Protein AF-A0A537X5Q5-F1 (afdb_monomer)

Foldseek 3Di:
DDPFAFWKFKWQQVDLQTATEIDGFDDDPNIDIDDRAADPVVVVLLLVLCLLLLLGDHDDPVQLQVCLVVLHFDPCVVVNSHCGVSNPSDPSVVNVVSVVVVVCVSLPVLVVSLVVLVVQLVVCVVVVVVVSNVSSVSSNVSSVVSVVQFDFLDPFQFWEKAKEWDDDQFKIKIKIFTGGGRGGNYIDIDIGTHPDPDDPQAVVLVVLCQQQVDLSHHHNLDQGQEYEYQDHHPPNVVSQVVNCVSNVHGHYYDHDDDDSSNVVNVVRNVVNVVVRVVVVVVVVVVLVVLVVVQVVVCVVVVHPDRCQKDKDKDWDDPPWPWIKIKIWMHGSNHTPPVPIDIDTDDPDHTPDPPVSVVVVVCVVVVVVVVVVVVVVVVVVVVVVVVVPPDPDDDDDDDDDDDDDDDDDDDDDDDDDDDDDDDDDDDDDDDDDDDDDDDDDDDD

Nearest PDB structures (foldseek):
  2nrx-assembly2_B  TM=9.338E-01  e=6.063E-05  Thermotoga maritima
  2nrz-assembly2_B  TM=9.473E-01  e=1.067E-04  Thermotoga maritima
  2nrx-assembly1_A  TM=9.328E-01  e=8.042E-05  Thermotoga maritima
  2nrv-assembly2_B  TM=9.357E-01  e=1.337E-04  Thermotoga maritima
  7o0h-assembly1_A  TM=3.373E-01  e=4.764E-02  White-tufted-ear marmoset simian foamy virus

pLDDT: mean 78.62, std 20.76, range [23.36, 97.56]

Mean predicted aligned error: 17.26 Å

Radius of gyration: 34.81 Å; Cα contacts (8 Å, |Δi|>4): 580; chains: 1; bounding box: 82×94×98 Å

Structure (mmCIF, N/CA/C/O backbone):
data_AF-A0A537X5Q5-F1
#
_entry.id   AF-A0A537X5Q5-F1
#
loop_
_atom_site.group_PDB
_atom_site.id
_atom_site.type_symbol
_atom_site.label_atom_id
_atom_site.label_alt_id
_atom_site.label_comp_id
_atom_site.label_asym_id
_atom_site.label_entity_id
_atom_site.label_seq_id
_atom_site.pdbx_PDB_ins_code
_atom_site.Cartn_x
_atom_site.Cartn_y
_atom_site.Cartn_z
_atom_site.occupancy
_atom_site.B_iso_or_equiv
_atom_site.auth_seq_id
_atom_site.auth_comp_id
_atom_site.auth_asym_id
_atom_site.auth_atom_id
_atom_site.pdbx_PDB_model_num
ATOM 1 N N . ARG A 1 1 ? 14.267 10.822 3.872 1.00 36.84 1 ARG A N 1
ATOM 2 C CA . ARG A 1 1 ? 14.572 9.414 4.225 1.00 36.84 1 ARG A CA 1
ATOM 3 C C . ARG A 1 1 ? 13.767 8.567 3.256 1.00 36.84 1 ARG A C 1
ATOM 5 O O . ARG A 1 1 ? 12.576 8.816 3.154 1.00 36.84 1 ARG A O 1
ATOM 12 N N . ASP A 1 2 ? 14.441 7.735 2.474 1.00 42.91 2 ASP A N 1
ATOM 13 C CA . ASP A 1 2 ? 13.898 7.072 1.285 1.00 42.91 2 ASP A CA 1
ATOM 14 C C . ASP A 1 2 ? 12.703 6.165 1.636 1.00 42.91 2 ASP A C 1
ATOM 16 O O . ASP A 1 2 ? 12.773 5.359 2.563 1.00 42.91 2 ASP A O 1
ATOM 20 N N . ASP A 1 3 ? 11.584 6.346 0.940 1.00 53.34 3 ASP A N 1
ATOM 21 C CA . ASP A 1 3 ? 10.257 5.810 1.280 1.00 53.34 3 ASP A CA 1
ATOM 22 C C . ASP A 1 3 ? 10.015 4.431 0.617 1.00 53.34 3 ASP A C 1
ATOM 24 O O . ASP A 1 3 ? 8.902 4.110 0.19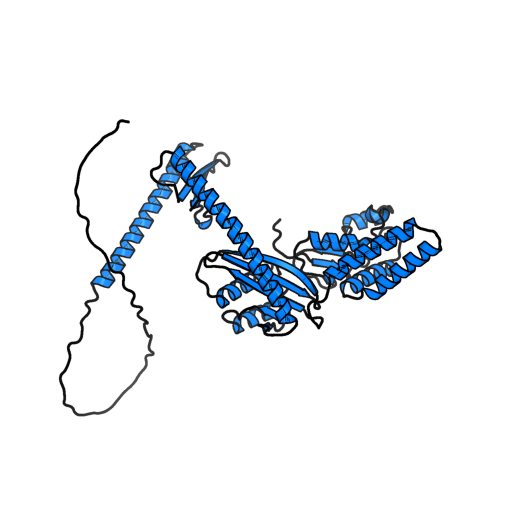0 1.00 53.34 3 ASP A O 1
ATOM 28 N N . LYS A 1 4 ? 11.082 3.625 0.506 1.00 64.12 4 LYS A N 1
ATOM 29 C CA . LYS A 1 4 ? 11.176 2.450 -0.381 1.00 64.12 4 LYS A CA 1
ATOM 30 C C . LYS A 1 4 ? 10.313 1.251 0.015 1.00 64.12 4 LYS A C 1
ATOM 32 O O . LYS A 1 4 ? 9.768 0.605 -0.875 1.00 64.12 4 LYS A O 1
ATOM 37 N N . SER A 1 5 ? 10.119 0.998 1.310 1.00 69.38 5 SER A N 1
ATOM 38 C CA . SER A 1 5 ? 9.400 -0.186 1.818 1.00 69.38 5 SER A CA 1
ATOM 39 C C . SER A 1 5 ? 7.950 0.090 2.204 1.00 69.38 5 SER A C 1
ATOM 41 O O . SER A 1 5 ? 7.628 1.175 2.684 1.00 69.38 5 SER A O 1
ATOM 43 N N . TYR A 1 6 ? 7.046 -0.874 2.029 1.00 77.31 6 TYR A N 1
ATOM 44 C CA . TYR A 1 6 ? 5.619 -0.662 2.266 1.00 77.31 6 TYR A CA 1
ATOM 45 C C . TYR A 1 6 ? 5.290 -0.370 3.735 1.00 77.31 6 TYR A C 1
ATOM 47 O O . TYR A 1 6 ? 5.856 -0.982 4.648 1.00 77.31 6 TYR A O 1
ATOM 55 N N . PRO A 1 7 ? 4.340 0.547 3.980 1.00 86.75 7 PRO A N 1
ATOM 56 C CA . PRO A 1 7 ? 3.777 0.761 5.298 1.00 86.75 7 PRO A CA 1
ATOM 57 C C . PRO A 1 7 ? 2.853 -0.387 5.710 1.00 86.75 7 PRO A C 1
ATOM 59 O O . PRO A 1 7 ? 2.013 -0.862 4.944 1.00 86.75 7 PRO A O 1
ATOM 62 N N . TYR A 1 8 ? 2.966 -0.752 6.978 1.00 88.44 8 TYR A N 1
ATOM 63 C CA . TYR A 1 8 ? 2.081 -1.661 7.687 1.00 88.44 8 TYR A CA 1
ATOM 64 C C . TYR A 1 8 ? 1.468 -0.938 8.878 1.00 88.44 8 TYR A C 1
ATOM 66 O O . TYR A 1 8 ? 2.114 -0.097 9.511 1.00 88.44 8 TYR A O 1
ATOM 74 N N . LEU A 1 9 ? 0.245 -1.314 9.230 1.00 91.56 9 LEU A N 1
ATOM 75 C CA . LEU A 1 9 ? -0.313 -1.000 10.536 1.00 91.56 9 LEU A CA 1
ATOM 76 C C . LEU A 1 9 ? 0.137 -2.073 11.524 1.00 91.56 9 LEU A C 1
ATOM 78 O O . LEU A 1 9 ? -0.259 -3.229 11.404 1.00 91.56 9 LEU A O 1
ATOM 82 N N . ALA A 1 10 ? 0.962 -1.682 12.486 1.00 93.94 10 ALA A N 1
ATOM 83 C CA . ALA A 1 10 ? 1.449 -2.540 13.551 1.00 93.94 10 ALA A CA 1
ATOM 84 C C . ALA A 1 10 ? 0.672 -2.286 14.845 1.00 93.94 10 ALA A C 1
ATOM 86 O O . ALA A 1 10 ? 0.565 -1.140 15.281 1.00 93.94 10 ALA A O 1
ATOM 87 N N . VAL A 1 11 ? 0.194 -3.357 15.476 1.00 95.81 11 VAL A N 1
ATOM 88 C CA . VAL A 1 11 ? -0.420 -3.351 16.808 1.00 95.81 11 VAL A CA 1
ATOM 89 C C . VAL A 1 11 ? 0.467 -4.154 17.757 1.00 95.81 11 VAL A C 1
ATOM 91 O O . VAL A 1 11 ? 0.672 -5.351 17.551 1.00 95.81 11 VAL A O 1
ATOM 94 N N . THR A 1 12 ? 1.037 -3.496 18.768 1.00 94.50 12 THR A N 1
ATOM 95 C CA . THR A 1 12 ? 2.014 -4.093 19.701 1.00 94.50 12 THR A CA 1
ATOM 96 C C . THR A 1 12 ? 1.333 -4.875 20.819 1.00 94.50 12 THR A C 1
ATOM 98 O O . THR A 1 12 ? 1.229 -4.402 21.948 1.00 94.50 12 THR A O 1
ATOM 101 N N . LEU A 1 13 ? 0.818 -6.061 20.493 1.00 93.25 13 LEU A N 1
ATOM 102 C CA . LEU A 1 13 ? 0.148 -6.944 21.458 1.00 93.25 13 LEU A CA 1
ATOM 103 C C . LEU A 1 13 ? 1.102 -7.500 22.531 1.00 93.25 13 LEU A C 1
ATOM 105 O O . LEU A 1 13 ? 0.643 -7.988 23.560 1.00 93.25 13 LEU A O 1
ATOM 109 N N . ASP A 1 14 ? 2.407 -7.392 22.290 1.00 92.50 14 ASP A N 1
ATOM 110 C CA . ASP A 1 14 ? 3.511 -7.708 23.194 1.00 92.50 14 ASP A CA 1
ATOM 111 C C . ASP A 1 14 ? 3.702 -6.697 24.335 1.00 92.50 14 ASP A C 1
ATOM 113 O O . ASP A 1 14 ? 4.422 -6.981 25.288 1.00 92.50 14 ASP A O 1
ATOM 117 N N . GLU A 1 15 ? 3.069 -5.525 24.263 1.00 91.38 15 GLU A N 1
ATOM 118 C CA . GLU A 1 15 ? 3.138 -4.507 25.313 1.00 91.38 15 GLU A CA 1
ATOM 119 C C . GLU A 1 15 ? 1.972 -4.645 26.311 1.00 91.38 15 GLU A C 1
ATOM 121 O O . GLU A 1 15 ? 0.871 -5.079 25.963 1.00 91.38 15 GLU A O 1
ATOM 126 N N . GLU A 1 16 ? 2.188 -4.228 27.565 1.00 88.81 16 GLU A N 1
ATOM 127 C CA . GLU A 1 16 ? 1.135 -4.170 28.596 1.00 88.81 16 GLU A CA 1
ATOM 128 C C . GLU A 1 16 ? -0.047 -3.307 28.129 1.00 88.81 16 GLU A C 1
ATOM 130 O O . GLU A 1 16 ? -1.201 -3.728 28.219 1.00 88.81 16 GLU A O 1
ATOM 135 N N . VAL A 1 17 ? 0.278 -2.147 27.541 1.00 92.81 17 VAL A N 1
ATOM 136 C CA . VAL A 1 17 ? -0.651 -1.204 26.907 1.00 92.81 17 VAL A CA 1
ATOM 137 C C . VAL A 1 17 ? -0.340 -1.139 25.405 1.00 92.81 17 VAL A C 1
ATOM 139 O O . VAL A 1 17 ? 0.443 -0.272 24.978 1.00 92.81 17 VAL A O 1
ATOM 142 N N . PRO A 1 18 ? -0.935 -2.036 24.587 1.00 94.75 18 PRO A N 1
ATOM 143 C CA . PRO A 1 18 ? -0.695 -2.083 23.151 1.00 94.75 18 PRO A CA 1
ATOM 144 C C . PRO A 1 18 ? -0.938 -0.746 22.467 1.00 94.75 18 PRO A C 1
ATOM 146 O O . PRO A 1 18 ? -1.815 0.017 22.865 1.00 94.75 18 PRO A O 1
ATOM 149 N N . ARG A 1 19 ? -0.204 -0.460 21.395 1.00 93.88 19 ARG A N 1
ATOM 150 C CA . ARG A 1 19 ? -0.439 0.720 20.563 1.00 93.88 19 ARG A CA 1
ATOM 151 C C . ARG A 1 19 ? -0.544 0.344 19.096 1.00 93.88 19 ARG A C 1
ATOM 153 O O . ARG A 1 19 ? 0.123 -0.586 18.641 1.00 93.88 19 ARG A O 1
ATOM 160 N N . ALA A 1 20 ? -1.325 1.118 18.358 1.00 95.06 20 ALA A N 1
ATOM 161 C CA . ALA A 1 20 ? -1.361 1.071 16.907 1.00 95.06 20 ALA A CA 1
ATOM 162 C C . ALA A 1 20 ? -0.396 2.112 16.328 1.00 95.06 20 ALA A C 1
ATOM 164 O O . ALA A 1 20 ? -0.382 3.270 16.746 1.00 95.06 20 ALA A O 1
ATOM 165 N N . MET A 1 21 ? 0.434 1.717 15.367 1.00 92.81 21 MET A N 1
ATOM 166 C CA . MET A 1 21 ? 1.332 2.647 14.688 1.00 92.81 21 MET A CA 1
ATOM 167 C C . MET A 1 21 ? 1.625 2.205 13.257 1.00 92.81 21 MET A C 1
ATOM 169 O O . MET A 1 21 ? 1.637 1.016 12.945 1.00 92.81 21 MET A O 1
ATOM 173 N N . VAL A 1 22 ? 1.909 3.170 12.387 1.00 91.88 22 VAL A N 1
ATOM 174 C CA . VAL A 1 22 ? 2.336 2.887 11.015 1.00 91.88 22 VAL A CA 1
ATOM 175 C C . VAL A 1 22 ? 3.848 2.701 10.999 1.00 91.88 22 VAL A C 1
ATOM 177 O O . VAL A 1 22 ? 4.588 3.613 11.370 1.00 91.88 22 VAL A O 1
ATOM 180 N N . VAL A 1 23 ? 4.303 1.526 10.572 1.00 89.62 23 VAL A N 1
ATOM 181 C CA . VAL A 1 23 ? 5.726 1.169 10.483 1.00 89.62 23 VAL A CA 1
ATOM 182 C C . VAL A 1 23 ? 6.079 0.709 9.077 1.00 89.62 23 VAL A C 1
ATOM 184 O O . VAL A 1 23 ? 5.213 0.278 8.324 1.00 89.62 23 VAL A O 1
ATOM 187 N N . ARG A 1 24 ? 7.363 0.782 8.732 1.00 86.06 24 ARG A N 1
ATOM 188 C CA . ARG A 1 24 ? 7.935 0.201 7.514 1.00 86.06 24 ARG A CA 1
ATOM 189 C C . ARG A 1 24 ? 9.044 -0.777 7.911 1.00 86.06 24 ARG A C 1
ATOM 191 O O . ARG A 1 24 ? 9.644 -0.612 8.975 1.00 86.06 24 ARG A O 1
ATOM 198 N N . GLY A 1 25 ? 9.318 -1.767 7.067 1.00 79.06 25 GLY A N 1
ATOM 199 C CA . GLY A 1 25 ? 10.406 -2.728 7.264 1.00 79.06 25 GLY A CA 1
ATOM 200 C C . GLY A 1 25 ? 1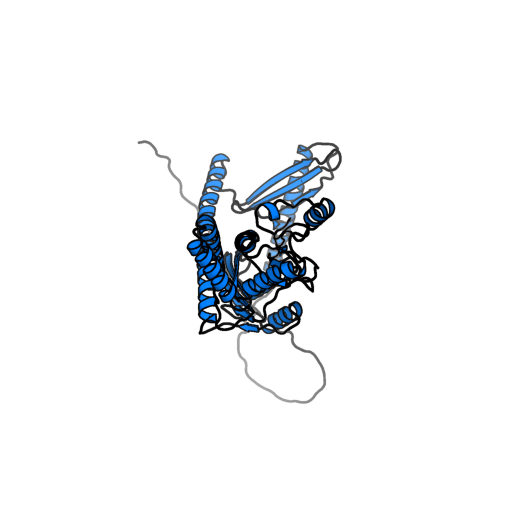0.011 -4.014 8.000 1.00 79.06 25 GLY A C 1
ATOM 201 O O . GLY A 1 25 ? 8.860 -4.450 7.965 1.00 79.06 25 GLY A O 1
ATOM 202 N N . LYS A 1 26 ? 11.003 -4.659 8.628 1.00 78.44 26 LYS A N 1
ATOM 203 C CA . LYS A 1 26 ? 10.901 -6.043 9.116 1.00 78.44 26 LYS A CA 1
ATOM 204 C C . LYS A 1 26 ? 9.864 -6.210 10.235 1.00 78.44 26 LYS A C 1
ATOM 206 O O . LYS A 1 26 ? 9.841 -5.461 11.215 1.00 78.44 26 LYS A O 1
ATOM 211 N N . LYS A 1 27 ? 9.041 -7.254 10.107 1.00 83.94 27 LYS A N 1
ATOM 212 C CA . LYS A 1 27 ? 8.050 -7.656 11.114 1.00 83.94 27 LYS A CA 1
ATOM 213 C C . LYS A 1 27 ? 8.748 -8.199 12.370 1.00 83.94 27 LYS A C 1
ATOM 215 O O . LYS A 1 27 ? 9.749 -8.910 12.280 1.00 83.94 27 LYS A O 1
ATOM 220 N N . ARG A 1 28 ? 8.215 -7.865 13.546 1.00 87.25 28 ARG A N 1
ATOM 221 C CA . ARG A 1 28 ? 8.691 -8.306 14.867 1.00 87.25 28 ARG A CA 1
ATOM 222 C C . ARG A 1 28 ? 7.734 -9.346 15.448 1.00 87.25 28 ARG A C 1
ATOM 224 O O . ARG A 1 28 ? 6.530 -9.272 15.219 1.00 87.25 28 ARG A O 1
ATOM 231 N N . LYS A 1 29 ? 8.261 -10.309 16.207 1.00 87.25 29 LYS A N 1
ATOM 232 C CA . LYS A 1 29 ? 7.429 -11.279 16.938 1.00 87.25 29 LYS A CA 1
ATOM 233 C C . LYS A 1 29 ? 6.622 -10.558 18.025 1.00 87.25 29 LYS A C 1
ATOM 235 O O . LYS A 1 29 ? 7.104 -9.576 18.573 1.00 87.25 29 LYS A O 1
ATOM 240 N N . GLY A 1 30 ? 5.405 -11.029 18.299 1.00 88.12 30 GLY A N 1
ATOM 241 C CA . GLY A 1 30 ? 4.501 -10.427 19.293 1.00 88.12 30 GLY A CA 1
ATOM 242 C C . GLY A 1 30 ? 3.726 -9.192 18.810 1.00 88.12 30 GLY A C 1
ATOM 243 O O . GLY A 1 30 ? 2.776 -8.770 19.460 1.00 88.12 30 GLY A O 1
ATOM 244 N N . VAL A 1 31 ? 4.056 -8.659 17.630 1.00 93.56 31 VAL A N 1
ATOM 245 C CA . VAL A 1 31 ? 3.348 -7.535 17.007 1.00 93.56 31 VAL A CA 1
ATOM 246 C C . VAL A 1 31 ? 2.452 -8.059 15.888 1.00 93.56 31 VAL A C 1
ATOM 248 O O . VAL A 1 31 ? 2.882 -8.856 15.052 1.00 93.56 31 VAL A O 1
ATOM 251 N N . LYS A 1 32 ? 1.205 -7.590 15.840 1.00 91.81 32 LYS A N 1
ATOM 252 C CA . LYS A 1 32 ? 0.266 -7.914 14.763 1.00 91.81 32 LYS A CA 1
ATOM 253 C C . LYS A 1 32 ? 0.374 -6.880 13.648 1.00 91.81 32 LYS A C 1
ATOM 255 O O . LYS A 1 32 ? 0.395 -5.684 13.923 1.00 91.81 32 LYS A O 1
ATOM 260 N N . TYR A 1 33 ? 0.443 -7.336 12.401 1.00 89.38 33 TYR A N 1
ATOM 261 C CA . TYR A 1 33 ? 0.632 -6.477 11.232 1.00 89.38 33 TYR A CA 1
ATOM 262 C C . TYR A 1 33 ? -0.542 -6.608 10.266 1.00 89.38 33 TYR A C 1
ATOM 264 O O . TYR A 1 33 ? -0.898 -7.720 9.882 1.00 89.38 33 TYR A O 1
ATOM 272 N N . TYR A 1 34 ? -1.079 -5.473 9.828 1.00 86.88 34 TYR A N 1
ATOM 273 C CA . TYR A 1 34 ? -2.028 -5.374 8.720 1.00 86.88 34 TYR A CA 1
ATOM 274 C C . TYR A 1 34 ? -1.366 -4.626 7.561 1.00 86.88 34 TYR A C 1
ATOM 276 O O . TYR A 1 34 ? -0.597 -3.687 7.788 1.00 86.88 34 TYR A O 1
ATOM 284 N N . GLY A 1 35 ? -1.643 -5.048 6.329 1.00 81.12 35 GLY A N 1
ATOM 285 C CA . GLY A 1 35 ? -0.973 -4.566 5.119 1.00 81.12 35 GLY A CA 1
ATOM 286 C C . GLY A 1 35 ? -0.281 -5.704 4.356 1.00 81.12 35 GLY A C 1
ATOM 287 O O . GLY A 1 35 ? -0.504 -6.868 4.696 1.00 81.12 35 GLY A O 1
ATOM 288 N N . PRO A 1 36 ? 0.577 -5.395 3.370 1.00 81.19 36 PRO A N 1
ATOM 289 C CA . PRO A 1 36 ? 1.120 -4.067 3.056 1.00 81.19 36 PRO A CA 1
ATOM 290 C C . PRO A 1 36 ? 0.079 -3.103 2.469 1.00 81.19 36 PRO A C 1
ATOM 292 O O . PRO A 1 36 ? -0.829 -3.521 1.749 1.00 81.19 36 PRO A O 1
ATOM 295 N N . PHE A 1 37 ? 0.219 -1.811 2.780 1.00 78.50 37 PHE A N 1
ATOM 296 C CA . PHE A 1 37 ? -0.607 -0.734 2.221 1.00 78.50 37 PHE A CA 1
ATOM 297 C C . PHE A 1 37 ? 0.157 0.051 1.148 1.00 78.50 37 PHE A C 1
ATOM 299 O O . PHE A 1 37 ? 1.372 0.205 1.228 1.00 78.50 37 PHE A O 1
ATOM 306 N N . ALA A 1 38 ? -0.564 0.606 0.170 1.00 68.81 38 ALA A N 1
ATOM 307 C CA . ALA A 1 38 ? 0.026 1.361 -0.943 1.00 68.81 38 ALA A CA 1
ATOM 308 C C . ALA A 1 38 ? 0.853 2.574 -0.478 1.00 68.81 38 ALA A C 1
ATOM 310 O O . ALA A 1 38 ? 1.997 2.773 -0.888 1.00 68.81 38 ALA A O 1
ATOM 311 N N . HIS A 1 39 ? 0.269 3.375 0.418 1.00 73.50 39 HIS A N 1
ATOM 312 C CA . HIS A 1 39 ? 0.862 4.600 0.944 1.00 73.50 39 HIS A CA 1
ATOM 313 C C . HIS A 1 39 ? 0.547 4.750 2.430 1.00 73.50 39 HIS A C 1
ATOM 315 O O . HIS A 1 39 ? -0.503 4.321 2.908 1.00 73.50 39 HIS A O 1
ATOM 321 N N . ALA A 1 40 ? 1.443 5.416 3.165 1.00 79.81 40 ALA A N 1
ATOM 322 C CA . ALA A 1 40 ? 1.288 5.590 4.607 1.00 79.81 40 ALA A CA 1
ATOM 323 C C . ALA A 1 40 ? 0.074 6.468 4.954 1.00 79.81 40 ALA A C 1
ATOM 325 O O . ALA A 1 40 ? -0.492 6.324 6.031 1.00 79.81 40 ALA A O 1
ATOM 326 N N . TYR A 1 41 ? -0.335 7.358 4.045 1.00 79.50 41 TYR A N 1
ATOM 327 C CA . TYR A 1 41 ? -1.513 8.209 4.211 1.00 79.50 41 TYR A CA 1
ATOM 328 C C . TYR A 1 41 ? -2.814 7.394 4.276 1.00 79.50 41 TYR A C 1
ATOM 330 O O . TYR A 1 41 ? -3.555 7.524 5.241 1.00 79.50 41 TYR A O 1
ATOM 338 N N . ALA A 1 42 ? -3.020 6.453 3.348 1.00 72.31 42 ALA A N 1
ATOM 339 C CA . ALA A 1 42 ? -4.243 5.644 3.287 1.00 72.31 42 ALA A CA 1
ATOM 340 C C . ALA A 1 42 ? -4.512 4.856 4.583 1.00 72.31 42 ALA A C 1
ATOM 342 O O . ALA A 1 42 ? -5.654 4.730 5.032 1.00 72.31 42 ALA A O 1
ATOM 343 N N . ILE A 1 43 ? -3.450 4.345 5.214 1.00 84.31 43 ILE A N 1
ATOM 344 C CA . ILE A 1 43 ? -3.574 3.635 6.487 1.00 84.31 43 ILE A CA 1
ATOM 345 C C . ILE A 1 43 ? -3.713 4.581 7.682 1.00 84.31 43 ILE A C 1
ATOM 347 O O . ILE A 1 43 ? -4.422 4.246 8.624 1.00 84.31 43 ILE A O 1
ATOM 351 N N . ARG A 1 44 ? -3.096 5.771 7.650 1.00 86.38 44 ARG A N 1
ATOM 352 C CA . ARG A 1 44 ? -3.316 6.790 8.689 1.00 86.38 44 ARG A CA 1
ATOM 353 C C . ARG A 1 44 ? -4.764 7.257 8.698 1.00 86.38 44 ARG A C 1
ATOM 355 O O . ARG A 1 44 ? -5.355 7.259 9.765 1.00 86.38 44 ARG A O 1
ATOM 362 N N . ASP A 1 45 ? -5.345 7.521 7.533 1.00 83.19 45 ASP A N 1
ATOM 363 C CA . ASP A 1 45 ? -6.756 7.899 7.417 1.00 83.19 45 ASP A CA 1
ATOM 364 C C . ASP A 1 45 ? -7.679 6.809 7.963 1.00 83.19 45 ASP A C 1
ATOM 366 O O . ASP A 1 45 ? -8.602 7.082 8.726 1.00 83.19 45 ASP A O 1
ATOM 370 N N . THR A 1 46 ? -7.409 5.551 7.599 1.00 84.44 46 THR A N 1
ATOM 371 C CA . THR A 1 46 ? -8.173 4.401 8.102 1.00 84.44 46 THR A CA 1
ATOM 372 C C . THR A 1 46 ? -8.063 4.302 9.623 1.00 84.44 46 THR A C 1
ATOM 374 O O . THR A 1 46 ? -9.067 4.154 10.314 1.00 84.44 46 THR A O 1
ATOM 377 N N . LEU A 1 47 ? -6.849 4.432 10.157 1.00 89.69 47 LEU A N 1
ATOM 378 C CA . LEU A 1 47 ? -6.593 4.402 11.590 1.00 89.69 47 LEU A CA 1
ATOM 379 C C . LEU A 1 47 ? -7.293 5.568 12.315 1.00 89.69 47 LEU A C 1
ATOM 381 O O . LEU A 1 47 ? -7.938 5.344 13.334 1.00 89.69 47 LEU A O 1
ATOM 385 N N . ASP A 1 48 ? -7.238 6.785 11.774 1.00 87.00 48 ASP A N 1
ATOM 386 C CA . ASP A 1 48 ? -7.877 7.974 12.348 1.00 87.00 48 ASP A CA 1
ATOM 387 C C . ASP A 1 48 ? -9.409 7.874 12.392 1.00 87.00 48 ASP A C 1
ATOM 389 O O . ASP A 1 48 ? -10.029 8.371 13.337 1.00 87.00 48 ASP A O 1
ATOM 393 N N . LEU A 1 49 ? -10.025 7.215 11.404 1.00 85.50 49 LEU A N 1
ATOM 394 C CA . LEU A 1 49 ? -11.461 6.922 11.408 1.00 85.50 49 LEU A CA 1
ATOM 395 C C . LEU A 1 49 ? -11.821 5.912 12.503 1.00 85.50 49 LEU A C 1
ATOM 397 O O . LEU A 1 49 ? -12.786 6.115 13.240 1.00 85.50 49 LEU A O 1
ATOM 401 N N . LEU A 1 50 ? -11.035 4.842 12.627 1.00 89.56 50 LEU A N 1
ATOM 402 C CA . LEU A 1 50 ? -11.324 3.742 13.545 1.00 89.56 50 LEU A CA 1
ATOM 403 C C . LEU A 1 50 ? -11.042 4.086 15.006 1.00 89.56 50 LEU A C 1
ATOM 405 O O . LEU A 1 50 ? -11.744 3.594 15.881 1.00 89.56 50 LEU A O 1
ATOM 409 N N . ILE A 1 51 ? -10.073 4.953 15.297 1.00 91.12 51 ILE A N 1
ATOM 410 C CA . ILE A 1 51 ? -9.705 5.293 16.680 1.00 91.12 51 ILE A CA 1
ATOM 411 C C . ILE A 1 51 ? -10.838 5.981 17.453 1.00 91.12 51 ILE A C 1
ATOM 413 O O . ILE A 1 51 ? -10.895 5.913 18.677 1.00 91.12 51 ILE A O 1
ATOM 417 N N . ARG A 1 52 ? -11.778 6.625 16.755 1.00 86.44 52 ARG A N 1
ATOM 418 C CA . ARG A 1 52 ? -12.972 7.192 17.401 1.00 86.44 52 ARG A CA 1
ATOM 419 C C . ARG A 1 52 ? -13.957 6.123 17.868 1.00 86.44 52 ARG A C 1
ATOM 421 O O . ARG A 1 52 ? -14.786 6.421 18.714 1.00 86.44 52 ARG A O 1
ATOM 428 N N . VAL A 1 53 ? -13.900 4.930 17.280 1.00 88.94 53 VAL A N 1
ATOM 429 C CA . VAL A 1 53 ? -14.755 3.776 17.605 1.00 88.94 53 VAL A CA 1
ATOM 430 C C . VAL A 1 53 ? -14.042 2.827 18.561 1.00 88.94 53 VAL A C 1
ATOM 432 O O . VAL A 1 53 ? -14.652 2.279 19.471 1.00 88.94 53 VAL A O 1
ATOM 435 N N . PHE A 1 54 ? -12.735 2.663 18.369 1.00 92.38 54 PHE A N 1
ATOM 436 C CA . PHE A 1 54 ? -11.857 1.872 19.215 1.00 92.38 54 PHE A CA 1
ATOM 437 C C . PHE A 1 54 ? -10.809 2.814 19.811 1.00 92.38 54 PHE A C 1
ATOM 439 O O . PHE A 1 54 ? -9.804 3.075 19.145 1.00 92.38 54 PHE A O 1
ATOM 446 N N . PRO A 1 55 ? -11.018 3.359 21.023 1.00 91.50 55 PRO A N 1
ATOM 447 C CA . PRO A 1 55 ? -10.167 4.402 21.596 1.00 91.50 55 PRO A CA 1
ATOM 448 C C . PRO A 1 55 ? -8.816 3.838 22.069 1.00 91.50 55 PRO A C 1
ATOM 450 O O . PRO A 1 55 ? -8.517 3.759 23.261 1.00 91.50 55 PRO A O 1
ATOM 453 N N . ILE A 1 56 ? -7.982 3.449 21.104 1.00 94.38 56 ILE A N 1
ATOM 454 C CA . ILE A 1 56 ? -6.672 2.833 21.289 1.00 94.38 56 ILE A CA 1
ATOM 455 C C . ILE A 1 56 ? -5.544 3.862 21.183 1.00 94.38 56 ILE A C 1
ATOM 457 O O . ILE A 1 56 ? -5.581 4.837 20.432 1.00 94.38 56 ILE A O 1
ATOM 461 N N . ARG A 1 57 ? -4.469 3.606 21.919 1.00 93.88 57 ARG A N 1
ATOM 462 C CA . ARG A 1 57 ? -3.245 4.398 21.943 1.00 93.88 57 ARG A CA 1
ATOM 463 C C . ARG A 1 57 ? -2.550 4.380 20.581 1.00 93.88 57 ARG A C 1
ATOM 465 O O . ARG A 1 57 ? -2.163 3.331 20.071 1.00 93.88 57 ARG A O 1
ATOM 472 N N . THR A 1 58 ? -2.248 5.571 20.074 1.00 93.56 58 THR A N 1
ATOM 473 C CA . THR A 1 58 ? -1.302 5.809 18.963 1.00 93.56 58 THR A CA 1
ATOM 474 C C . THR A 1 58 ? -0.131 6.706 19.351 1.00 93.56 58 THR A C 1
ATOM 476 O O . THR A 1 58 ? 0.749 7.000 18.538 1.00 93.56 58 THR A O 1
ATOM 479 N N . SER A 1 59 ? -0.096 7.153 20.609 1.00 91.56 59 SER A N 1
ATOM 480 C CA . SER A 1 59 ? 0.950 8.031 21.115 1.00 91.56 59 SER A CA 1
ATOM 481 C C . SER A 1 59 ? 2.317 7.347 21.103 1.00 91.56 59 SER A C 1
ATOM 483 O O . SER A 1 59 ? 2.462 6.146 21.358 1.00 91.56 59 SER A O 1
ATOM 485 N N . ARG A 1 60 ? 3.359 8.141 20.835 1.00 90.88 60 ARG A N 1
ATOM 486 C CA . ARG A 1 60 ? 4.747 7.679 20.954 1.00 90.88 60 ARG A CA 1
ATOM 487 C C . ARG A 1 60 ? 5.052 7.291 22.411 1.00 90.88 60 ARG A C 1
ATOM 489 O O . ARG A 1 60 ? 4.502 7.921 23.319 1.00 90.88 60 ARG A O 1
ATOM 496 N N . PRO A 1 61 ? 5.985 6.351 22.658 1.00 89.38 61 PRO A N 1
ATOM 497 C CA . PRO A 1 61 ? 6.381 5.951 24.011 1.00 89.38 61 PRO A CA 1
ATOM 498 C C . PRO A 1 61 ? 6.697 7.128 24.942 1.00 89.38 61 PRO A C 1
ATOM 500 O O . PRO A 1 61 ? 6.128 7.218 26.022 1.00 89.38 61 PRO A O 1
ATOM 503 N N . GLY A 1 62 ? 7.486 8.106 24.484 1.00 91.19 62 GLY A N 1
ATOM 504 C CA . GLY A 1 62 ? 7.834 9.274 25.303 1.00 91.19 62 GLY A CA 1
ATOM 505 C C . GLY A 1 62 ? 6.652 10.176 25.693 1.00 91.19 62 GLY A C 1
ATOM 506 O O . GLY A 1 62 ? 6.708 10.826 26.732 1.00 91.19 62 GLY A O 1
ATOM 507 N N . VAL A 1 63 ? 5.575 10.214 24.898 1.00 90.50 63 VAL A N 1
ATOM 508 C CA . VAL A 1 63 ? 4.353 10.967 25.247 1.00 90.50 63 VAL A CA 1
ATOM 509 C C . VAL A 1 63 ? 3.562 10.220 26.318 1.00 90.50 63 VAL A C 1
ATOM 511 O O . VAL A 1 63 ? 3.084 10.836 27.266 1.00 90.50 63 VAL A O 1
ATOM 514 N N . PHE A 1 64 ? 3.468 8.895 26.190 1.00 91.62 64 PHE A N 1
ATOM 515 C CA . PHE A 1 64 ? 2.801 8.032 27.163 1.00 91.62 64 PHE A CA 1
ATOM 516 C C . PHE A 1 64 ? 3.481 8.092 28.538 1.00 91.62 64 PHE A C 1
ATOM 518 O O . PHE A 1 64 ? 2.816 8.372 29.530 1.00 91.62 64 PHE A O 1
ATOM 525 N N . GLU A 1 65 ? 4.806 7.934 28.588 1.00 91.88 65 GLU A N 1
ATOM 526 C CA . GLU A 1 65 ? 5.561 7.983 29.849 1.00 91.88 65 GLU A CA 1
ATOM 527 C C . GLU A 1 65 ? 5.495 9.358 30.522 1.00 91.88 65 GLU A C 1
ATOM 529 O O . GLU A 1 65 ? 5.406 9.465 31.745 1.00 91.88 65 GLU A O 1
ATOM 534 N N . ARG A 1 66 ? 5.483 10.437 29.728 1.00 92.19 66 ARG A N 1
ATOM 535 C CA . ARG A 1 66 ? 5.304 11.797 30.251 1.00 92.19 66 ARG A CA 1
ATOM 536 C C . ARG A 1 66 ? 3.926 11.981 30.889 1.00 92.19 66 ARG A C 1
ATOM 538 O O . ARG A 1 66 ? 3.839 12.535 31.983 1.00 92.19 66 ARG A O 1
ATOM 545 N N . ALA A 1 67 ? 2.865 11.525 30.223 1.00 91.00 67 ALA A N 1
ATOM 546 C CA . ALA A 1 67 ? 1.507 11.587 30.761 1.00 91.00 67 ALA A CA 1
ATOM 547 C C . ALA A 1 67 ? 1.392 10.765 32.055 1.00 91.00 67 ALA A C 1
ATOM 549 O O . ALA A 1 67 ? 0.918 11.279 33.064 1.00 91.00 67 ALA A O 1
ATOM 550 N N . ARG A 1 68 ? 1.952 9.548 32.064 1.00 91.50 68 ARG A N 1
ATOM 551 C CA . ARG A 1 68 ? 1.981 8.665 33.238 1.00 91.50 68 ARG A CA 1
ATOM 552 C C . ARG A 1 68 ? 2.693 9.287 34.435 1.00 91.50 68 ARG A C 1
ATOM 554 O O . ARG A 1 68 ? 2.180 9.240 35.544 1.00 91.50 68 ARG A O 1
ATOM 561 N N . ARG A 1 69 ? 3.853 9.914 34.217 1.00 92.94 69 ARG A N 1
ATOM 562 C CA . ARG A 1 69 ? 4.621 10.559 35.294 1.00 92.94 69 ARG A CA 1
ATOM 563 C C . ARG A 1 69 ? 3.961 11.830 35.824 1.00 92.94 69 ARG A C 1
ATOM 565 O O . ARG A 1 69 ? 4.060 12.117 37.007 1.00 92.94 69 ARG A O 1
ATOM 572 N N . SER A 1 70 ? 3.353 12.616 34.939 1.00 92.31 70 SER A N 1
ATOM 573 C CA . SER A 1 70 ? 2.741 13.897 35.313 1.00 92.31 70 SER A CA 1
ATOM 574 C C . SER A 1 70 ? 1.320 13.763 35.860 1.00 92.31 70 SER A C 1
ATOM 576 O O . SER A 1 70 ? 0.804 14.733 36.406 1.00 92.31 70 SER A O 1
ATOM 578 N N . GLY A 1 71 ? 0.666 12.613 35.662 1.00 89.81 71 GLY A N 1
ATOM 579 C CA . GLY A 1 71 ? -0.754 12.420 35.966 1.00 89.81 71 GLY A CA 1
ATOM 580 C C . GLY A 1 71 ? -1.697 13.240 35.076 1.00 89.81 71 GLY A C 1
ATOM 581 O O . GLY A 1 71 ? -2.905 13.213 35.285 1.00 89.81 71 GLY A O 1
ATOM 582 N N . ARG A 1 72 ? -1.178 13.976 34.080 1.00 91.62 72 ARG A N 1
ATOM 583 C CA . ARG A 1 72 ? -1.983 14.806 33.174 1.00 91.62 72 ARG A CA 1
ATOM 584 C C . ARG A 1 72 ? -2.252 14.050 31.872 1.00 91.62 72 ARG A C 1
ATOM 586 O O . ARG A 1 72 ? -1.302 13.524 31.277 1.00 91.62 72 ARG A O 1
ATOM 593 N N . PRO A 1 73 ? -3.513 13.993 31.405 1.00 89.38 73 PRO A N 1
ATOM 594 C CA . PRO A 1 73 ? -3.834 13.325 30.156 1.00 89.38 73 PRO A CA 1
ATOM 595 C C . PRO A 1 73 ? -3.169 14.028 28.970 1.00 89.38 73 PRO A C 1
ATOM 597 O O . PRO A 1 73 ? -2.813 15.205 29.013 1.00 89.38 73 PRO A O 1
ATOM 600 N N . CYS A 1 74 ? -2.950 13.264 27.903 1.00 91.50 74 CYS A N 1
ATOM 601 C CA . CYS A 1 74 ? -2.463 13.816 26.645 1.00 91.50 74 CYS A CA 1
ATOM 602 C C . CYS A 1 74 ? -3.634 14.263 25.766 1.00 91.50 74 CYS A C 1
ATOM 604 O O . CYS A 1 74 ? -4.734 13.733 25.892 1.00 91.50 74 CYS A O 1
ATOM 606 N N . LEU A 1 75 ? -3.349 15.112 24.777 1.00 91.75 75 LEU A N 1
ATOM 607 C CA . LEU A 1 75 ? -4.346 15.621 23.831 1.00 91.75 75 LEU A CA 1
ATOM 608 C C . LEU A 1 75 ? -5.229 14.526 23.211 1.00 91.75 75 LEU A C 1
ATOM 610 O O . LEU A 1 75 ? -6.413 14.747 23.011 1.00 91.75 75 LEU A O 1
ATOM 614 N N . LEU A 1 76 ? -4.675 13.342 22.909 1.00 90.94 76 LEU A N 1
ATOM 615 C CA . LEU A 1 76 ? -5.447 12.242 22.315 1.00 90.94 76 LEU A CA 1
ATOM 616 C C . LEU A 1 76 ? -6.556 11.726 23.240 1.00 90.94 76 LEU A C 1
ATOM 618 O O . LEU A 1 76 ? -7.578 11.274 22.737 1.00 90.94 76 LEU A O 1
ATOM 622 N N . TYR A 1 77 ? -6.356 11.778 24.556 1.00 91.69 77 TYR A N 1
ATOM 623 C CA . TYR A 1 77 ? -7.406 11.466 25.524 1.00 91.69 77 TYR A CA 1
ATOM 624 C C . TYR A 1 77 ? -8.458 12.575 25.550 1.00 91.69 77 TYR A C 1
ATOM 626 O O . TYR A 1 77 ? -9.637 12.288 25.381 1.00 91.69 77 TYR A O 1
ATOM 634 N N . ASP A 1 78 ? -8.024 13.836 25.650 1.00 89.94 78 ASP A N 1
ATOM 635 C CA . ASP A 1 78 ? -8.930 14.989 25.765 1.00 89.94 78 ASP A CA 1
ATOM 636 C C . ASP A 1 78 ? -9.874 15.125 24.559 1.00 89.94 78 ASP A C 1
ATOM 638 O O . ASP A 1 78 ? -11.019 15.542 24.700 1.00 89.94 78 ASP A O 1
ATOM 642 N N . ILE A 1 79 ? -9.419 14.726 23.367 1.00 89.00 79 ILE A N 1
ATOM 643 C CA . ILE A 1 79 ? -10.234 14.722 22.140 1.00 89.00 79 ILE A CA 1
ATOM 644 C C . ILE A 1 79 ? -10.968 13.391 21.886 1.00 89.00 79 ILE A C 1
ATOM 646 O O . ILE A 1 79 ? -11.480 13.179 20.785 1.00 89.00 79 ILE A O 1
ATOM 650 N N . GLY A 1 80 ? -10.975 12.464 22.850 1.00 85.69 80 GLY A N 1
ATOM 651 C CA . GLY A 1 80 ? -11.710 11.195 22.773 1.00 85.69 80 GLY A CA 1
ATOM 652 C C . GLY A 1 80 ? -11.137 10.155 21.801 1.00 85.69 80 GLY A C 1
ATOM 653 O O . GLY A 1 80 ? -11.854 9.269 21.350 1.00 85.69 80 GLY A O 1
ATOM 654 N N . ARG A 1 81 ? -9.850 10.248 21.445 1.00 89.94 81 ARG A N 1
ATOM 655 C CA . ARG A 1 81 ? -9.142 9.285 20.573 1.00 89.94 81 ARG A CA 1
ATOM 656 C C . ARG A 1 81 ? -8.361 8.220 21.347 1.00 89.94 81 ARG A C 1
ATOM 658 O O . ARG A 1 81 ? -7.661 7.407 20.762 1.00 89.94 81 ARG A O 1
ATOM 665 N N . CYS A 1 82 ? -8.386 8.240 22.667 1.00 93.44 82 CYS A N 1
ATOM 666 C CA . CYS A 1 82 ? -7.696 7.266 23.500 1.00 93.44 82 CYS A CA 1
ATOM 667 C C . CYS A 1 82 ? -8.460 7.161 24.810 1.00 93.44 82 CYS A C 1
ATOM 669 O O . CYS A 1 82 ? -8.854 8.190 25.345 1.00 93.44 82 CYS A O 1
ATOM 671 N N . SER A 1 83 ? -8.620 5.961 25.363 1.00 93.56 83 SER A N 1
ATOM 672 C CA . SER A 1 83 ? -9.304 5.779 26.650 1.00 93.56 83 SER A CA 1
ATOM 673 C C . SER A 1 83 ? -8.428 6.098 27.870 1.00 93.56 83 SER A C 1
ATOM 675 O O . SER A 1 83 ? -8.854 5.924 29.002 1.00 93.56 83 SER A O 1
ATOM 677 N N . GLY A 1 84 ? -7.204 6.593 27.662 1.00 93.00 84 GLY A N 1
ATOM 678 C CA . GLY A 1 84 ? -6.375 7.168 28.728 1.00 93.00 84 GLY A CA 1
ATOM 679 C C . GLY A 1 84 ? -5.726 6.182 29.708 1.00 93.00 84 GLY A C 1
ATOM 680 O O . GLY A 1 84 ? -5.620 6.521 30.888 1.00 93.00 84 GLY A O 1
ATOM 681 N N . PRO A 1 85 ? -5.191 5.022 29.271 1.00 93.44 85 PRO A N 1
ATOM 682 C CA . PRO A 1 85 ? -4.517 4.091 30.183 1.00 93.44 85 PRO A CA 1
ATOM 683 C C . PRO A 1 85 ? -3.281 4.707 30.866 1.00 93.44 85 PRO A C 1
ATOM 685 O O . PRO A 1 85 ? -2.853 4.238 31.912 1.00 93.44 85 PRO A O 1
ATOM 688 N N . CYS A 1 86 ? -2.700 5.783 30.314 1.00 91.62 86 CYS A N 1
ATOM 689 C CA . CYS A 1 86 ? -1.551 6.462 30.921 1.00 91.62 86 CYS A CA 1
ATOM 690 C C . CYS A 1 86 ? -1.872 7.166 32.243 1.00 91.62 86 CYS A C 1
ATOM 692 O O . CYS A 1 86 ? -0.966 7.333 33.050 1.00 91.62 86 CYS A O 1
ATOM 694 N N . VAL A 1 87 ? -3.119 7.588 32.456 1.00 93.31 87 VAL A N 1
ATOM 695 C CA . VAL A 1 87 ? -3.558 8.295 33.674 1.00 93.31 87 VAL A CA 1
ATOM 696 C C . VAL A 1 87 ? -4.500 7.449 34.533 1.00 93.31 87 VAL A C 1
ATOM 698 O O . VAL A 1 87 ? -5.091 7.963 35.473 1.00 93.31 87 VAL A O 1
ATOM 701 N N . GLY A 1 88 ? -4.657 6.160 34.210 1.00 91.06 88 GLY A N 1
ATOM 702 C CA . GLY A 1 88 ? -5.551 5.256 34.936 1.00 91.06 88 GLY A CA 1
ATOM 703 C C . GLY A 1 88 ? -7.044 5.507 34.700 1.00 91.06 88 GLY A C 1
ATOM 704 O O . GLY A 1 88 ? -7.854 5.028 35.481 1.00 91.06 88 GLY A O 1
ATOM 705 N N . ALA A 1 89 ? -7.425 6.227 33.635 1.00 92.06 89 ALA A N 1
ATOM 706 C CA . ALA A 1 89 ? -8.837 6.441 33.280 1.00 92.06 89 ALA A CA 1
ATOM 707 C C . ALA A 1 89 ? -9.555 5.149 32.836 1.00 92.06 89 ALA A C 1
ATOM 709 O O . ALA A 1 89 ? -10.779 5.092 32.813 1.00 92.06 89 ALA A O 1
ATOM 710 N N . VAL A 1 90 ? -8.784 4.121 32.480 1.00 93.62 90 VAL A N 1
ATOM 711 C CA . VAL A 1 90 ? -9.241 2.775 32.136 1.00 93.62 90 VAL A CA 1
ATOM 712 C C . VAL A 1 90 ? -8.237 1.770 32.694 1.00 93.62 90 VAL A C 1
ATOM 714 O O . VAL A 1 90 ? -7.035 2.065 32.748 1.00 93.62 90 VAL A O 1
ATOM 717 N N . THR A 1 91 ? -8.700 0.584 33.081 1.00 93.88 91 THR A N 1
ATOM 718 C CA . THR A 1 91 ? -7.800 -0.502 33.494 1.00 93.88 91 THR A CA 1
ATOM 719 C C . THR A 1 91 ? -7.043 -1.087 32.286 1.00 93.88 91 THR A C 1
ATOM 721 O O . THR A 1 91 ? -7.540 -1.022 31.153 1.00 93.88 91 THR A O 1
ATOM 724 N N . PRO A 1 92 ? -5.838 -1.662 32.465 1.00 91.69 92 PRO A N 1
ATOM 725 C CA . PRO A 1 92 ? -5.129 -2.358 31.385 1.00 91.69 92 PRO A CA 1
ATOM 726 C C . PRO A 1 92 ? -5.963 -3.463 30.718 1.00 91.69 92 PRO A C 1
ATOM 728 O O . PRO A 1 92 ? -5.855 -3.674 29.508 1.00 91.69 92 PRO A O 1
ATOM 731 N N . GLU A 1 93 ? -6.822 -4.139 31.479 1.00 92.75 93 GLU A N 1
ATOM 732 C CA . GLU A 1 93 ? -7.693 -5.219 31.018 1.00 92.75 93 GLU A CA 1
ATOM 733 C C . GLU A 1 93 ? -8.814 -4.695 30.112 1.00 92.75 93 GLU A C 1
ATOM 735 O O . GLU A 1 93 ? -9.024 -5.210 29.013 1.00 92.75 93 GLU A O 1
ATOM 740 N N . GLU A 1 94 ? -9.512 -3.636 30.526 1.00 92.88 94 GLU A N 1
ATOM 741 C CA . GLU A 1 94 ? -10.531 -2.977 29.698 1.00 92.88 94 GLU A CA 1
ATOM 742 C C . GLU A 1 94 ? -9.914 -2.346 28.448 1.00 92.88 94 GLU A C 1
ATOM 744 O O . GLU A 1 94 ? -10.452 -2.471 27.347 1.00 92.88 94 GLU A O 1
ATOM 749 N N . TYR A 1 95 ? -8.740 -1.725 28.584 1.00 95.06 95 TYR A N 1
ATOM 750 C CA . TYR A 1 95 ? -8.008 -1.189 27.443 1.00 95.06 95 TYR A CA 1
ATOM 751 C C . TYR A 1 95 ? -7.643 -2.287 26.435 1.00 95.06 95 TYR A C 1
ATOM 753 O O . TYR A 1 95 ? -7.776 -2.093 25.223 1.00 95.06 95 TYR A O 1
ATOM 761 N N . ARG A 1 96 ? -7.211 -3.457 26.920 1.00 94.50 96 ARG A N 1
ATOM 762 C CA . ARG A 1 96 ? -6.886 -4.605 26.069 1.00 94.50 96 ARG A CA 1
ATOM 763 C C . ARG A 1 96 ? -8.110 -5.079 25.279 1.00 94.50 96 ARG A C 1
ATOM 765 O O . ARG A 1 96 ? -7.950 -5.351 24.092 1.00 94.50 96 ARG A O 1
ATOM 772 N N . LYS A 1 97 ? -9.323 -5.037 25.847 1.00 92.56 97 LYS A N 1
ATOM 773 C CA . LYS A 1 97 ? -10.566 -5.318 25.097 1.00 92.56 97 LYS A CA 1
ATOM 774 C C . LYS A 1 97 ? -10.768 -4.368 23.914 1.00 92.56 97 LYS A C 1
ATOM 776 O O . LYS A 1 97 ? -11.076 -4.830 22.822 1.00 92.56 97 LYS A O 1
ATOM 781 N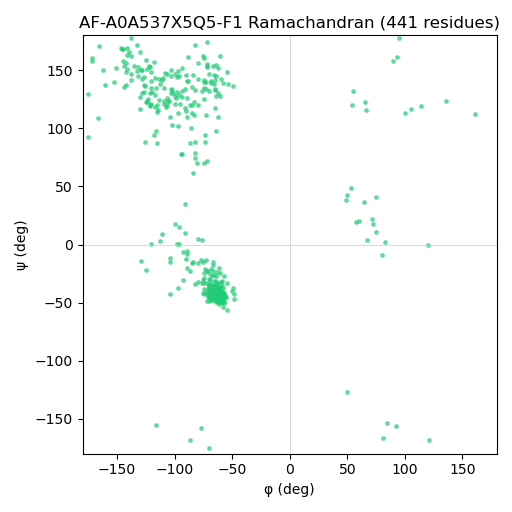 N . HIS A 1 98 ? -10.517 -3.062 24.065 1.00 92.88 98 HIS A N 1
ATOM 782 C CA . HIS A 1 98 ? -10.597 -2.123 22.929 1.00 92.88 98 HIS A CA 1
ATOM 783 C C . HIS A 1 98 ? -9.614 -2.477 21.803 1.00 92.88 98 HIS A C 1
ATOM 785 O O . HIS A 1 98 ? -9.925 -2.325 20.619 1.00 92.88 98 HIS A O 1
ATOM 791 N N . VAL A 1 99 ? -8.415 -2.943 22.162 1.00 95.00 99 VAL A N 1
ATOM 792 C CA . VAL A 1 99 ? -7.390 -3.370 21.199 1.00 95.00 99 VAL A CA 1
ATOM 793 C C . VAL A 1 99 ? -7.784 -4.678 20.514 1.00 95.00 99 VAL A C 1
ATOM 795 O O . VAL A 1 99 ? -7.560 -4.830 19.310 1.00 95.00 99 VAL A O 1
ATOM 798 N N . GLU A 1 100 ? -8.362 -5.618 21.256 1.00 93.44 100 GLU A N 1
ATOM 799 C CA . GLU A 1 100 ? -8.867 -6.887 20.731 1.00 93.44 100 GLU A CA 1
ATOM 800 C C . GLU A 1 100 ? -10.040 -6.663 19.776 1.00 93.44 100 GLU A C 1
ATOM 802 O O . GLU A 1 100 ? -9.996 -7.176 18.661 1.00 93.44 100 GLU A O 1
ATOM 807 N N . ASP A 1 101 ? -11.000 -5.812 20.142 1.00 92.06 101 ASP A N 1
ATOM 808 C CA . ASP A 1 101 ? -12.109 -5.381 19.285 1.00 92.06 101 ASP A CA 1
ATOM 809 C C . ASP A 1 101 ? -11.599 -4.747 17.984 1.00 92.06 101 ASP A C 1
ATOM 811 O O . ASP A 1 101 ? -12.038 -5.106 16.888 1.00 92.06 101 ASP A O 1
ATOM 815 N N . PHE A 1 102 ? -10.615 -3.845 18.082 1.00 93.31 102 PHE A N 1
ATOM 816 C CA . PHE A 1 102 ? -9.964 -3.255 16.913 1.00 93.31 102 PHE A CA 1
ATOM 817 C C . PHE A 1 102 ? -9.313 -4.326 16.029 1.00 93.31 102 PHE A C 1
ATOM 819 O O . PHE A 1 102 ? -9.425 -4.300 14.803 1.00 93.31 102 PHE A O 1
ATOM 826 N N . CYS A 1 103 ? -8.627 -5.292 16.641 1.00 92.44 103 CYS A N 1
ATOM 827 C CA . CYS A 1 103 ? -7.982 -6.373 15.914 1.00 92.44 103 CYS A CA 1
ATOM 828 C C . CYS A 1 103 ? -8.985 -7.327 15.257 1.00 92.44 103 CYS A C 1
ATOM 830 O O . CYS A 1 103 ? -8.749 -7.748 14.127 1.00 92.44 103 CYS A O 1
ATOM 832 N N . ALA A 1 104 ? -10.084 -7.649 15.936 1.00 90.06 104 ALA A N 1
ATOM 833 C CA . ALA A 1 104 ? -11.162 -8.479 15.416 1.00 90.06 104 ALA A CA 1
ATOM 834 C C . ALA A 1 104 ? -11.855 -7.788 14.237 1.00 90.06 104 ALA A C 1
ATOM 836 O O . ALA A 1 104 ? -12.061 -8.405 13.190 1.00 90.06 104 ALA A O 1
ATOM 837 N N . PHE A 1 105 ? -12.114 -6.482 14.355 1.00 89.62 105 PHE A N 1
ATOM 838 C CA . PHE A 1 105 ? -12.631 -5.668 13.261 1.00 89.62 105 PHE A CA 1
ATOM 839 C C . PHE A 1 105 ? -11.705 -5.723 12.041 1.00 89.62 105 PHE A C 1
ATOM 841 O O . PHE A 1 105 ? -12.154 -6.027 10.939 1.00 89.62 105 PHE A O 1
ATOM 848 N N . MET A 1 106 ? -10.400 -5.511 12.234 1.00 86.50 106 MET A N 1
ATOM 849 C CA . MET A 1 106 ? -9.409 -5.574 11.152 1.00 86.50 106 MET A CA 1
ATOM 850 C C . MET A 1 106 ? -9.227 -6.984 10.559 1.00 86.50 106 MET A C 1
ATOM 852 O O . MET A 1 106 ? -8.784 -7.118 9.417 1.00 86.50 106 MET A O 1
ATOM 856 N N . ASP A 1 107 ? -9.566 -8.039 11.304 1.00 83.94 107 ASP A N 1
ATOM 857 C CA . ASP A 1 107 ? -9.589 -9.419 10.807 1.00 83.94 107 ASP A CA 1
ATOM 858 C C . ASP A 1 107 ? -10.865 -9.739 10.001 1.00 83.94 107 ASP A C 1
ATOM 860 O O . ASP A 1 107 ? -10.886 -10.707 9.233 1.00 83.94 107 ASP A O 1
ATOM 864 N N . GLY A 1 108 ? -11.905 -8.908 10.107 1.00 81.06 108 GLY A N 1
ATOM 865 C CA . GLY A 1 108 ? -13.151 -9.045 9.356 1.00 81.06 108 GLY A CA 1
ATOM 866 C C . GLY A 1 108 ? -14.413 -9.221 10.197 1.00 81.06 108 GLY A C 1
ATOM 867 O O . GLY A 1 108 ? -15.496 -9.352 9.629 1.00 81.06 108 GLY A O 1
ATOM 868 N N . ALA A 1 109 ? -14.303 -9.252 11.526 1.00 84.88 109 ALA A N 1
ATOM 869 C CA . ALA A 1 109 ? -15.447 -9.369 12.426 1.00 84.88 109 ALA A CA 1
ATOM 870 C C . ALA A 1 109 ? -16.132 -8.002 12.607 1.00 84.88 109 ALA A C 1
ATOM 872 O O . ALA A 1 109 ? -16.043 -7.370 13.657 1.00 84.88 109 ALA A O 1
ATOM 873 N N . HIS A 1 110 ? -16.788 -7.518 11.551 1.00 87.94 110 HIS A N 1
ATOM 874 C CA . HIS A 1 110 ? -17.416 -6.193 11.532 1.00 87.94 110 HIS A CA 1
ATOM 875 C C . HIS A 1 110 ? -18.810 -6.174 12.176 1.00 87.94 110 HIS A C 1
ATOM 877 O O . HIS A 1 110 ? -19.184 -5.194 12.818 1.00 87.94 110 HIS A O 1
ATOM 883 N N . GLU A 1 111 ? -19.562 -7.268 12.028 1.00 86.94 111 GLU A N 1
ATOM 884 C CA . GLU A 1 111 ? -20.965 -7.379 12.448 1.00 86.94 111 GLU A CA 1
ATOM 885 C C . GLU A 1 111 ? -21.196 -7.049 13.937 1.00 86.94 111 GLU A C 1
ATOM 887 O O . GLU A 1 111 ? -22.098 -6.260 14.228 1.00 86.94 111 GLU A O 1
ATOM 892 N N . PRO A 1 112 ? -20.383 -7.545 14.897 1.00 89.06 112 PRO A N 1
ATOM 893 C CA . PRO A 1 112 ? -20.580 -7.214 16.310 1.00 89.06 112 PRO A CA 1
ATOM 894 C C . PRO A 1 112 ? -20.432 -5.715 16.596 1.00 89.06 112 PRO A C 1
ATOM 896 O O . PRO A 1 112 ? -21.184 -5.151 17.389 1.00 89.06 112 PRO A O 1
ATOM 899 N N . VAL A 1 113 ? -19.490 -5.057 15.915 1.00 89.19 113 VAL A N 1
ATOM 900 C CA . VAL A 1 113 ? -19.203 -3.626 16.087 1.00 89.19 113 VAL A CA 1
ATOM 901 C C . VAL A 1 113 ? -20.352 -2.785 15.544 1.00 89.19 113 VAL A C 1
ATOM 903 O O . VAL A 1 113 ? -20.787 -1.844 16.204 1.00 89.19 113 VAL A O 1
ATOM 906 N N . ILE A 1 114 ? -20.870 -3.140 14.365 1.00 90.75 114 ILE A N 1
ATOM 907 C CA . ILE A 1 114 ? -22.015 -2.452 13.759 1.00 90.75 114 ILE A CA 1
ATOM 908 C C . ILE A 1 114 ? -23.235 -2.561 14.671 1.00 90.75 114 ILE A C 1
ATOM 910 O O . ILE A 1 114 ? -23.839 -1.540 14.990 1.00 90.75 114 ILE A O 1
ATOM 914 N N . ARG A 1 115 ? -23.564 -3.775 15.132 1.00 92.56 115 ARG A N 1
ATOM 915 C CA . ARG A 1 115 ? -24.722 -4.002 16.009 1.00 92.56 115 ARG A CA 1
ATOM 916 C C . ARG A 1 115 ? -24.621 -3.214 17.307 1.00 92.56 115 ARG A C 1
ATOM 918 O O . ARG A 1 115 ? -25.604 -2.600 17.713 1.00 92.56 115 ARG A O 1
ATOM 925 N N . ARG A 1 116 ? -23.436 -3.192 17.929 1.00 91.75 116 ARG A N 1
ATOM 926 C CA . ARG A 1 116 ? -23.183 -2.399 19.139 1.00 91.75 116 ARG A CA 1
ATOM 927 C C . ARG A 1 116 ? -23.449 -0.915 18.890 1.00 91.75 116 ARG A C 1
ATOM 929 O O . ARG A 1 116 ? -24.250 -0.319 19.598 1.00 91.75 116 ARG A O 1
ATOM 936 N N . LEU A 1 117 ? -22.834 -0.336 17.858 1.00 91.44 117 LEU A N 1
ATOM 937 C CA . LEU A 1 117 ? -22.999 1.087 17.551 1.00 91.44 117 LEU A CA 1
ATOM 938 C C . LEU A 1 117 ? -24.444 1.441 17.163 1.00 91.44 117 LEU A C 1
ATOM 940 O O . LEU A 1 117 ? -24.935 2.501 17.532 1.00 91.44 117 LEU A O 1
ATOM 944 N N . GLN A 1 118 ? -25.151 0.564 16.446 1.00 94.94 118 GLN A N 1
ATOM 945 C CA . GLN A 1 118 ? -26.570 0.760 16.126 1.00 94.94 118 GLN A CA 1
ATOM 946 C C . GLN A 1 118 ? -27.440 0.774 17.386 1.00 94.94 118 GLN A C 1
ATOM 948 O O . GLN A 1 118 ? -28.286 1.657 17.522 1.00 94.94 118 GLN A O 1
ATOM 953 N N . ALA A 1 119 ? -27.207 -0.157 18.315 1.00 95.62 119 ALA A N 1
ATOM 954 C CA . ALA A 1 119 ? -27.921 -0.206 19.587 1.00 95.62 119 ALA A CA 1
ATOM 955 C C . ALA A 1 119 ? -27.627 1.028 20.457 1.00 95.62 119 ALA A C 1
ATOM 957 O O . ALA A 1 119 ? -28.550 1.637 20.988 1.00 95.62 119 ALA A O 1
ATOM 958 N N . GLU A 1 120 ? -26.361 1.448 20.552 1.00 93.06 120 GLU A N 1
ATOM 959 C CA . GLU A 1 120 ? -25.963 2.654 21.294 1.00 93.06 120 GLU A CA 1
ATOM 960 C C . GLU A 1 120 ? -26.569 3.931 20.692 1.00 93.06 120 GLU A C 1
ATOM 962 O O . GLU A 1 120 ? -27.017 4.812 21.427 1.00 93.06 120 GLU A O 1
ATOM 967 N N . MET A 1 121 ? -26.617 4.030 19.359 1.00 96.38 121 MET A N 1
ATOM 968 C CA . MET A 1 121 ? -27.253 5.148 18.660 1.00 96.38 121 MET A CA 1
ATOM 969 C C . MET A 1 121 ? -28.759 5.196 18.932 1.00 96.38 121 MET A C 1
ATOM 971 O O . MET A 1 121 ? -29.288 6.274 19.199 1.00 96.38 121 MET A O 1
ATOM 975 N N . ALA A 1 122 ? -29.438 4.044 18.869 1.00 95.56 122 ALA A N 1
ATOM 976 C CA . ALA A 1 122 ? -30.869 3.935 19.138 1.00 95.56 122 ALA A CA 1
ATOM 977 C C . ALA A 1 122 ? -31.191 4.317 20.589 1.00 95.56 122 ALA A C 1
ATOM 979 O O . ALA A 1 122 ? -32.042 5.172 20.813 1.00 95.56 122 ALA A O 1
ATOM 980 N N . ALA A 1 123 ? -30.435 3.790 21.557 1.00 97.00 123 ALA A N 1
ATOM 981 C CA . ALA A 1 123 ? -30.598 4.126 22.970 1.00 97.00 123 ALA A CA 1
ATOM 982 C C . ALA A 1 123 ? -30.361 5.622 23.251 1.00 97.00 123 ALA A C 1
ATOM 984 O O . ALA A 1 123 ? -31.104 6.239 24.011 1.00 97.00 123 ALA A O 1
ATOM 985 N N . ALA A 1 124 ? -29.356 6.239 22.615 1.00 96.31 124 ALA A N 1
ATOM 986 C CA . ALA A 1 124 ? -29.118 7.679 22.736 1.00 96.31 124 ALA A CA 1
ATOM 987 C C . ALA A 1 124 ? -30.267 8.513 22.141 1.00 96.31 124 ALA A C 1
ATOM 989 O O . ALA A 1 124 ? -30.630 9.545 22.699 1.00 96.31 124 ALA A O 1
ATOM 990 N N . ALA A 1 125 ? -30.852 8.068 21.025 1.00 96.44 125 ALA A N 1
ATOM 991 C CA . ALA A 1 125 ? -32.006 8.726 20.419 1.00 96.44 125 ALA A CA 1
ATOM 992 C C . ALA A 1 125 ? -33.271 8.590 21.287 1.00 96.44 125 ALA A C 1
ATOM 994 O O . ALA A 1 125 ? -33.985 9.575 21.464 1.00 96.44 125 ALA A O 1
ATOM 995 N N . GLU A 1 126 ? -33.516 7.412 21.869 1.00 96.44 126 GLU A N 1
ATOM 996 C CA . GLU A 1 126 ? -34.611 7.173 22.823 1.00 96.44 126 GLU A CA 1
ATOM 997 C C . GLU A 1 126 ? -34.478 8.043 24.081 1.00 96.44 126 GLU A C 1
ATOM 999 O O . GLU A 1 126 ? -35.469 8.581 24.569 1.00 96.44 126 GLU A O 1
ATOM 1004 N N . ALA A 1 127 ? -33.249 8.255 24.560 1.00 97.31 127 ALA A N 1
ATOM 1005 C CA . ALA A 1 127 ? -32.945 9.151 25.675 1.00 97.31 127 ALA A CA 1
ATOM 1006 C C . ALA A 1 127 ? -32.966 10.652 25.307 1.00 97.31 127 ALA A C 1
ATOM 1008 O O . ALA A 1 127 ? -32.639 11.488 26.147 1.00 97.31 127 ALA A O 1
ATOM 1009 N N . LEU A 1 128 ? -33.331 11.009 24.066 1.00 96.12 128 LEU A N 1
ATOM 1010 C CA . LEU A 1 128 ? -33.317 12.380 23.530 1.00 96.12 128 LEU A CA 1
ATOM 1011 C C . LEU A 1 128 ? -31.918 13.045 23.528 1.00 96.12 128 LEU A C 1
ATOM 1013 O O . LEU A 1 128 ? -31.794 14.263 23.397 1.00 96.12 128 LEU A O 1
ATOM 1017 N N . GLU A 1 129 ? -30.840 12.255 23.599 1.00 95.81 129 GLU A N 1
ATOM 1018 C CA . GLU A 1 129 ? -29.441 12.702 23.517 1.00 95.81 129 GLU A CA 1
ATOM 1019 C C . GLU A 1 129 ? -28.991 12.847 22.047 1.00 95.81 129 GLU A C 1
ATOM 1021 O O . GLU A 1 129 ? -28.073 12.168 21.571 1.00 95.81 129 GLU A O 1
ATOM 1026 N N . PHE A 1 130 ? -29.638 13.737 21.288 1.00 93.50 130 PHE A N 1
ATOM 1027 C CA . PHE A 1 130 ? -29.461 13.826 19.830 1.00 93.50 130 PHE A CA 1
ATOM 1028 C C . PHE A 1 130 ? -28.019 14.094 19.376 1.00 93.50 130 PHE A C 1
ATOM 1030 O O . PHE A 1 130 ? -27.587 13.548 18.361 1.00 93.50 130 PHE A O 1
ATOM 1037 N N . GLU A 1 131 ? -27.241 14.882 20.123 1.00 93.88 131 GLU A N 1
ATOM 1038 C CA . GLU A 1 131 ? -25.828 15.113 19.795 1.00 93.88 131 GLU A CA 1
ATOM 1039 C C . GLU A 1 131 ? -24.998 13.828 19.869 1.00 93.88 131 GLU A C 1
ATOM 1041 O O . GLU A 1 131 ? -24.138 13.581 19.021 1.00 93.88 131 GLU A O 1
ATOM 1046 N N . LYS A 1 132 ? -25.255 12.992 20.877 1.00 92.00 132 LYS A N 1
ATOM 1047 C CA . LYS A 1 132 ? -24.564 11.715 21.053 1.00 92.00 132 LYS A CA 1
ATOM 1048 C C . LYS A 1 132 ? -24.990 10.728 19.974 1.00 92.00 132 LYS A C 1
ATOM 1050 O O . LYS A 1 132 ? -24.124 10.119 19.349 1.00 92.00 132 LYS A O 1
ATOM 1055 N N . ALA A 1 133 ? -26.289 10.641 19.688 1.00 93.62 133 ALA A N 1
ATOM 1056 C CA . ALA A 1 133 ? -26.802 9.831 18.587 1.00 93.62 133 ALA A CA 1
ATOM 1057 C C . ALA A 1 133 ? -26.176 10.247 17.240 1.00 93.62 133 ALA A C 1
ATOM 1059 O O . ALA A 1 133 ? -25.734 9.391 16.475 1.00 93.62 133 ALA A O 1
ATOM 1060 N N . ALA A 1 134 ? -26.038 11.552 16.976 1.00 94.06 134 ALA A N 1
ATOM 1061 C CA . ALA A 1 134 ? -25.374 12.061 15.776 1.00 94.06 134 ALA A CA 1
ATOM 1062 C C . ALA A 1 134 ? -23.886 11.668 15.713 1.00 94.06 134 ALA A C 1
ATOM 1064 O O . ALA A 1 134 ? -23.417 11.223 14.665 1.00 94.06 134 ALA A O 1
ATOM 1065 N N . ARG A 1 135 ? -23.148 11.752 16.831 1.00 90.19 135 ARG A N 1
ATOM 1066 C CA . ARG A 1 135 ? -21.745 11.296 16.896 1.00 90.19 135 ARG A CA 1
ATOM 1067 C C . ARG A 1 135 ? -21.615 9.799 16.592 1.00 90.19 135 ARG A C 1
ATOM 1069 O O . ARG A 1 135 ? -20.720 9.419 15.837 1.00 90.19 135 ARG A O 1
ATOM 1076 N N . ILE A 1 136 ? -22.507 8.964 17.131 1.00 91.94 136 ILE A N 1
ATOM 1077 C CA . ILE A 1 136 ? -22.495 7.509 16.896 1.00 91.94 136 ILE A CA 1
ATOM 1078 C C . ILE A 1 136 ? -22.894 7.180 15.450 1.00 91.94 136 ILE A C 1
ATOM 1080 O O . ILE A 1 136 ? -22.277 6.328 14.811 1.00 91.94 136 ILE A O 1
ATOM 1084 N N . ARG A 1 137 ? -23.859 7.903 14.874 1.00 93.69 137 ARG A N 1
ATOM 1085 C CA . ARG A 1 137 ? -24.197 7.801 13.446 1.00 93.69 137 ARG A CA 1
ATOM 1086 C C . ARG A 1 137 ? -22.983 8.085 12.560 1.00 93.69 137 ARG A C 1
ATOM 1088 O O . ARG A 1 137 ? -22.717 7.352 11.607 1.00 93.69 137 ARG A O 1
ATOM 1095 N N . ASP A 1 138 ? -22.228 9.132 12.873 1.00 91.25 138 ASP A N 1
ATOM 1096 C CA . ASP A 1 138 ? -21.040 9.499 12.103 1.00 91.25 138 ASP A CA 1
ATOM 1097 C C . ASP A 1 138 ? -19.913 8.458 12.271 1.00 91.25 138 ASP A C 1
ATOM 1099 O O . ASP A 1 138 ? -19.194 8.160 11.311 1.00 91.25 138 ASP A O 1
ATOM 1103 N N . GLN A 1 139 ? -19.790 7.845 13.456 1.00 90.31 139 GLN A N 1
ATOM 1104 C CA . GLN A 1 139 ? -18.929 6.679 13.698 1.00 90.31 139 GLN A CA 1
ATOM 1105 C C . GLN A 1 139 ? -19.357 5.463 12.858 1.00 90.31 139 GLN A C 1
ATOM 1107 O O . GLN A 1 139 ? -18.505 4.843 12.221 1.00 90.31 139 GLN A O 1
ATOM 1112 N N . LEU A 1 140 ? -20.656 5.150 12.783 1.00 91.31 140 LEU A N 1
ATOM 1113 C CA . LEU A 1 140 ? -21.200 4.091 11.919 1.00 91.31 140 LEU A CA 1
ATOM 1114 C C . LEU A 1 140 ? -20.871 4.338 10.444 1.00 91.31 140 LEU A C 1
ATOM 1116 O O . LEU A 1 140 ? -20.395 3.434 9.758 1.00 91.31 140 LEU A O 1
ATOM 1120 N N . ALA A 1 141 ? -21.049 5.569 9.960 1.00 89.75 141 ALA A N 1
ATOM 1121 C CA . ALA A 1 141 ? -20.694 5.939 8.592 1.00 89.75 141 ALA A CA 1
ATOM 1122 C C . ALA A 1 141 ? -19.179 5.817 8.333 1.00 89.75 141 ALA A C 1
ATOM 1124 O O . ALA A 1 141 ? -18.749 5.388 7.260 1.00 89.75 141 ALA A O 1
ATOM 1125 N N . ALA A 1 142 ? -18.342 6.174 9.313 1.00 86.50 142 ALA A N 1
ATOM 1126 C CA . ALA A 1 142 ? -16.898 5.977 9.234 1.00 86.50 142 ALA A CA 1
ATOM 1127 C C . ALA A 1 142 ? -16.524 4.490 9.142 1.00 86.50 142 ALA A C 1
ATOM 1129 O O . ALA A 1 142 ? -15.735 4.124 8.271 1.00 86.50 142 ALA A O 1
ATOM 1130 N N . VAL A 1 143 ? -17.129 3.643 9.978 1.00 88.06 143 VAL A N 1
ATOM 1131 C CA . VAL A 1 143 ? -16.943 2.185 9.960 1.00 88.06 143 VAL A CA 1
ATOM 1132 C C . VAL A 1 143 ? -17.381 1.592 8.622 1.00 88.06 143 VAL A C 1
ATOM 1134 O O . VAL A 1 143 ? -16.609 0.853 8.014 1.00 88.06 143 VAL A O 1
ATOM 1137 N N . GLY A 1 144 ? -18.554 1.976 8.112 1.00 86.00 144 GLY A N 1
ATOM 1138 C CA . GLY A 1 144 ? -19.065 1.516 6.817 1.00 86.00 144 GLY A CA 1
ATOM 1139 C C . GLY A 1 144 ? -18.098 1.793 5.663 1.00 86.00 144 GLY A C 1
ATOM 1140 O O . GLY A 1 144 ? -17.781 0.888 4.895 1.00 86.00 144 GLY A O 1
ATOM 1141 N N . ARG A 1 145 ? -17.524 3.003 5.605 1.00 83.81 145 ARG A N 1
ATOM 1142 C CA . ARG A 1 145 ? -16.512 3.364 4.592 1.00 83.81 145 ARG A CA 1
ATOM 1143 C C . ARG A 1 145 ? -15.237 2.523 4.678 1.00 83.81 145 ARG A C 1
ATOM 1145 O O . ARG A 1 145 ? -14.591 2.290 3.659 1.00 83.81 145 ARG A O 1
ATOM 1152 N N . VAL A 1 146 ? -14.832 2.097 5.876 1.00 82.44 146 VAL A N 1
ATOM 1153 C CA . VAL A 1 146 ? -13.668 1.210 6.036 1.00 82.44 146 VAL A CA 1
ATOM 1154 C C . VAL A 1 146 ? -14.001 -0.206 5.563 1.00 82.44 146 VAL A C 1
ATOM 1156 O O . VAL A 1 146 ? -13.185 -0.810 4.872 1.00 82.44 146 VAL A O 1
ATOM 1159 N N . ILE A 1 147 ? -15.198 -0.706 5.874 1.00 82.38 147 ILE A N 1
ATOM 1160 C CA . ILE A 1 147 ? -15.657 -2.043 5.465 1.00 82.38 147 ILE A CA 1
ATOM 1161 C C . ILE A 1 147 ? -15.764 -2.151 3.946 1.00 82.38 147 ILE A C 1
ATOM 1163 O O . ILE A 1 147 ? -15.295 -3.130 3.374 1.00 82.38 147 ILE A O 1
ATOM 1167 N N . GLU A 1 148 ? -16.322 -1.136 3.286 1.00 76.88 148 GLU A N 1
ATOM 1168 C CA . GLU A 1 148 ? -16.438 -1.092 1.825 1.00 76.88 148 GLU A CA 1
ATOM 1169 C C . GLU A 1 148 ? -15.063 -1.233 1.148 1.00 76.88 148 GLU A C 1
ATOM 1171 O O . GLU A 1 148 ? -14.885 -2.019 0.221 1.00 76.88 148 GLU A O 1
ATOM 1176 N N . ARG A 1 149 ? -14.036 -0.566 1.691 1.00 72.06 149 ARG A N 1
ATOM 1177 C CA . ARG A 1 149 ? -12.644 -0.705 1.225 1.00 72.06 149 ARG A CA 1
ATOM 1178 C C . ARG A 1 149 ? -12.032 -2.077 1.526 1.00 72.06 149 ARG A C 1
ATOM 1180 O O . ARG A 1 149 ? -11.043 -2.444 0.902 1.00 72.06 149 ARG A O 1
ATOM 1187 N N . GLN A 1 150 ? -12.579 -2.808 2.495 1.00 68.44 150 GLN A N 1
ATOM 1188 C CA . GLN A 1 150 ? -12.129 -4.131 2.935 1.00 68.44 150 GLN A CA 1
ATOM 1189 C C . GLN A 1 150 ? -12.970 -5.276 2.342 1.00 68.44 150 GLN A C 1
ATOM 1191 O O . GLN A 1 150 ? -12.921 -6.400 2.850 1.00 68.44 150 GLN A O 1
ATOM 1196 N N . GLN A 1 151 ? -13.738 -5.035 1.276 1.00 68.31 151 GLN A N 1
ATOM 1197 C CA . GLN A 1 151 ? -14.526 -6.079 0.623 1.00 68.31 151 GLN A CA 1
ATOM 1198 C C . GLN A 1 151 ? -13.636 -7.243 0.140 1.00 68.31 151 GLN A C 1
ATOM 1200 O O . GLN A 1 151 ? -12.523 -7.045 -0.359 1.00 68.31 151 GLN A O 1
ATOM 1205 N N . MET A 1 152 ? -14.116 -8.480 0.319 1.00 67.19 152 MET A N 1
ATOM 1206 C CA . MET A 1 152 ? -13.403 -9.670 -0.151 1.00 67.19 152 MET A CA 1
ATOM 1207 C C . MET A 1 152 ? -13.423 -9.744 -1.680 1.00 67.19 152 MET A C 1
ATOM 1209 O O . MET A 1 152 ? -14.472 -9.609 -2.306 1.00 67.19 152 MET A O 1
ATOM 1213 N N . VAL A 1 153 ? -12.254 -9.995 -2.263 1.00 73.69 153 VAL A N 1
ATOM 1214 C CA . VAL A 1 153 ? -12.045 -10.183 -3.706 1.00 73.69 153 VAL A CA 1
ATOM 1215 C C . VAL A 1 153 ? -11.840 -11.649 -4.091 1.00 73.69 153 VAL A C 1
ATOM 1217 O O . VAL A 1 153 ? -11.884 -11.994 -5.270 1.00 73.69 153 VAL A O 1
ATOM 1220 N N . THR A 1 154 ? -11.639 -12.523 -3.106 1.00 73.06 154 THR A N 1
ATOM 1221 C CA . THR A 1 154 ? -11.566 -13.978 -3.279 1.00 73.06 154 THR A CA 1
ATOM 1222 C C . THR A 1 154 ? -12.683 -14.657 -2.494 1.00 73.06 154 THR A C 1
ATOM 1224 O O . THR A 1 154 ? -13.194 -14.121 -1.516 1.00 73.06 154 THR A O 1
ATOM 1227 N N . GLU A 1 155 ? -13.058 -15.868 -2.900 1.00 73.25 155 GLU A N 1
ATOM 1228 C CA . GLU A 1 155 ? -14.097 -16.656 -2.215 1.00 73.25 155 GLU A CA 1
ATOM 1229 C C . GLU A 1 155 ? -13.622 -17.208 -0.861 1.00 73.25 155 GLU A C 1
ATOM 1231 O O . GLU A 1 155 ? -14.426 -17.526 0.012 1.00 73.25 155 GLU A O 1
ATOM 1236 N N . ARG A 1 156 ? -12.302 -17.338 -0.678 1.00 80.31 156 ARG A N 1
ATOM 1237 C CA . ARG A 1 156 ? -11.668 -17.868 0.535 1.00 80.31 156 ARG A CA 1
ATOM 1238 C C . ARG A 1 156 ? -10.678 -16.860 1.113 1.00 80.31 156 ARG A C 1
ATOM 1240 O O . ARG A 1 156 ? -10.080 -16.107 0.345 1.00 80.31 156 ARG A O 1
ATOM 1247 N N . PRO A 1 157 ? -10.445 -16.861 2.436 1.00 79.19 157 PRO A N 1
ATOM 1248 C CA . PRO A 1 157 ? -9.436 -16.013 3.056 1.00 79.19 157 PRO A CA 1
ATOM 1249 C C . PRO A 1 157 ? -8.031 -16.547 2.741 1.00 79.19 157 PRO A C 1
ATOM 1251 O O . PRO A 1 157 ? -7.474 -17.357 3.478 1.00 79.19 157 PRO A O 1
ATOM 1254 N N . GLU A 1 158 ? -7.463 -16.101 1.624 1.00 85.25 158 GLU A N 1
ATOM 1255 C CA . GLU A 1 158 ? -6.132 -16.489 1.147 1.00 85.25 158 GLU A CA 1
ATOM 1256 C C . GLU A 1 158 ? -5.205 -15.275 0.981 1.00 85.25 158 GLU A C 1
ATOM 1258 O O . GLU A 1 158 ? -5.662 -14.149 0.771 1.00 85.25 158 GLU A O 1
ATOM 1263 N N . ASP A 1 159 ? -3.898 -15.510 1.110 1.00 89.75 159 ASP A N 1
ATOM 1264 C CA . ASP A 1 159 ? -2.858 -14.491 0.942 1.00 89.75 159 ASP A CA 1
ATOM 1265 C C . ASP A 1 159 ? -2.177 -14.690 -0.412 1.00 89.75 159 ASP A C 1
ATOM 1267 O O . ASP A 1 159 ? -1.426 -15.659 -0.596 1.00 89.75 159 ASP A O 1
ATOM 1271 N N . LEU A 1 160 ? -2.430 -13.767 -1.338 1.00 93.31 160 LEU A N 1
ATOM 1272 C CA . LEU A 1 160 ? -1.876 -13.790 -2.686 1.00 93.31 160 LEU A CA 1
ATOM 1273 C C . LEU A 1 160 ? -1.527 -12.385 -3.178 1.00 93.31 160 LEU A C 1
ATOM 1275 O O . LEU A 1 160 ? -2.106 -11.405 -2.718 1.00 93.31 160 LEU A O 1
ATOM 1279 N N . ASP A 1 161 ? -0.603 -12.282 -4.122 1.00 94.31 161 ASP A N 1
ATOM 1280 C CA . ASP A 1 161 ? -0.375 -11.036 -4.860 1.00 94.31 161 ASP A CA 1
ATOM 1281 C C . ASP A 1 161 ? -0.826 -11.227 -6.307 1.00 94.31 161 ASP A C 1
ATOM 1283 O O . ASP A 1 161 ? -0.648 -12.300 -6.881 1.00 94.31 161 ASP A O 1
ATOM 1287 N N . VAL A 1 162 ? -1.435 -10.201 -6.895 1.00 95.50 162 VAL A N 1
ATOM 1288 C CA . VAL A 1 162 ? -1.867 -10.210 -8.297 1.00 95.50 162 VAL A CA 1
ATOM 1289 C C . VAL A 1 162 ? -1.079 -9.161 -9.044 1.00 95.50 162 VAL A C 1
ATOM 1291 O O . VAL A 1 162 ? -1.134 -7.982 -8.698 1.00 95.50 162 VAL A O 1
ATOM 1294 N N . ILE A 1 163 ? -0.339 -9.594 -10.053 1.00 96.62 163 ILE A N 1
ATOM 1295 C CA . ILE A 1 163 ? 0.573 -8.753 -10.815 1.00 96.62 163 ILE A CA 1
ATOM 1296 C C . ILE A 1 163 ? 0.133 -8.803 -12.267 1.00 96.62 163 ILE A C 1
ATOM 1298 O O . ILE A 1 163 ? -0.046 -9.885 -12.813 1.00 96.62 163 ILE A O 1
ATOM 1302 N N . ALA A 1 164 ? -0.013 -7.644 -12.896 1.00 96.88 164 ALA A N 1
ATOM 1303 C CA . ALA A 1 164 ? -0.204 -7.538 -14.335 1.00 96.88 164 ALA A CA 1
ATOM 1304 C C . ALA A 1 164 ? 0.631 -6.389 -14.892 1.00 96.88 164 ALA A C 1
ATOM 1306 O O . ALA A 1 164 ? 1.058 -5.501 -14.150 1.00 96.88 164 ALA A O 1
ATOM 1307 N N . PHE A 1 165 ? 0.855 -6.397 -16.201 1.00 96.19 165 PHE A N 1
ATOM 1308 C CA . PHE A 1 165 ? 1.580 -5.332 -16.875 1.00 96.19 165 PHE A CA 1
ATOM 1309 C C . PHE A 1 165 ? 1.026 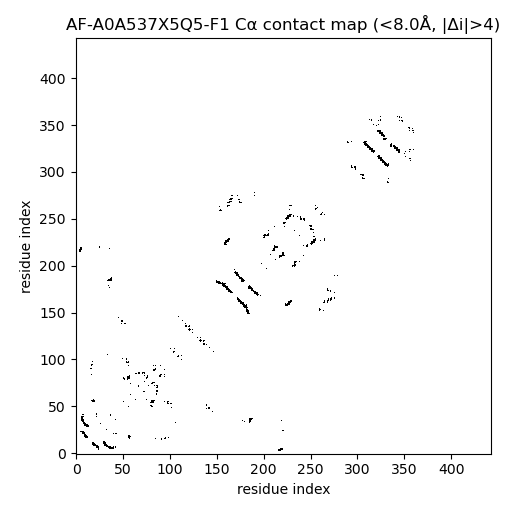-5.056 -18.267 1.00 96.19 165 PHE A C 1
ATOM 1311 O O . PHE A 1 165 ? 0.388 -5.906 -18.883 1.00 96.19 165 PHE A O 1
ATOM 1318 N N . SER A 1 166 ? 1.290 -3.849 -18.752 1.00 94.62 166 SER A N 1
ATOM 1319 C CA . SER A 1 166 ? 1.018 -3.408 -20.117 1.00 94.62 166 SER A CA 1
ATOM 1320 C C . SER A 1 166 ? 2.168 -2.517 -20.562 1.00 94.62 166 SER A C 1
ATOM 1322 O O . SER A 1 166 ? 2.624 -1.679 -19.789 1.00 94.62 166 SER A O 1
ATOM 1324 N N . GLY A 1 167 ? 2.646 -2.669 -21.791 1.00 89.75 167 GLY A N 1
ATOM 1325 C CA . GLY A 1 167 ? 3.800 -1.915 -22.270 1.00 89.75 167 GLY A CA 1
ATOM 1326 C C . GLY A 1 167 ? 3.978 -1.980 -23.777 1.00 89.75 167 GLY A C 1
ATOM 1327 O O . GLY A 1 167 ? 3.314 -2.768 -24.448 1.00 89.75 167 GLY A O 1
ATOM 1328 N N . ASP A 1 168 ? 4.899 -1.169 -24.281 1.00 83.88 168 ASP A N 1
ATOM 1329 C CA . ASP A 1 168 ? 5.402 -1.200 -25.656 1.00 83.88 168 ASP A CA 1
ATOM 1330 C C . ASP A 1 168 ? 6.899 -1.562 -25.657 1.00 83.88 168 ASP A C 1
ATOM 1332 O O . ASP A 1 168 ? 7.361 -2.253 -24.748 1.00 83.88 168 ASP A O 1
ATOM 1336 N N . GLN A 1 169 ? 7.649 -1.167 -26.688 1.00 76.25 169 GLN A N 1
ATOM 1337 C CA . GLN A 1 169 ? 9.097 -1.390 -26.781 1.00 76.25 169 GLN A CA 1
ATOM 1338 C C . GLN A 1 169 ? 9.914 -0.453 -25.874 1.00 76.25 169 GLN A C 1
ATOM 1340 O O . GLN A 1 169 ? 11.083 -0.718 -25.635 1.00 76.25 169 GLN A O 1
ATOM 1345 N N . LEU A 1 170 ? 9.323 0.630 -25.354 1.00 77.69 170 LEU A N 1
ATOM 1346 C CA . LEU A 1 170 ? 10.037 1.673 -24.611 1.00 77.69 170 LEU A CA 1
ATOM 1347 C C . LEU A 1 170 ? 9.812 1.583 -23.102 1.00 77.69 170 LEU A C 1
ATOM 1349 O O . LEU A 1 170 ? 10.746 1.762 -22.328 1.00 77.69 170 LEU A O 1
ATOM 1353 N N . GLU A 1 171 ? 8.580 1.329 -22.659 1.00 84.50 171 GLU A N 1
ATOM 1354 C CA . GLU A 1 171 ? 8.278 1.141 -21.234 1.00 84.50 171 GLU A CA 1
ATOM 1355 C C . GLU A 1 171 ? 7.243 0.038 -21.010 1.00 84.50 171 GLU A C 1
ATOM 1357 O O . GLU A 1 171 ? 6.463 -0.328 -21.893 1.00 84.50 171 GLU A O 1
ATOM 1362 N N . ALA A 1 172 ? 7.178 -0.437 -19.772 1.00 89.88 172 ALA A N 1
ATOM 1363 C CA . ALA A 1 172 ? 6.054 -1.195 -19.255 1.00 89.88 172 ALA A CA 1
ATOM 1364 C C . ALA A 1 172 ? 5.527 -0.563 -17.967 1.00 89.88 172 ALA A C 1
ATOM 1366 O O . ALA A 1 172 ? 6.287 -0.188 -17.073 1.00 89.88 172 ALA A O 1
ATOM 1367 N N . SER A 1 173 ? 4.203 -0.494 -17.849 1.00 93.69 173 SER A N 1
ATOM 1368 C CA . SER A 1 173 ? 3.532 -0.231 -16.586 1.00 93.69 173 SER A CA 1
ATOM 1369 C C . SER A 1 173 ? 3.135 -1.544 -15.931 1.00 93.69 173 SER A C 1
ATOM 1371 O O . SER A 1 173 ? 2.360 -2.313 -16.498 1.00 93.69 173 SER A O 1
ATOM 1373 N N . PHE A 1 174 ? 3.642 -1.781 -14.727 1.00 94.81 174 PHE A N 1
ATOM 1374 C CA . PHE A 1 174 ? 3.219 -2.874 -13.860 1.00 94.81 174 PHE A CA 1
ATOM 1375 C C . PHE A 1 174 ? 2.213 -2.375 -12.834 1.00 94.81 174 PHE A C 1
ATOM 1377 O O . PHE A 1 174 ? 2.356 -1.279 -12.295 1.00 94.81 174 PHE A O 1
ATOM 1384 N N . GLN A 1 175 ? 1.240 -3.214 -12.502 1.00 94.19 175 GLN A N 1
ATOM 1385 C CA . GLN A 1 175 ? 0.345 -3.027 -11.368 1.00 94.19 175 GLN A CA 1
ATOM 1386 C C . GLN A 1 175 ? 0.386 -4.258 -10.480 1.00 94.19 175 GLN A C 1
ATOM 1388 O O . GLN A 1 175 ? 0.341 -5.389 -10.959 1.00 94.19 175 GLN A O 1
ATOM 1393 N N . VAL A 1 176 ? 0.454 -4.017 -9.174 1.00 93.00 176 VAL A N 1
ATOM 1394 C CA . VAL A 1 176 ? 0.476 -5.056 -8.147 1.00 93.00 176 VAL A CA 1
ATOM 1395 C C . VAL A 1 176 ? -0.647 -4.798 -7.162 1.00 93.00 176 VAL A C 1
ATOM 1397 O O . VAL A 1 176 ? -0.709 -3.725 -6.560 1.00 93.00 176 VAL A O 1
ATOM 1400 N N . PHE A 1 177 ? -1.531 -5.775 -6.993 1.00 91.44 177 PHE A N 1
ATOM 1401 C CA . PHE A 1 177 ? -2.548 -5.793 -5.948 1.00 91.44 177 PHE A CA 1
ATOM 1402 C C . PHE A 1 177 ? -2.118 -6.786 -4.874 1.00 91.44 177 PHE A C 1
ATOM 1404 O O . PHE A 1 177 ? -1.897 -7.963 -5.152 1.00 91.44 177 PHE A O 1
ATOM 1411 N N . PHE A 1 178 ? -2.027 -6.308 -3.639 1.00 88.12 178 PHE A N 1
ATOM 1412 C CA . PHE A 1 178 ? -1.709 -7.131 -2.479 1.00 88.12 178 PHE A CA 1
ATOM 1413 C C . PHE A 1 178 ? -3.009 -7.632 -1.870 1.00 88.12 178 PHE A C 1
ATOM 1415 O O . PHE A 1 178 ? -3.826 -6.825 -1.419 1.00 88.12 178 PHE A O 1
ATOM 1422 N N . VAL A 1 179 ? -3.209 -8.947 -1.853 1.00 89.19 179 VAL A N 1
ATOM 1423 C CA . VAL A 1 179 ? -4.383 -9.578 -1.246 1.00 89.19 179 VAL A CA 1
ATOM 1424 C C . VAL A 1 179 ? -3.955 -10.305 0.019 1.00 89.19 179 VAL A C 1
ATOM 1426 O O . VAL A 1 179 ? -3.075 -11.168 0.005 1.00 89.19 179 VAL A O 1
ATOM 1429 N N . ARG A 1 180 ? -4.569 -9.955 1.147 1.00 86.62 180 ARG A N 1
ATOM 1430 C CA . ARG A 1 180 ? -4.354 -10.640 2.425 1.00 86.62 180 ARG A CA 1
ATOM 1431 C C . ARG A 1 180 ? -5.696 -11.032 3.006 1.00 86.62 180 ARG A C 1
ATOM 1433 O O . ARG A 1 180 ? -6.612 -10.212 3.069 1.00 86.62 180 ARG A O 1
ATOM 1440 N N . ARG A 1 181 ? -5.824 -12.297 3.407 1.00 81.88 181 ARG A N 1
ATOM 1441 C CA . ARG A 1 181 ? -7.077 -12.912 3.871 1.00 81.88 181 ARG A CA 1
ATOM 1442 C C . ARG A 1 181 ? -8.242 -12.645 2.914 1.00 81.88 181 ARG A C 1
ATOM 1444 O O . ARG A 1 181 ? -9.363 -12.382 3.340 1.00 81.88 181 ARG A O 1
ATOM 1451 N N . GLY A 1 182 ? -7.950 -12.680 1.619 1.00 82.88 182 GLY A N 1
ATOM 1452 C CA . GLY A 1 182 ? -8.912 -12.464 0.549 1.00 82.88 182 GLY A CA 1
ATOM 1453 C C . GLY A 1 182 ? -9.365 -11.025 0.319 1.00 82.88 182 GLY A C 1
ATOM 1454 O O . GLY A 1 182 ? -10.305 -10.810 -0.439 1.00 82.88 182 GLY A O 1
ATOM 1455 N N . ARG A 1 183 ? -8.720 -10.033 0.941 1.00 82.62 183 ARG A N 1
ATOM 1456 C CA . ARG A 1 183 ? -9.036 -8.604 0.785 1.00 82.62 183 ARG A CA 1
ATOM 1457 C C . ARG A 1 183 ? -7.866 -7.855 0.171 1.00 82.62 183 ARG A C 1
ATOM 1459 O O . ARG A 1 183 ? -6.720 -8.133 0.520 1.00 82.62 183 ARG A O 1
ATOM 1466 N N . VAL A 1 184 ? -8.142 -6.878 -0.690 1.00 84.44 184 VAL A N 1
ATOM 1467 C CA . VAL A 1 184 ? -7.093 -6.010 -1.244 1.00 84.44 184 VAL A CA 1
ATOM 1468 C C . VAL A 1 184 ? -6.612 -5.060 -0.150 1.00 84.44 184 VAL A C 1
ATOM 1470 O O . VAL A 1 184 ? -7.343 -4.176 0.285 1.00 84.44 184 VAL A O 1
ATOM 1473 N N . THR A 1 185 ? -5.373 -5.227 0.307 1.00 77.94 185 THR A N 1
ATOM 1474 C CA . THR A 1 185 ? -4.761 -4.339 1.308 1.00 77.94 185 THR A CA 1
ATOM 1475 C C . THR A 1 185 ? -4.046 -3.155 0.671 1.00 77.94 185 THR A C 1
ATOM 1477 O O . THR A 1 185 ? -3.827 -2.132 1.320 1.00 77.94 185 THR A O 1
ATOM 1480 N N . GLY A 1 186 ? -3.695 -3.257 -0.610 1.00 77.81 186 GLY A N 1
ATOM 1481 C CA . GLY A 1 186 ? -3.048 -2.179 -1.339 1.00 77.81 186 GLY A CA 1
ATOM 1482 C C . GLY A 1 186 ? -2.929 -2.457 -2.829 1.00 77.81 186 GLY A C 1
ATOM 1483 O O . GLY A 1 186 ? -2.971 -3.603 -3.268 1.00 77.81 186 GLY A O 1
ATOM 1484 N N . ARG A 1 187 ? -2.738 -1.377 -3.588 1.00 84.94 187 ARG A N 1
ATOM 1485 C CA . ARG A 1 187 ? -2.381 -1.394 -5.008 1.00 84.94 187 ARG A CA 1
ATOM 1486 C C . ARG A 1 187 ? -1.143 -0.538 -5.239 1.00 84.94 187 ARG A C 1
ATOM 1488 O O . ARG A 1 187 ? -1.015 0.506 -4.597 1.00 84.94 187 ARG A O 1
ATOM 1495 N N . LYS A 1 188 ? -0.254 -0.930 -6.146 1.00 84.00 188 LYS A N 1
ATOM 1496 C CA . LYS A 1 188 ? 0.865 -0.082 -6.563 1.00 84.00 188 LYS A CA 1
ATOM 1497 C C . LYS A 1 188 ? 1.188 -0.245 -8.036 1.00 84.00 188 LYS A C 1
ATOM 1499 O O . LYS A 1 188 ? 1.302 -1.364 -8.524 1.00 84.00 188 LYS A O 1
ATOM 1504 N N . GLY A 1 189 ? 1.398 0.901 -8.677 1.00 87.62 189 GLY A N 1
ATOM 1505 C CA . GLY A 1 189 ? 1.905 0.996 -10.032 1.00 87.62 189 GLY A CA 1
ATOM 1506 C C . GLY A 1 189 ? 3.412 1.211 -10.071 1.00 87.62 189 GLY A C 1
ATOM 1507 O O . GLY A 1 189 ? 3.962 1.926 -9.229 1.00 87.62 189 GLY A O 1
ATOM 1508 N N . PHE A 1 190 ? 4.055 0.630 -11.074 1.00 88.19 190 PHE A N 1
ATOM 1509 C CA . PHE A 1 190 ? 5.445 0.878 -11.434 1.00 88.19 190 PHE A CA 1
ATOM 1510 C C . PHE A 1 190 ? 5.503 1.204 -12.921 1.00 88.19 190 PHE A C 1
ATOM 1512 O O . PHE A 1 190 ? 4.759 0.624 -13.709 1.00 88.19 190 PHE A O 1
ATOM 1519 N N . ILE A 1 191 ? 6.373 2.133 -13.293 1.00 87.31 191 ILE A N 1
ATOM 1520 C CA . ILE A 1 191 ? 6.729 2.396 -14.686 1.00 87.31 191 ILE A CA 1
ATOM 1521 C C . ILE A 1 191 ? 8.194 2.000 -14.806 1.00 87.31 191 ILE A C 1
ATOM 1523 O O . ILE A 1 191 ? 9.015 2.445 -14.002 1.00 87.31 191 ILE A O 1
ATOM 1527 N N . VAL A 1 192 ? 8.483 1.102 -15.738 1.00 84.75 192 VAL A N 1
ATOM 1528 C CA . VAL A 1 192 ? 9.813 0.540 -15.957 1.00 84.75 192 VAL A CA 1
ATOM 1529 C C . VAL A 1 192 ? 10.199 0.804 -17.402 1.00 84.75 192 VAL A C 1
ATOM 1531 O O . VAL A 1 192 ? 9.461 0.423 -18.310 1.00 84.75 192 VAL A O 1
ATOM 1534 N N . ASP A 1 193 ? 11.349 1.438 -17.605 1.00 80.38 193 ASP A N 1
ATOM 1535 C CA . ASP A 1 193 ? 11.929 1.622 -18.932 1.00 80.38 193 ASP A CA 1
ATOM 1536 C C . ASP A 1 193 ? 12.489 0.287 -19.439 1.00 80.38 193 ASP A C 1
ATOM 1538 O O . ASP A 1 193 ? 13.190 -0.426 -18.713 1.00 80.38 193 ASP A O 1
ATOM 1542 N N . LYS A 1 194 ? 12.187 -0.058 -20.690 1.00 74.12 194 LYS A N 1
ATOM 1543 C CA . LYS A 1 194 ? 12.750 -1.230 -21.358 1.00 74.12 194 LYS A CA 1
ATOM 1544 C C . LYS A 1 194 ? 14.038 -0.818 -22.054 1.00 74.12 194 LYS A C 1
ATOM 1546 O O . LYS A 1 194 ? 14.024 -0.059 -23.015 1.00 74.12 194 LYS A O 1
ATOM 1551 N N . VAL A 1 195 ? 15.162 -1.290 -21.523 1.00 59.97 195 VAL A N 1
ATOM 1552 C CA . VAL A 1 195 ? 16.493 -1.046 -22.107 1.00 59.97 195 VAL A CA 1
ATOM 1553 C C . VAL A 1 195 ? 16.825 -2.096 -23.177 1.00 59.97 195 VAL A C 1
ATOM 1555 O O . VAL A 1 195 ? 17.625 -1.837 -24.070 1.00 59.97 195 VAL A O 1
ATOM 1558 N N . GLU A 1 196 ? 16.177 -3.259 -23.104 1.00 66.38 196 GLU A N 1
ATOM 1559 C CA . GLU A 1 196 ? 16.316 -4.385 -24.027 1.00 66.38 196 GLU A CA 1
ATOM 1560 C C . GLU A 1 196 ? 14.922 -4.881 -24.443 1.00 66.38 196 GLU A C 1
ATOM 1562 O O . GLU A 1 196 ? 13.959 -4.751 -23.674 1.00 66.38 196 GLU A O 1
ATOM 1567 N N . ASP A 1 197 ? 14.817 -5.470 -25.638 1.00 68.00 197 ASP A N 1
ATOM 1568 C CA . ASP A 1 197 ? 13.613 -6.161 -26.119 1.00 68.00 197 ASP A CA 1
ATOM 1569 C C . ASP A 1 197 ? 13.436 -7.488 -25.358 1.00 68.00 197 ASP A C 1
ATOM 1571 O O . ASP A 1 197 ? 13.680 -8.572 -25.882 1.00 68.00 197 ASP A O 1
ATOM 1575 N N . LEU A 1 198 ? 13.062 -7.395 -24.081 1.00 77.81 198 LEU A N 1
ATOM 1576 C CA . LEU A 1 198 ? 12.724 -8.554 -23.259 1.00 77.81 198 LEU A CA 1
ATOM 1577 C C . LEU A 1 198 ? 11.332 -9.064 -23.620 1.00 77.81 198 LEU A C 1
ATOM 1579 O O . LEU A 1 198 ? 10.353 -8.303 -23.637 1.00 77.81 198 LEU A O 1
ATOM 1583 N N . GLU A 1 199 ? 11.232 -10.375 -23.816 1.00 86.88 199 GLU A N 1
ATOM 1584 C CA . GLU A 1 199 ? 9.947 -11.035 -24.008 1.00 86.88 199 GLU A CA 1
ATOM 1585 C C . GLU A 1 199 ? 9.107 -10.972 -22.712 1.00 86.88 199 GLU A C 1
ATOM 1587 O O . GLU A 1 199 ? 9.655 -10.898 -21.603 1.00 86.88 199 GLU A O 1
ATOM 1592 N N . PRO A 1 200 ? 7.761 -11.022 -22.794 1.00 90.44 200 PRO A N 1
ATOM 1593 C CA . PRO A 1 200 ? 6.882 -10.878 -21.629 1.00 90.44 200 PRO A CA 1
ATOM 1594 C C . PRO A 1 200 ? 7.232 -11.779 -20.419 1.00 90.44 200 PRO A C 1
ATOM 1596 O O . PRO A 1 200 ? 7.183 -11.277 -19.290 1.00 90.44 200 PRO A O 1
ATOM 1599 N N . PRO A 1 201 ? 7.622 -13.063 -20.593 1.00 93.50 201 PRO A N 1
ATOM 1600 C CA . PRO A 1 201 ? 8.075 -13.918 -19.489 1.00 93.50 201 PRO A CA 1
ATOM 1601 C C . PRO A 1 201 ? 9.348 -13.430 -18.782 1.00 93.50 201 PRO A C 1
ATOM 1603 O O . PRO A 1 201 ? 9.457 -13.549 -17.560 1.00 93.50 201 PRO A O 1
ATOM 1606 N N . GLU A 1 202 ? 10.314 -12.892 -19.527 1.00 90.81 202 GLU A N 1
ATOM 1607 C CA . GLU A 1 202 ? 11.602 -12.418 -18.997 1.00 90.81 202 GLU A CA 1
ATOM 1608 C C . GLU A 1 202 ? 11.424 -11.096 -18.252 1.00 90.81 202 GLU A C 1
ATOM 1610 O O . GLU A 1 202 ? 11.923 -10.918 -17.139 1.00 90.81 202 GLU A O 1
ATOM 1615 N N . LEU A 1 203 ? 10.624 -10.200 -18.831 1.00 89.81 203 LEU A N 1
ATOM 1616 C CA . LEU A 1 203 ? 10.246 -8.935 -18.216 1.00 89.81 203 LEU A CA 1
ATOM 1617 C C . LEU A 1 203 ? 9.532 -9.158 -16.872 1.00 89.81 203 LEU A C 1
ATOM 1619 O O . LEU A 1 203 ? 9.823 -8.476 -15.887 1.00 89.81 203 LEU A O 1
ATOM 1623 N N . LEU A 1 204 ? 8.620 -10.134 -16.811 1.00 93.19 204 LEU A N 1
ATOM 1624 C CA . LEU A 1 204 ? 7.946 -10.510 -15.571 1.00 93.19 204 LEU A CA 1
ATOM 1625 C C . LEU A 1 204 ? 8.924 -11.086 -14.538 1.00 93.19 204 LEU A C 1
ATOM 1627 O O . LEU A 1 204 ? 8.843 -10.710 -13.370 1.00 93.19 204 LEU A O 1
ATOM 1631 N N . ALA A 1 205 ? 9.841 -11.967 -14.947 1.00 92.62 205 ALA A N 1
ATOM 1632 C CA . ALA A 1 205 ? 10.847 -12.537 -14.050 1.00 92.62 205 ALA A CA 1
ATOM 1633 C C . ALA A 1 205 ? 11.724 -11.439 -13.424 1.00 92.62 205 ALA A C 1
ATOM 1635 O O . ALA A 1 205 ? 11.805 -11.346 -12.200 1.00 92.62 205 ALA A O 1
ATOM 1636 N N . SER A 1 206 ? 12.265 -10.530 -14.245 1.00 90.19 206 SER A N 1
ATOM 1637 C CA . SER A 1 206 ? 13.059 -9.388 -13.773 1.00 90.19 206 SER A CA 1
ATOM 1638 C C . SER A 1 206 ? 12.263 -8.467 -12.840 1.00 90.19 206 SER A C 1
ATOM 1640 O O . SER A 1 206 ? 12.777 -7.983 -11.828 1.00 90.19 206 SER A O 1
ATOM 1642 N N . PHE A 1 207 ? 10.979 -8.237 -13.125 1.00 91.31 207 PHE A N 1
ATOM 1643 C CA . PHE A 1 207 ? 10.127 -7.449 -12.237 1.00 91.31 207 PHE A CA 1
ATOM 1644 C C . PHE A 1 207 ? 9.905 -8.135 -10.883 1.00 91.31 207 PHE A C 1
ATOM 1646 O O . PHE A 1 207 ? 9.980 -7.470 -9.852 1.00 91.31 207 PHE A O 1
ATOM 1653 N N . LEU A 1 208 ? 9.663 -9.449 -10.861 1.00 92.12 208 LEU A N 1
ATOM 1654 C CA . LEU A 1 208 ? 9.514 -10.220 -9.622 1.00 92.12 208 LEU A CA 1
ATOM 1655 C C . LEU A 1 208 ? 10.802 -10.209 -8.788 1.00 92.12 208 LEU A C 1
ATOM 1657 O O . LEU A 1 208 ? 10.730 -10.048 -7.568 1.00 92.12 208 LEU A O 1
ATOM 1661 N N . GLU A 1 209 ? 11.964 -10.327 -9.437 1.00 89.81 209 GLU A N 1
ATOM 1662 C CA . GLU A 1 209 ? 13.274 -10.199 -8.791 1.00 89.81 209 GLU A CA 1
ATOM 1663 C C . GLU A 1 209 ? 13.437 -8.836 -8.116 1.00 89.81 209 GLU A C 1
ATOM 1665 O O . GLU A 1 209 ? 13.753 -8.759 -6.931 1.00 89.81 209 GLU A O 1
ATOM 1670 N N . ASN A 1 210 ? 13.138 -7.752 -8.834 1.00 86.50 210 ASN A N 1
ATOM 1671 C CA . ASN A 1 210 ? 13.207 -6.400 -8.283 1.00 86.50 210 ASN A CA 1
ATOM 1672 C C . ASN A 1 210 ? 12.158 -6.148 -7.188 1.00 86.50 210 ASN A C 1
ATOM 1674 O O . ASN A 1 210 ? 12.420 -5.424 -6.226 1.00 86.50 210 ASN A O 1
ATOM 1678 N N . LEU A 1 211 ? 10.960 -6.723 -7.325 1.00 87.31 211 LEU A N 1
ATOM 1679 C CA . LEU A 1 211 ? 9.864 -6.521 -6.384 1.00 87.31 211 LEU A CA 1
ATOM 1680 C C . LEU A 1 211 ? 10.156 -7.172 -5.028 1.00 87.31 211 LEU A C 1
ATOM 1682 O O . LEU A 1 211 ? 9.962 -6.509 -4.008 1.00 87.31 211 LEU A O 1
ATOM 1686 N N . TYR A 1 212 ? 10.611 -8.431 -5.026 1.00 89.62 212 TYR A N 1
ATOM 1687 C CA . TYR A 1 212 ? 10.796 -9.242 -3.814 1.00 89.62 212 TYR A CA 1
ATOM 1688 C C . TYR A 1 212 ? 12.257 -9.391 -3.358 1.00 89.62 212 TYR A C 1
ATOM 1690 O O . TYR A 1 212 ? 12.497 -9.831 -2.234 1.00 89.62 212 TYR A O 1
ATOM 1698 N N . GLY A 1 213 ? 13.233 -9.062 -4.206 1.00 83.88 213 GLY A N 1
ATOM 1699 C CA . GLY A 1 213 ? 14.650 -9.341 -3.960 1.00 83.88 213 GLY A CA 1
ATOM 1700 C C . GLY A 1 213 ? 15.390 -8.310 -3.120 1.00 83.88 213 GLY A C 1
ATOM 1701 O O . GLY A 1 213 ? 16.453 -8.625 -2.589 1.00 83.88 213 GLY A O 1
ATOM 1702 N N . ASP A 1 214 ? 14.833 -7.113 -2.946 1.00 78.94 214 ASP A N 1
ATOM 1703 C CA . ASP A 1 214 ? 15.394 -6.090 -2.067 1.00 78.94 214 ASP A CA 1
ATOM 1704 C C . ASP A 1 214 ? 14.700 -6.127 -0.686 1.00 78.94 214 ASP A C 1
ATOM 1706 O O . ASP A 1 214 ? 13.516 -5.785 -0.579 1.00 78.94 214 ASP A O 1
ATOM 1710 N N . PRO A 1 215 ? 15.405 -6.492 0.407 1.00 70.19 215 PRO A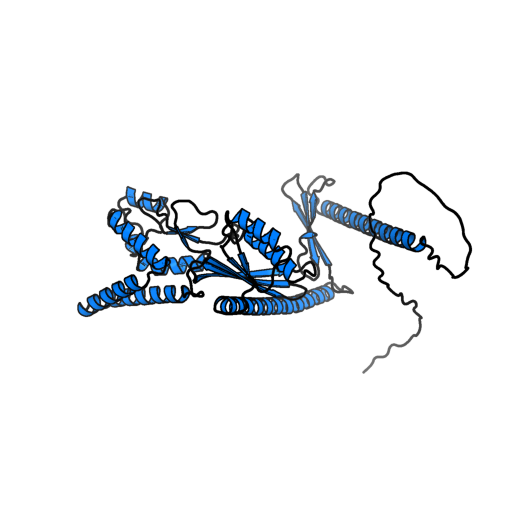 N 1
ATOM 1711 C CA . PRO A 1 215 ? 14.858 -6.448 1.764 1.00 70.19 215 PRO A CA 1
ATOM 1712 C C . PRO A 1 215 ? 14.434 -5.043 2.220 1.00 70.19 215 PRO A C 1
ATOM 1714 O O . PRO A 1 215 ? 13.588 -4.924 3.113 1.00 70.19 215 PRO A O 1
ATOM 1717 N N . GLU A 1 216 ? 15.017 -3.991 1.638 1.00 66.62 216 GLU A N 1
ATOM 1718 C CA . GLU A 1 216 ? 14.615 -2.590 1.819 1.00 66.62 216 GLU A CA 1
ATOM 1719 C C . GLU A 1 216 ? 13.609 -2.117 0.758 1.00 66.62 216 GLU A C 1
ATOM 1721 O O . GLU A 1 216 ? 13.058 -1.013 0.860 1.00 66.62 216 GLU A O 1
ATOM 1726 N N . GLY A 1 217 ? 13.348 -2.972 -0.227 1.00 66.31 217 GLY A N 1
ATOM 1727 C CA . GLY A 1 217 ? 12.454 -2.751 -1.342 1.00 66.31 217 GLY A CA 1
ATOM 1728 C C . GLY A 1 217 ? 10.985 -2.724 -0.936 1.00 66.31 217 GLY A C 1
ATOM 1729 O O . GLY A 1 217 ? 10.639 -2.795 0.250 1.00 66.31 217 GLY A O 1
ATOM 1730 N N . PRO A 1 218 ? 10.082 -2.627 -1.925 1.00 63.66 218 PRO A N 1
ATOM 1731 C CA . PRO A 1 218 ? 8.672 -2.369 -1.691 1.00 63.66 218 PRO A CA 1
ATOM 1732 C C . PRO A 1 218 ? 8.059 -3.377 -0.720 1.00 63.66 218 PRO A C 1
ATOM 1734 O O . PRO A 1 218 ? 7.583 -2.984 0.341 1.00 63.66 218 PRO A O 1
ATOM 1737 N N . THR A 1 219 ? 8.138 -4.673 -1.006 1.00 68.88 219 THR A N 1
ATOM 1738 C CA . THR A 1 219 ? 7.573 -5.728 -0.147 1.00 68.88 219 THR A CA 1
ATOM 1739 C C . THR A 1 219 ? 8.415 -6.025 1.089 1.00 68.88 219 THR A C 1
ATOM 1741 O O . THR A 1 219 ? 7.944 -6.706 2.005 1.00 68.88 219 THR A O 1
ATOM 1744 N N . GLY A 1 220 ? 9.659 -5.536 1.138 1.00 70.88 220 GLY A N 1
ATOM 1745 C CA . GLY A 1 220 ? 10.701 -6.139 1.957 1.00 70.88 220 GLY A CA 1
ATOM 1746 C C . GLY A 1 220 ? 10.754 -7.646 1.691 1.00 70.88 220 GLY A C 1
ATOM 1747 O O . GLY A 1 220 ? 10.745 -8.077 0.545 1.00 70.88 220 GLY A O 1
ATOM 1748 N N . THR A 1 221 ? 10.685 -8.453 2.752 1.00 68.56 221 THR A N 1
ATOM 1749 C CA . THR A 1 221 ? 10.659 -9.932 2.685 1.00 68.56 221 THR A CA 1
ATOM 1750 C C . THR A 1 221 ? 9.246 -10.544 2.744 1.00 68.56 221 THR A C 1
ATOM 1752 O O . THR A 1 221 ? 9.097 -11.735 3.012 1.00 68.56 221 THR A O 1
ATOM 1755 N N . ASP A 1 222 ? 8.182 -9.755 2.535 1.00 81.62 222 ASP A N 1
ATOM 1756 C CA . ASP A 1 222 ? 6.796 -10.252 2.577 1.00 81.62 222 ASP A CA 1
ATOM 1757 C C . ASP A 1 222 ? 6.377 -10.901 1.248 1.00 81.62 222 ASP A C 1
ATOM 1759 O O . ASP A 1 222 ? 5.814 -10.242 0.377 1.00 81.62 222 ASP A O 1
ATOM 1763 N N . VAL A 1 223 ? 6.639 -12.202 1.107 1.00 89.44 223 VAL A N 1
ATOM 1764 C CA . VAL A 1 223 ? 6.233 -13.002 -0.062 1.00 89.44 223 VAL A CA 1
ATOM 1765 C C . VAL A 1 223 ? 4.940 -13.785 0.250 1.00 89.44 223 VAL A C 1
ATOM 1767 O O . VAL A 1 223 ? 4.892 -14.517 1.251 1.00 89.44 223 VAL A O 1
ATOM 1770 N N . PRO A 1 224 ? 3.872 -13.672 -0.568 1.00 91.88 224 PRO A N 1
ATOM 1771 C CA . PRO A 1 224 ? 2.618 -14.397 -0.346 1.00 91.88 224 PRO A CA 1
ATOM 1772 C C . PRO A 1 224 ? 2.758 -15.902 -0.634 1.00 91.88 224 PRO A C 1
ATOM 1774 O O . PRO A 1 224 ? 3.795 -16.383 -1.084 1.00 91.88 224 PRO A O 1
ATOM 1777 N N . ARG A 1 225 ? 1.713 -16.692 -0.346 1.00 92.19 225 ARG A N 1
ATOM 1778 C CA . ARG A 1 225 ? 1.714 -18.133 -0.684 1.00 92.19 225 ARG A CA 1
ATOM 1779 C C . ARG A 1 225 ? 1.517 -18.377 -2.178 1.00 92.19 225 ARG A C 1
ATOM 1781 O O . ARG A 1 225 ? 1.970 -19.397 -2.693 1.00 92.19 225 ARG A O 1
ATOM 1788 N N . GLU A 1 226 ? 0.818 -17.469 -2.845 1.00 95.06 226 GLU A N 1
ATOM 1789 C CA . GLU A 1 226 ? 0.476 -17.568 -4.257 1.00 95.06 226 GLU A CA 1
ATOM 1790 C C . GLU A 1 226 ? 0.656 -16.206 -4.936 1.00 95.06 226 GLU A C 1
ATOM 1792 O O . GLU A 1 226 ? 0.347 -15.170 -4.352 1.00 95.06 226 GLU A O 1
ATOM 1797 N N . ILE A 1 227 ? 1.161 -16.209 -6.164 1.00 96.50 227 ILE A N 1
ATOM 1798 C CA . ILE A 1 227 ? 1.304 -15.028 -7.011 1.00 96.50 227 ILE A CA 1
ATOM 1799 C C . ILE A 1 227 ? 0.562 -15.314 -8.313 1.00 96.50 227 ILE A C 1
ATOM 1801 O O . ILE A 1 227 ? 0.838 -16.307 -8.991 1.00 96.50 227 ILE A O 1
ATOM 1805 N N . LEU A 1 228 ? -0.405 -14.461 -8.638 1.00 97.06 228 LEU A N 1
ATOM 1806 C CA . LEU A 1 228 ? -1.182 -14.532 -9.867 1.00 97.06 228 LEU A CA 1
ATOM 1807 C C . LEU A 1 228 ? -0.574 -13.602 -10.909 1.00 97.06 228 LEU A C 1
ATOM 1809 O O . LEU A 1 228 ? -0.357 -12.422 -10.635 1.00 97.06 228 LEU A O 1
ATOM 1813 N N . VAL A 1 229 ? -0.328 -14.143 -12.095 1.00 97.56 229 VAL A N 1
ATOM 1814 C CA . VAL A 1 229 ? 0.348 -13.456 -13.199 1.00 97.56 229 VAL A CA 1
ATOM 1815 C C . VAL A 1 229 ? -0.384 -13.709 -14.522 1.00 97.56 229 VAL A C 1
ATOM 1817 O O . VAL A 1 229 ? -1.055 -14.735 -14.650 1.00 97.56 229 VAL A O 1
ATOM 1820 N N . PRO A 1 230 ? -0.288 -12.805 -15.515 1.00 96.06 230 PRO A N 1
ATOM 1821 C CA . PRO A 1 230 ? -0.925 -12.983 -16.822 1.00 96.06 230 PRO A CA 1
ATOM 1822 C C . PRO A 1 230 ? -0.209 -14.012 -17.705 1.00 96.06 230 PRO A C 1
ATOM 1824 O O . PRO A 1 230 ? -0.822 -14.597 -18.592 1.00 96.06 230 PRO A O 1
ATOM 1827 N N . VAL A 1 231 ? 1.082 -14.241 -17.463 1.00 95.69 231 VAL A N 1
ATOM 1828 C CA . VAL A 1 231 ? 1.936 -15.184 -18.193 1.00 95.69 231 VAL A CA 1
ATOM 1829 C C . VAL A 1 231 ? 2.911 -15.826 -17.213 1.00 95.69 231 VAL A C 1
ATOM 1831 O O . VAL A 1 231 ? 3.229 -15.223 -16.189 1.00 95.69 231 VAL A O 1
ATOM 1834 N N . GLN A 1 232 ? 3.381 -17.038 -17.503 1.00 95.38 232 GLN A N 1
ATOM 1835 C CA . GLN A 1 232 ? 4.425 -17.654 -16.687 1.00 95.38 232 GLN A CA 1
ATOM 1836 C C . GLN A 1 232 ? 5.757 -16.906 -16.852 1.00 95.38 232 GLN A C 1
ATOM 1838 O O . GLN A 1 232 ? 6.088 -16.514 -17.975 1.00 95.38 232 GLN A O 1
ATOM 1843 N N . PRO A 1 233 ? 6.520 -16.687 -15.766 1.00 94.69 233 PRO A N 1
ATOM 1844 C CA . PRO A 1 233 ? 7.832 -16.064 -15.853 1.00 94.69 233 PRO A CA 1
ATOM 1845 C C . PRO A 1 233 ? 8.853 -17.016 -16.484 1.00 94.69 233 PRO A C 1
ATOM 1847 O O . PRO A 1 233 ? 8.729 -18.239 -16.392 1.00 94.69 233 PRO A O 1
ATOM 1850 N N . ALA A 1 234 ? 9.903 -16.453 -17.079 1.00 92.38 234 ALA A N 1
ATOM 1851 C CA . ALA A 1 234 ? 11.058 -17.236 -17.504 1.00 92.38 234 ALA A CA 1
ATOM 1852 C C . ALA A 1 234 ? 11.704 -17.945 -16.294 1.00 92.38 234 ALA A C 1
ATOM 1854 O O . ALA A 1 234 ? 11.780 -17.374 -15.206 1.00 92.38 234 ALA A O 1
ATOM 1855 N N . ASN A 1 235 ? 12.179 -19.181 -16.488 1.00 90.88 235 ASN A N 1
ATOM 1856 C CA . ASN A 1 235 ? 12.780 -20.017 -15.436 1.00 90.88 235 ASN A CA 1
ATOM 1857 C C . ASN A 1 235 ? 11.884 -20.171 -14.186 1.00 90.88 235 ASN A C 1
ATOM 1859 O O . ASN A 1 235 ? 12.337 -19.996 -13.052 1.00 90.88 235 ASN A O 1
ATOM 1863 N N . GLU A 1 236 ? 10.605 -20.495 -14.395 1.00 91.44 236 GLU A N 1
ATOM 1864 C CA . GLU A 1 236 ? 9.570 -20.610 -13.358 1.00 91.44 236 GLU A CA 1
ATOM 1865 C C . GLU A 1 236 ? 9.998 -21.455 -12.146 1.00 91.44 236 GLU A C 1
ATOM 1867 O O . GLU A 1 236 ? 9.751 -21.061 -11.003 1.00 91.44 236 GLU A O 1
ATOM 1872 N N . GLU A 1 237 ? 10.664 -22.590 -12.368 1.00 92.19 237 GLU A N 1
ATOM 1873 C CA . GLU A 1 237 ? 11.170 -23.466 -11.308 1.00 92.19 237 GLU A CA 1
ATOM 1874 C C . GLU A 1 237 ? 12.166 -22.741 -10.396 1.00 92.19 237 GLU A C 1
ATOM 1876 O O . GLU A 1 237 ? 11.989 -22.729 -9.176 1.00 92.19 237 GLU A O 1
ATOM 1881 N N . VAL A 1 238 ? 13.159 -22.070 -10.985 1.00 92.94 238 VAL A N 1
ATOM 1882 C CA . VAL A 1 238 ? 14.188 -21.316 -10.251 1.00 92.94 238 VAL A CA 1
ATOM 1883 C C . VAL A 1 238 ? 13.550 -20.162 -9.480 1.00 92.94 238 VAL A C 1
ATOM 1885 O O . VAL A 1 238 ? 13.848 -19.953 -8.303 1.00 92.94 238 VAL A O 1
ATOM 1888 N N . MET A 1 239 ? 12.611 -19.452 -10.109 1.00 92.38 239 MET A N 1
ATOM 1889 C CA . MET A 1 239 ? 11.875 -18.360 -9.469 1.00 92.38 239 MET A CA 1
ATOM 1890 C C . MET A 1 239 ? 11.057 -18.839 -8.267 1.00 92.38 239 MET A C 1
ATOM 1892 O O . MET A 1 239 ? 11.061 -18.196 -7.215 1.00 92.38 239 MET A O 1
ATOM 1896 N N . ARG A 1 240 ? 10.370 -19.982 -8.380 1.00 94.38 240 ARG A N 1
ATOM 1897 C CA . ARG A 1 240 ? 9.608 -20.572 -7.269 1.00 94.38 240 ARG A CA 1
ATOM 1898 C C . ARG A 1 240 ? 10.508 -20.990 -6.115 1.00 94.38 240 ARG A C 1
ATOM 1900 O O . ARG A 1 240 ? 10.140 -20.759 -4.963 1.00 94.38 240 ARG A O 1
ATOM 1907 N N . GLU A 1 241 ? 11.660 -21.590 -6.401 1.00 93.44 241 GLU A N 1
ATOM 1908 C CA . GLU A 1 241 ? 12.642 -21.966 -5.379 1.00 93.44 241 GLU A CA 1
ATOM 1909 C C . GLU A 1 241 ? 13.195 -20.736 -4.659 1.00 93.44 241 GLU A C 1
ATOM 1911 O O . GLU A 1 241 ? 13.205 -20.692 -3.427 1.00 93.44 241 GLU A O 1
ATOM 1916 N N . TRP A 1 242 ? 13.571 -19.701 -5.410 1.00 93.25 242 TRP A N 1
ATOM 1917 C CA . TRP A 1 242 ? 14.057 -18.440 -4.861 1.00 93.25 242 TRP A CA 1
ATOM 1918 C C . TRP A 1 242 ? 13.022 -17.747 -3.962 1.00 93.25 242 TRP A C 1
ATOM 1920 O O . TRP A 1 242 ? 13.315 -17.418 -2.809 1.00 93.25 242 TRP A O 1
ATOM 1930 N N . LEU A 1 243 ? 11.776 -17.616 -4.427 1.00 92.56 243 LEU A N 1
ATOM 1931 C CA . LEU A 1 243 ? 10.680 -17.058 -3.628 1.00 92.56 243 LEU A CA 1
ATOM 1932 C C . LEU A 1 243 ? 10.368 -17.915 -2.393 1.00 92.56 243 LEU A C 1
ATOM 1934 O O . LEU A 1 243 ? 10.069 -17.378 -1.323 1.00 92.56 243 LEU A O 1
ATOM 1938 N N . ALA A 1 244 ? 10.462 -19.243 -2.507 1.00 92.56 244 ALA A N 1
ATOM 1939 C CA . ALA A 1 244 ? 10.272 -20.146 -1.379 1.00 92.56 244 ALA A CA 1
ATOM 1940 C C . ALA A 1 244 ? 11.377 -20.002 -0.325 1.00 92.56 244 ALA A C 1
ATOM 1942 O O . ALA A 1 244 ? 11.075 -20.059 0.869 1.00 92.56 244 ALA A O 1
ATOM 1943 N N . MET A 1 245 ? 12.627 -19.763 -0.739 1.00 90.94 245 MET A N 1
ATOM 1944 C CA . MET A 1 245 ? 13.735 -19.453 0.170 1.00 90.94 245 MET A CA 1
ATOM 1945 C C . MET A 1 245 ? 13.501 -18.136 0.915 1.00 90.94 245 MET A C 1
ATOM 1947 O O . MET A 1 245 ? 13.657 -18.098 2.135 1.00 90.94 245 MET A O 1
ATOM 1951 N N . LEU A 1 246 ? 13.058 -17.082 0.219 1.00 88.12 246 LEU A N 1
ATOM 1952 C CA . LEU A 1 246 ? 12.730 -15.795 0.847 1.00 88.12 246 LEU A CA 1
ATOM 1953 C C . LEU A 1 246 ? 11.574 -15.913 1.851 1.00 88.12 246 LEU A C 1
ATOM 1955 O O . LEU A 1 246 ? 11.629 -15.335 2.938 1.00 88.12 246 LEU A O 1
ATOM 1959 N N . ARG A 1 247 ? 10.532 -16.679 1.504 1.00 88.12 247 ARG A N 1
ATOM 1960 C CA . ARG A 1 247 ? 9.350 -16.885 2.354 1.00 88.12 247 ARG A CA 1
ATOM 1961 C C . ARG A 1 247 ? 9.600 -17.851 3.520 1.00 88.12 247 ARG A C 1
ATOM 1963 O O . ARG A 1 247 ? 8.951 -17.746 4.561 1.00 88.12 247 ARG A O 1
ATOM 1970 N N . GLY A 1 248 ? 10.461 -18.847 3.320 1.00 89.00 248 GLY A N 1
ATOM 1971 C CA . GLY A 1 248 ? 10.643 -20.004 4.203 1.00 89.00 248 GLY A CA 1
ATOM 1972 C C . GLY A 1 248 ? 9.635 -21.147 3.990 1.00 89.00 248 GLY A C 1
ATOM 1973 O O . GLY A 1 248 ? 9.680 -22.142 4.707 1.00 89.00 248 GLY A O 1
ATOM 1974 N N . THR A 1 249 ? 8.715 -21.041 3.024 1.00 91.19 249 THR A N 1
ATOM 1975 C CA . THR A 1 249 ? 7.820 -22.141 2.607 1.00 91.19 249 THR A CA 1
ATOM 1976 C C . THR A 1 249 ? 7.560 -22.076 1.106 1.00 91.19 249 THR A C 1
ATOM 1978 O O . THR A 1 249 ? 7.774 -21.037 0.495 1.00 91.19 249 THR A O 1
ATOM 1981 N N . LYS A 1 250 ? 6.966 -23.130 0.531 1.00 92.94 250 LYS A N 1
ATOM 1982 C CA . LYS A 1 250 ? 6.577 -23.165 -0.888 1.00 92.94 250 LYS A CA 1
ATOM 1983 C C . LYS A 1 250 ? 5.704 -21.969 -1.299 1.00 92.94 250 LYS A C 1
ATOM 1985 O O . LYS A 1 250 ? 4.779 -21.603 -0.568 1.00 92.94 250 LYS A O 1
ATOM 1990 N N . VAL A 1 251 ? 5.998 -21.431 -2.483 1.00 94.94 251 VAL A N 1
ATOM 1991 C CA . VAL A 1 251 ? 5.264 -20.355 -3.166 1.00 94.94 251 VAL A CA 1
ATOM 1992 C C . VAL A 1 251 ? 4.783 -20.882 -4.514 1.00 94.94 251 VAL A C 1
ATOM 1994 O O . VAL A 1 251 ? 5.536 -21.547 -5.224 1.00 94.94 251 VAL A O 1
ATOM 1997 N N . ALA A 1 252 ? 3.527 -20.612 -4.859 1.00 95.06 252 ALA A N 1
ATOM 1998 C CA . ALA A 1 252 ? 2.967 -20.949 -6.162 1.00 95.06 252 ALA A CA 1
ATOM 1999 C C . ALA A 1 252 ? 2.904 -19.706 -7.058 1.00 95.06 252 ALA A C 1
ATOM 2001 O O . ALA A 1 252 ? 2.405 -18.670 -6.636 1.00 95.06 252 ALA A O 1
ATOM 2002 N N . ILE A 1 253 ? 3.348 -19.832 -8.306 1.00 96.44 253 ILE A N 1
ATOM 2003 C CA . ILE A 1 253 ? 3.097 -18.846 -9.369 1.00 96.44 253 ILE A CA 1
ATOM 2004 C C . ILE A 1 253 ? 2.059 -19.463 -10.302 1.00 96.44 253 ILE A C 1
ATOM 2006 O O . ILE A 1 253 ? 2.239 -20.619 -10.704 1.00 96.44 253 ILE A O 1
ATOM 2010 N N . ARG A 1 254 ? 0.952 -18.761 -10.569 1.00 95.62 254 ARG A N 1
ATOM 2011 C CA . ARG A 1 254 ? -0.162 -19.285 -11.372 1.00 95.62 254 ARG A CA 1
ATOM 2012 C C . ARG A 1 254 ? -0.720 -18.262 -12.351 1.00 95.62 254 ARG A C 1
ATOM 2014 O O . ARG A 1 254 ? -0.855 -17.087 -12.021 1.00 95.62 254 ARG A O 1
ATOM 2021 N N . VAL A 1 255 ? -1.166 -18.766 -13.499 1.00 96.69 255 VAL A N 1
ATOM 2022 C CA . VAL A 1 255 ? -1.965 -18.026 -14.480 1.00 96.69 255 VAL A CA 1
ATOM 2023 C C . VAL A 1 255 ? -3.430 -18.460 -14.339 1.00 96.69 255 VAL A C 1
ATOM 2025 O O . VAL A 1 255 ? -3.778 -19.574 -14.729 1.00 96.69 255 VAL A O 1
ATOM 2028 N N . PRO A 1 256 ? -4.305 -17.658 -13.704 1.00 94.62 256 PRO A N 1
ATOM 2029 C CA . PRO A 1 256 ? -5.701 -18.031 -13.523 1.00 94.62 256 PRO A CA 1
ATOM 2030 C C . PRO A 1 256 ? -6.476 -17.897 -14.838 1.00 94.62 256 PRO A C 1
ATOM 2032 O O . PRO A 1 256 ? -6.551 -16.813 -15.403 1.00 94.62 256 PRO A O 1
ATOM 2035 N N . GLU A 1 257 ? -7.135 -18.967 -15.281 1.00 92.31 257 GLU A N 1
ATOM 2036 C CA . GLU A 1 257 ? -7.909 -18.955 -16.533 1.00 92.31 257 GLU A CA 1
ATOM 2037 C C . GLU A 1 257 ? -9.393 -18.604 -16.336 1.00 92.31 257 GLU A C 1
ATOM 2039 O O . GLU A 1 257 ? -10.024 -18.028 -17.222 1.00 92.31 257 GLU A O 1
ATOM 2044 N N . ARG A 1 258 ? -9.984 -18.948 -15.180 1.00 91.38 258 ARG A N 1
ATOM 2045 C CA . ARG A 1 258 ? -11.423 -18.779 -14.885 1.00 91.38 258 ARG A CA 1
ATOM 2046 C C . ARG A 1 258 ? -11.677 -18.442 -13.408 1.00 91.38 258 ARG A C 1
ATOM 2048 O O . ARG A 1 258 ? -10.787 -18.547 -12.566 1.00 91.38 258 ARG A O 1
ATOM 2055 N N . GLY A 1 259 ? -12.910 -18.039 -13.092 1.00 91.06 259 GLY A N 1
ATOM 2056 C CA . GLY A 1 259 ? -13.379 -17.790 -11.720 1.00 91.06 259 GLY A CA 1
ATOM 2057 C C . GLY A 1 259 ? -12.990 -16.423 -11.139 1.00 91.06 259 GLY A C 1
ATOM 2058 O O . GLY A 1 259 ? -12.570 -15.517 -11.863 1.00 91.06 259 GLY A O 1
ATOM 2059 N N . ALA A 1 260 ? -13.143 -16.265 -9.819 1.00 88.31 260 ALA A N 1
ATOM 2060 C CA . ALA A 1 260 ? -12.886 -15.005 -9.110 1.00 88.31 260 ALA A CA 1
ATOM 2061 C C . ALA A 1 260 ? -11.439 -14.504 -9.279 1.00 88.31 260 ALA A C 1
ATOM 2063 O O . ALA A 1 260 ? -11.223 -13.323 -9.539 1.00 88.31 260 ALA A O 1
ATOM 2064 N N . LYS A 1 261 ? -10.451 -15.410 -9.239 1.00 92.31 261 LYS A N 1
ATOM 2065 C CA . LYS A 1 261 ? -9.028 -15.084 -9.447 1.00 92.31 261 LYS A CA 1
ATOM 2066 C C . LYS A 1 261 ? -8.748 -14.505 -10.838 1.00 92.31 261 LYS A C 1
ATOM 2068 O O . LYS A 1 261 ? -8.010 -13.531 -10.947 1.00 92.31 261 LYS A O 1
ATOM 2073 N N . ARG A 1 262 ? -9.378 -15.045 -11.893 1.00 94.50 262 ARG A N 1
ATOM 2074 C CA . ARG A 1 262 ? -9.263 -14.488 -13.254 1.00 94.50 262 ARG A CA 1
ATOM 2075 C C . ARG A 1 262 ? -9.892 -13.102 -13.349 1.00 94.50 262 ARG A C 1
ATOM 2077 O O . ARG A 1 262 ? -9.292 -12.231 -13.974 1.00 94.50 262 ARG A O 1
ATOM 2084 N N . LYS A 1 263 ? -11.068 -12.897 -12.736 1.00 92.12 263 LYS A N 1
ATOM 2085 C CA . LYS A 1 263 ? -11.733 -11.580 -12.688 1.00 92.12 263 LYS A CA 1
ATOM 2086 C C . LYS A 1 263 ? -10.852 -10.544 -11.993 1.00 92.12 263 LYS A C 1
ATOM 2088 O O . LYS A 1 263 ? -10.677 -9.456 -12.525 1.00 92.12 263 LYS A O 1
ATOM 2093 N N . LEU A 1 264 ? -10.250 -10.909 -10.860 1.00 92.00 264 LEU A N 1
ATOM 2094 C CA . LEU A 1 264 ? -9.320 -10.040 -10.145 1.00 92.00 264 LEU A CA 1
ATOM 2095 C C . LEU A 1 264 ? -8.096 -9.701 -11.005 1.00 92.00 264 LEU A C 1
ATOM 2097 O O . LEU A 1 264 ? -7.756 -8.528 -11.124 1.00 92.00 264 LEU A O 1
ATOM 2101 N N . LEU A 1 265 ? -7.483 -10.694 -11.660 1.00 95.69 265 LEU A N 1
ATOM 2102 C CA . LEU A 1 265 ? -6.383 -10.451 -12.596 1.00 95.69 265 LEU A CA 1
ATOM 2103 C C . LEU A 1 265 ? -6.794 -9.502 -13.731 1.00 95.69 265 LEU A C 1
ATOM 2105 O O . LEU A 1 265 ? -6.041 -8.586 -14.036 1.00 95.69 265 LEU A O 1
ATOM 2109 N N . ALA A 1 266 ? -7.999 -9.649 -14.292 1.00 95.31 266 ALA A N 1
ATOM 2110 C CA . ALA A 1 266 ? -8.503 -8.760 -15.343 1.00 95.31 266 ALA A CA 1
ATOM 2111 C C . ALA A 1 266 ? -8.612 -7.304 -14.871 1.00 95.31 266 ALA A C 1
ATOM 2113 O O . ALA A 1 266 ? -8.274 -6.382 -15.608 1.00 95.31 266 ALA A O 1
ATOM 2114 N N . THR A 1 267 ? -9.026 -7.083 -13.620 1.00 93.62 267 THR A N 1
ATOM 2115 C CA . THR A 1 267 ? -9.022 -5.744 -13.022 1.00 93.62 267 THR A CA 1
ATOM 2116 C C . THR A 1 267 ? -7.606 -5.172 -12.933 1.00 93.62 267 THR A C 1
ATOM 2118 O O . THR A 1 267 ? -7.405 -4.001 -13.254 1.00 93.62 267 THR A O 1
ATOM 2121 N N . VAL A 1 268 ? -6.614 -5.974 -12.530 1.00 94.88 268 VAL A N 1
ATOM 2122 C CA . VAL A 1 268 ? -5.212 -5.519 -12.462 1.00 94.88 268 VAL A CA 1
ATOM 2123 C C . VAL A 1 268 ? -4.647 -5.244 -13.862 1.00 94.88 268 VAL A C 1
ATOM 2125 O O . VAL A 1 268 ? -3.952 -4.247 -14.043 1.00 94.88 268 VAL A O 1
ATOM 2128 N N . GLU A 1 269 ? -4.998 -6.061 -14.860 1.00 96.25 269 GLU A N 1
ATOM 2129 C CA . GLU A 1 269 ? -4.651 -5.852 -16.276 1.00 96.25 269 GLU A CA 1
ATOM 2130 C C . GLU A 1 269 ? -5.210 -4.523 -16.809 1.00 96.25 269 GLU A C 1
ATOM 2132 O O . GLU A 1 269 ? -4.482 -3.769 -17.455 1.00 96.25 269 GLU A O 1
ATOM 2137 N N . GLU A 1 270 ? -6.469 -4.195 -16.498 1.00 95.31 270 GLU A N 1
ATOM 2138 C CA . GLU A 1 270 ? -7.073 -2.914 -16.887 1.00 95.31 270 GLU A CA 1
ATOM 2139 C C . GLU A 1 270 ? -6.340 -1.730 -16.251 1.00 95.31 270 GLU A C 1
ATOM 2141 O O . GLU A 1 270 ? -5.938 -0.798 -16.943 1.00 95.31 270 GLU A O 1
ATOM 2146 N N . ASN A 1 271 ? -6.062 -1.808 -14.945 1.00 93.00 271 ASN A N 1
ATOM 2147 C CA . ASN A 1 271 ? -5.319 -0.759 -14.242 1.00 93.00 271 ASN A CA 1
ATOM 2148 C C . ASN A 1 271 ? -3.915 -0.570 -14.844 1.00 93.00 271 ASN A C 1
ATOM 2150 O O . ASN A 1 271 ? -3.421 0.556 -14.919 1.00 93.00 271 ASN A O 1
ATOM 2154 N N . ALA A 1 272 ? -3.257 -1.653 -15.273 1.00 94.50 272 ALA A N 1
ATOM 2155 C CA . ALA A 1 272 ? -1.951 -1.574 -15.921 1.00 94.50 272 ALA A CA 1
ATOM 2156 C C . ALA A 1 272 ? -2.045 -0.888 -17.289 1.00 94.50 272 ALA A C 1
ATOM 2158 O O . ALA A 1 272 ? -1.198 -0.056 -17.617 1.00 94.50 272 ALA A O 1
ATOM 2159 N N . ARG A 1 273 ? -3.097 -1.173 -18.064 1.00 95.56 273 ARG A N 1
ATOM 2160 C CA . ARG A 1 273 ? -3.346 -0.536 -19.363 1.00 95.56 273 ARG A CA 1
ATOM 2161 C C . ARG A 1 273 ? -3.670 0.950 -19.234 1.00 95.56 273 ARG A C 1
ATOM 2163 O O . ARG A 1 273 ? -3.148 1.754 -20.009 1.00 95.56 273 ARG A O 1
ATOM 2170 N N . GLU A 1 274 ? -4.491 1.326 -18.259 1.00 93.00 274 GLU A N 1
ATOM 2171 C CA . GLU A 1 274 ? -4.805 2.726 -17.962 1.00 93.00 274 GLU A CA 1
ATOM 2172 C C . GLU A 1 274 ? -3.549 3.494 -17.535 1.00 93.00 274 GLU A C 1
ATOM 2174 O O . GLU A 1 274 ? -3.247 4.551 -18.094 1.00 93.00 274 GLU A O 1
ATOM 2179 N N . ALA A 1 275 ? -2.775 2.939 -16.596 1.00 89.88 275 ALA A N 1
ATOM 2180 C CA . ALA A 1 275 ? -1.537 3.549 -16.117 1.00 89.88 275 ALA A CA 1
ATOM 2181 C C . ALA A 1 275 ? -0.500 3.705 -17.241 1.00 89.88 275 ALA A C 1
ATOM 2183 O O . ALA A 1 275 ? 0.109 4.769 -17.374 1.00 89.88 275 ALA A O 1
ATOM 2184 N N . PHE A 1 276 ? -0.351 2.689 -18.094 1.00 92.75 276 PHE A N 1
ATOM 2185 C CA . PHE A 1 276 ? 0.493 2.762 -19.284 1.00 92.75 276 PHE A CA 1
ATOM 2186 C C . PHE A 1 276 ? 0.007 3.836 -20.266 1.00 92.75 276 PHE A C 1
ATOM 2188 O O . PHE A 1 276 ? 0.799 4.652 -20.728 1.00 92.75 276 PHE A O 1
ATOM 2195 N N . SER A 1 277 ? -1.298 3.901 -20.543 1.00 89.62 277 SER A N 1
ATOM 2196 C CA . SER A 1 277 ? -1.872 4.905 -21.451 1.00 89.62 277 SER A CA 1
ATOM 2197 C C . SER A 1 277 ? -1.622 6.330 -20.952 1.00 89.62 277 SER A C 1
ATOM 2199 O O . SER A 1 277 ? -1.258 7.202 -21.741 1.00 89.62 277 SER A O 1
ATOM 2201 N N . GLN A 1 278 ? -1.748 6.561 -19.642 1.00 87.06 278 GLN A N 1
ATOM 2202 C CA . GLN A 1 278 ? -1.421 7.843 -19.015 1.00 87.06 278 GLN A CA 1
ATOM 2203 C C . GLN A 1 278 ? 0.077 8.165 -19.084 1.00 87.06 278 GLN A C 1
ATOM 2205 O O . GLN A 1 278 ? 0.427 9.307 -19.387 1.00 87.06 278 GLN A O 1
ATOM 2210 N N . SER A 1 279 ? 0.957 7.188 -18.828 1.00 82.62 279 SER A N 1
ATOM 2211 C CA . SER A 1 279 ? 2.413 7.370 -18.957 1.00 82.62 279 SER A CA 1
ATOM 2212 C C . SER A 1 279 ? 2.798 7.734 -20.389 1.00 82.62 279 SER A C 1
ATOM 2214 O O . SER A 1 279 ? 3.465 8.740 -20.632 1.00 82.62 279 SER A O 1
ATOM 2216 N N . ARG A 1 280 ? 2.260 6.993 -21.361 1.00 81.75 280 ARG A N 1
ATOM 2217 C CA . ARG A 1 280 ? 2.488 7.228 -22.784 1.00 81.75 280 ARG A CA 1
ATOM 2218 C C . ARG A 1 280 ? 2.014 8.608 -23.229 1.00 81.75 280 ARG A C 1
ATOM 2220 O O . ARG A 1 280 ? 2.737 9.276 -23.962 1.00 81.75 280 ARG A O 1
ATOM 222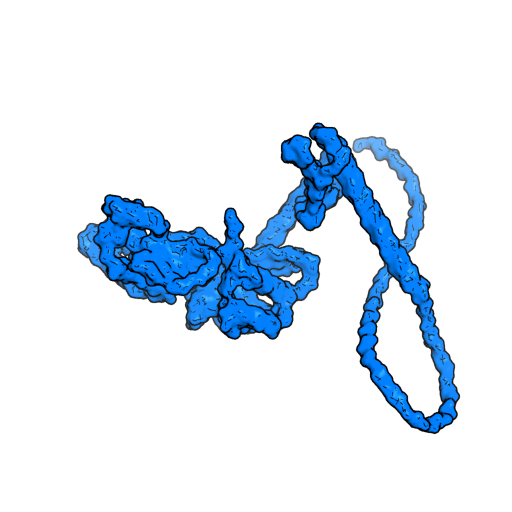7 N N . LEU A 1 281 ? 0.837 9.049 -22.777 1.00 80.62 281 LEU A N 1
ATOM 2228 C CA . LEU A 1 281 ? 0.325 10.395 -23.060 1.00 80.62 281 LEU A CA 1
ATOM 2229 C C . LEU A 1 281 ? 1.251 11.476 -22.497 1.00 80.62 281 LEU A C 1
ATOM 2231 O O . LEU A 1 281 ? 1.631 12.376 -23.241 1.00 80.62 281 LEU A O 1
ATOM 2235 N N . LYS A 1 282 ? 1.671 11.349 -21.229 1.00 76.06 282 LYS A N 1
ATOM 2236 C CA . LYS A 1 282 ? 2.633 12.273 -20.606 1.00 76.06 282 LYS A CA 1
ATOM 2237 C C . LYS A 1 282 ? 3.952 12.317 -21.371 1.00 76.06 282 LYS A C 1
ATOM 2239 O O . LYS A 1 282 ? 4.464 13.393 -21.659 1.00 76.06 282 LYS A O 1
ATOM 2244 N N . ARG A 1 283 ? 4.468 11.160 -21.787 1.00 71.25 283 ARG A N 1
ATOM 2245 C CA . ARG A 1 283 ? 5.691 11.090 -22.588 1.00 71.25 283 ARG A CA 1
ATOM 2246 C C . ARG A 1 283 ? 5.531 11.750 -23.955 1.00 71.25 283 ARG A C 1
ATOM 2248 O O . ARG A 1 283 ? 6.442 12.443 -24.392 1.00 71.25 283 ARG A O 1
ATOM 2255 N N . ALA A 1 284 ? 4.412 11.534 -24.644 1.00 66.19 284 ALA A N 1
ATOM 2256 C CA . ALA A 1 284 ? 4.163 12.139 -25.952 1.00 66.19 284 ALA A CA 1
ATOM 2257 C C . ALA A 1 284 ? 4.090 13.670 -25.850 1.00 66.19 284 ALA A C 1
ATOM 2259 O O . ALA A 1 284 ? 4.694 14.375 -26.661 1.00 66.19 284 ALA A O 1
ATOM 2260 N N . THR A 1 285 ? 3.425 14.185 -24.810 1.00 63.25 285 THR A N 1
ATOM 2261 C CA . THR A 1 285 ? 3.415 15.622 -24.516 1.00 63.25 285 THR A CA 1
ATOM 2262 C C . THR A 1 285 ? 4.809 16.140 -24.163 1.00 63.25 285 THR A C 1
ATOM 2264 O O . THR A 1 285 ? 5.207 17.189 -24.669 1.00 63.25 285 THR A O 1
ATOM 2267 N N . ASP A 1 286 ? 5.590 15.376 -23.396 1.00 70.06 286 ASP A N 1
ATOM 2268 C CA . ASP A 1 286 ? 6.968 15.728 -23.047 1.00 70.06 286 ASP A CA 1
ATOM 2269 C C . ASP A 1 286 ? 7.897 15.684 -24.263 1.00 70.06 286 ASP A C 1
ATOM 2271 O O . ASP A 1 286 ? 8.796 16.508 -24.371 1.00 70.06 286 ASP A O 1
ATOM 2275 N N . PHE A 1 287 ? 7.709 14.759 -25.207 1.00 70.25 287 PHE A N 1
ATOM 2276 C CA . PHE A 1 287 ? 8.497 14.705 -26.440 1.00 70.25 287 PHE A CA 1
ATOM 2277 C C . PHE A 1 287 ? 8.221 15.921 -27.326 1.00 70.25 287 PHE A C 1
ATOM 2279 O O . PHE A 1 287 ? 9.160 16.578 -27.763 1.00 70.25 287 PHE A O 1
ATOM 2286 N N . ALA A 1 288 ? 6.951 16.283 -27.533 1.00 74.25 288 ALA A N 1
ATOM 2287 C CA . ALA A 1 288 ? 6.594 17.477 -28.298 1.00 74.25 288 ALA A CA 1
ATOM 2288 C C . ALA A 1 288 ? 7.080 18.774 -27.622 1.00 74.25 288 ALA A C 1
ATOM 2290 O O . ALA A 1 288 ? 7.447 19.734 -28.299 1.00 74.25 288 ALA A O 1
ATOM 2291 N N . ALA A 1 289 ? 7.094 18.826 -26.287 1.00 77.06 289 ALA A N 1
ATOM 2292 C CA . ALA A 1 289 ? 7.681 19.935 -25.539 1.00 77.06 289 ALA A CA 1
ATOM 2293 C C . ALA A 1 289 ? 9.214 19.974 -25.674 1.00 77.06 289 ALA A C 1
ATOM 2295 O O . ALA A 1 289 ? 9.765 21.028 -25.978 1.00 77.06 289 ALA A O 1
ATOM 2296 N N . ARG A 1 290 ? 9.899 18.832 -25.530 1.00 80.88 290 ARG A N 1
ATOM 2297 C CA . ARG A 1 290 ? 11.361 18.712 -25.673 1.00 80.88 290 ARG A CA 1
ATOM 2298 C C . ARG A 1 290 ? 11.838 19.036 -27.084 1.00 80.88 290 ARG A C 1
ATOM 2300 O O . ARG A 1 290 ? 12.785 19.795 -27.238 1.00 80.88 290 ARG A O 1
ATOM 2307 N N . ALA A 1 291 ? 11.163 18.520 -28.107 1.00 82.81 291 ALA A N 1
ATOM 2308 C CA . ALA A 1 291 ? 11.484 18.805 -29.501 1.00 82.81 291 ALA A CA 1
ATOM 2309 C C . ALA A 1 291 ? 11.301 20.294 -29.831 1.00 82.81 291 ALA A C 1
ATOM 2311 O O . ALA A 1 291 ? 12.126 20.866 -30.541 1.00 82.81 291 ALA A O 1
ATOM 2312 N N . ARG A 1 292 ? 10.262 20.947 -29.288 1.00 85.06 292 ARG A N 1
ATOM 2313 C CA . ARG A 1 292 ? 10.107 22.406 -29.400 1.00 85.06 292 ARG A CA 1
ATOM 2314 C C . ARG A 1 292 ? 11.240 23.146 -28.697 1.00 85.06 292 ARG A C 1
ATOM 2316 O O . ARG A 1 292 ? 11.890 23.953 -29.342 1.00 85.06 292 ARG A O 1
ATOM 2323 N N . ALA A 1 293 ? 11.547 22.800 -27.449 1.00 86.00 293 ALA A N 1
ATOM 2324 C CA . ALA A 1 293 ? 12.623 23.437 -26.689 1.00 86.00 293 ALA A CA 1
ATOM 2325 C C . ALA A 1 293 ? 14.007 23.279 -27.351 1.00 86.00 293 ALA A C 1
ATOM 2327 O O . ALA A 1 293 ? 14.790 24.223 -27.370 1.00 86.00 293 ALA A O 1
ATOM 2328 N N . LEU A 1 294 ? 14.315 22.112 -27.928 1.00 89.44 294 LEU A N 1
ATOM 2329 C CA . LEU A 1 294 ? 15.570 21.887 -28.655 1.00 89.44 294 LEU A CA 1
ATOM 2330 C C . LEU A 1 294 ? 15.639 22.685 -29.963 1.00 89.44 294 LEU A C 1
ATOM 2332 O O . LEU A 1 294 ? 16.708 23.186 -30.305 1.00 89.44 294 LEU A O 1
ATOM 2336 N N . ASN A 1 295 ? 14.519 22.831 -30.677 1.00 89.19 295 ASN A N 1
ATOM 2337 C CA . ASN A 1 295 ? 14.453 23.681 -31.867 1.00 89.19 295 ASN A CA 1
ATOM 2338 C C . ASN A 1 295 ? 14.555 25.167 -31.511 1.00 89.19 295 ASN A C 1
ATOM 2340 O O . ASN A 1 295 ? 15.305 25.887 -32.157 1.00 89.19 295 ASN A O 1
ATOM 2344 N N . GLU A 1 296 ? 13.887 25.610 -30.448 1.00 91.25 296 GLU A N 1
ATOM 2345 C CA . GLU A 1 296 ? 14.039 26.972 -29.936 1.00 91.25 296 GLU A CA 1
ATOM 2346 C C . GLU A 1 296 ? 15.496 27.232 -29.539 1.00 91.25 296 GLU A C 1
ATOM 2348 O O . GLU A 1 296 ? 16.058 28.250 -29.931 1.00 91.25 296 GLU A O 1
ATOM 2353 N N . LEU A 1 297 ? 16.147 26.302 -28.833 1.00 91.81 297 LEU A N 1
ATOM 2354 C CA . LEU A 1 297 ? 17.557 26.428 -28.461 1.00 91.81 297 LEU A CA 1
ATOM 2355 C C . LEU A 1 297 ? 18.475 26.502 -29.688 1.00 91.81 297 LEU A C 1
ATOM 2357 O O . LEU A 1 297 ? 19.393 27.319 -29.713 1.00 91.81 297 LEU A O 1
ATOM 2361 N N . LYS A 1 298 ? 18.211 25.678 -30.709 1.00 94.06 298 LYS A N 1
ATOM 2362 C CA . LYS A 1 298 ? 18.910 25.719 -31.998 1.00 94.06 298 LYS A CA 1
ATOM 2363 C C . LYS A 1 298 ? 18.798 27.101 -32.638 1.00 94.06 298 LYS A C 1
ATOM 2365 O O . LYS A 1 298 ? 19.820 27.678 -32.999 1.00 94.06 298 LYS A O 1
ATOM 2370 N N . ASP A 1 299 ? 17.581 27.633 -32.732 1.00 93.62 299 ASP A N 1
ATOM 2371 C CA . ASP A 1 299 ? 17.311 28.924 -33.365 1.00 93.62 299 ASP A CA 1
ATOM 2372 C C . ASP A 1 299 ? 17.963 30.081 -32.581 1.00 93.62 299 ASP A C 1
ATOM 2374 O O . ASP A 1 299 ? 18.568 30.966 -33.181 1.00 93.62 299 ASP A O 1
ATOM 2378 N N . HIS A 1 300 ? 17.922 30.052 -31.242 1.00 95.06 300 HIS A N 1
ATOM 2379 C CA . HIS A 1 300 ? 18.536 31.086 -30.395 1.00 95.06 300 HIS A CA 1
ATOM 2380 C C . HIS A 1 300 ? 20.069 31.057 -30.414 1.00 95.06 300 HIS A C 1
ATOM 2382 O O . HIS A 1 300 ? 20.701 32.107 -30.308 1.00 95.06 300 HIS A O 1
ATOM 2388 N N . LEU A 1 301 ? 20.676 29.870 -30.517 1.00 93.69 301 LEU A N 1
ATOM 2389 C CA . LEU A 1 301 ? 22.132 29.708 -30.566 1.00 93.69 301 LEU A CA 1
ATOM 2390 C C . LEU A 1 301 ? 22.697 29.753 -31.994 1.00 93.69 301 LEU A C 1
ATOM 2392 O O . LEU A 1 301 ? 23.915 29.736 -32.155 1.00 93.69 301 LEU A O 1
ATOM 2396 N N . GLY A 1 302 ? 21.837 29.807 -33.017 1.00 93.56 302 GLY A N 1
ATOM 2397 C CA . GLY A 1 302 ? 22.241 29.808 -34.423 1.00 93.56 302 GLY A CA 1
ATOM 2398 C C . GLY A 1 302 ? 22.926 28.510 -34.857 1.00 93.56 302 GLY A C 1
ATOM 2399 O O . GLY A 1 302 ? 23.888 28.554 -35.617 1.00 93.56 302 GLY A O 1
ATOM 2400 N N . LEU A 1 303 ? 22.477 27.364 -34.336 1.00 94.00 303 LEU A N 1
ATOM 2401 C CA . LEU A 1 303 ? 23.025 26.053 -34.692 1.00 94.00 303 LEU A CA 1
ATOM 2402 C C . LEU A 1 303 ? 22.381 25.521 -35.982 1.00 94.00 303 LEU A C 1
ATOM 2404 O O . LEU A 1 303 ? 21.187 25.708 -36.208 1.00 94.00 303 LEU A O 1
ATOM 2408 N N . ASP A 1 304 ? 23.150 24.796 -36.795 1.00 89.88 304 ASP A N 1
ATOM 2409 C CA . ASP A 1 304 ? 22.632 24.171 -38.023 1.00 89.88 304 ASP A CA 1
ATOM 2410 C C . ASP A 1 304 ? 21.612 23.060 -37.714 1.00 89.88 304 ASP A C 1
ATOM 2412 O O . ASP A 1 304 ? 20.589 22.918 -38.387 1.00 89.88 304 ASP A O 1
ATOM 2416 N N . GLU A 1 305 ? 21.861 22.293 -36.648 1.00 89.62 305 GLU A N 1
ATOM 2417 C CA . GLU A 1 305 ? 21.023 21.180 -36.201 1.00 89.62 305 GLU A CA 1
ATOM 2418 C C . GLU A 1 305 ? 20.666 21.312 -34.720 1.00 89.62 305 GLU A C 1
ATOM 2420 O O . GLU A 1 305 ? 21.426 21.857 -33.913 1.00 89.62 305 GLU A O 1
ATOM 2425 N N . ALA A 1 306 ? 19.492 20.793 -34.348 1.00 89.25 306 ALA A N 1
ATOM 2426 C CA . ALA A 1 306 ? 19.069 20.780 -32.955 1.00 89.25 306 ALA A CA 1
ATOM 2427 C C . ALA A 1 306 ? 20.035 19.928 -32.110 1.00 89.25 306 ALA A C 1
ATOM 2429 O O . ALA A 1 306 ? 20.319 18.786 -32.481 1.00 89.25 306 ALA A O 1
ATOM 2430 N N . PRO A 1 307 ? 20.540 20.439 -30.971 1.00 90.81 307 PRO A N 1
ATOM 2431 C CA . PRO A 1 307 ? 21.560 19.741 -30.199 1.00 90.81 307 PRO A CA 1
ATOM 2432 C C . PRO A 1 307 ? 20.955 18.541 -29.459 1.00 90.81 307 PRO A C 1
ATOM 2434 O O . PRO A 1 307 ? 20.443 18.666 -28.348 1.00 90.81 307 PRO A O 1
ATOM 2437 N N . LEU A 1 308 ? 21.035 17.355 -30.070 1.00 88.25 308 LEU A N 1
ATOM 2438 C CA . LEU A 1 308 ? 20.513 16.111 -29.489 1.00 88.25 308 LEU A CA 1
ATOM 2439 C C . LEU A 1 308 ? 21.316 15.646 -28.272 1.00 88.25 308 LEU A C 1
ATOM 2441 O O . LEU A 1 308 ? 20.775 14.980 -27.397 1.00 88.25 308 LEU A O 1
ATOM 2445 N N . ARG A 1 309 ? 22.595 16.022 -28.171 1.00 91.56 309 ARG A N 1
ATOM 2446 C CA . ARG A 1 309 ? 23.432 15.757 -26.999 1.00 91.56 309 ARG A CA 1
ATOM 2447 C C . ARG A 1 309 ? 24.007 17.057 -26.456 1.00 91.56 309 ARG A C 1
ATOM 2449 O O . ARG A 1 309 ? 24.713 17.767 -27.164 1.00 91.56 309 ARG A O 1
ATOM 2456 N N . ILE A 1 310 ? 23.742 17.329 -25.182 1.00 93.44 310 ILE A N 1
ATOM 2457 C CA . ILE A 1 310 ? 24.196 18.527 -24.475 1.00 93.44 310 ILE A CA 1
ATOM 2458 C C . ILE A 1 310 ? 25.023 18.079 -23.270 1.00 93.44 310 ILE A C 1
ATOM 2460 O O . ILE A 1 310 ? 24.528 17.383 -22.385 1.00 93.44 310 ILE A O 1
ATOM 2464 N N . GLU A 1 311 ? 26.294 18.470 -23.230 1.00 94.12 311 GLU A N 1
ATOM 2465 C CA . GLU A 1 311 ? 27.170 18.250 -22.078 1.00 94.12 311 GLU A CA 1
ATOM 2466 C C . GLU A 1 311 ? 27.362 19.582 -21.348 1.00 94.12 311 GLU A C 1
ATOM 2468 O O . GLU A 1 311 ? 27.798 20.563 -21.948 1.00 94.12 311 GLU A O 1
ATOM 2473 N N . CYS A 1 312 ? 27.029 19.628 -20.059 1.00 92.56 312 CYS A N 1
ATOM 2474 C CA . CYS A 1 312 ? 27.213 20.815 -19.229 1.00 92.56 312 CYS A CA 1
ATOM 2475 C C . CYS A 1 312 ? 28.344 20.571 -18.236 1.00 92.56 312 CYS A C 1
ATOM 2477 O O . CYS A 1 312 ? 28.394 19.521 -17.588 1.00 92.56 312 CYS A O 1
ATOM 2479 N N . TYR A 1 313 ? 29.227 21.555 -18.112 1.00 91.81 313 TYR A N 1
ATOM 2480 C CA . TYR A 1 313 ? 30.414 21.502 -17.271 1.00 91.81 313 TYR A CA 1
ATOM 2481 C C . TYR A 1 313 ? 30.306 22.565 -16.188 1.00 91.81 313 TYR A C 1
ATOM 2483 O O . TYR A 1 313 ? 30.064 23.729 -16.492 1.00 91.81 313 TYR A O 1
ATOM 2491 N N . ASP A 1 314 ? 30.505 22.156 -14.942 1.00 90.69 314 ASP A N 1
ATOM 2492 C CA . ASP A 1 314 ? 30.449 23.033 -13.775 1.00 90.69 314 ASP A CA 1
ATOM 2493 C C . ASP A 1 314 ? 31.674 22.813 -12.881 1.00 90.69 314 ASP A C 1
ATOM 2495 O O . ASP A 1 314 ? 32.169 21.686 -12.768 1.00 90.69 314 ASP A O 1
ATOM 2499 N N . ILE A 1 315 ? 32.170 23.881 -12.255 1.00 85.56 315 ILE A N 1
ATOM 2500 C CA . ILE A 1 315 ? 33.326 23.846 -11.354 1.00 85.56 315 ILE A CA 1
ATOM 2501 C C . ILE A 1 315 ? 32.867 24.261 -9.967 1.00 85.56 315 ILE A C 1
ATOM 2503 O O . ILE A 1 315 ? 32.409 25.376 -9.748 1.00 85.56 315 ILE A O 1
ATOM 2507 N N . SER A 1 316 ? 33.021 23.343 -9.019 1.00 81.31 316 SER A N 1
ATOM 2508 C CA . SER A 1 316 ? 32.688 23.562 -7.621 1.00 81.31 316 SER A CA 1
ATOM 2509 C C . SER A 1 316 ? 33.965 23.643 -6.784 1.00 81.31 316 SER A C 1
ATOM 2511 O O . SER A 1 316 ? 34.742 22.683 -6.716 1.00 81.31 316 SER A O 1
ATOM 2513 N N . ASN A 1 317 ? 34.148 24.774 -6.100 1.00 74.88 317 ASN A N 1
ATOM 2514 C CA . ASN A 1 317 ? 35.288 25.029 -5.221 1.00 74.88 317 ASN A CA 1
ATOM 2515 C C . ASN A 1 317 ? 34.908 24.740 -3.764 1.00 74.88 317 ASN A C 1
ATOM 2517 O O . ASN A 1 317 ? 34.243 25.539 -3.106 1.00 74.88 317 ASN A O 1
ATOM 2521 N N . LEU A 1 318 ? 35.334 23.587 -3.244 1.00 58.84 318 LEU A N 1
ATOM 2522 C CA . LEU A 1 318 ? 35.179 23.241 -1.830 1.00 58.84 318 LEU A CA 1
ATOM 2523 C C . LEU A 1 318 ? 36.451 23.657 -1.077 1.00 58.84 318 LEU A C 1
ATOM 2525 O O . LEU A 1 318 ? 37.317 22.842 -0.769 1.00 58.84 318 LEU A O 1
ATOM 2529 N N . GLY A 1 319 ? 36.569 24.958 -0.803 1.00 65.00 319 GLY A N 1
ATOM 2530 C CA . GLY A 1 319 ? 37.702 25.540 -0.075 1.00 65.00 319 GLY A CA 1
ATOM 2531 C C . GLY A 1 319 ? 38.918 25.859 -0.954 1.00 65.00 319 GLY A C 1
ATOM 2532 O O . GLY A 1 319 ? 38.789 26.145 -2.143 1.00 65.00 319 GLY A O 1
ATOM 2533 N N . THR A 1 320 ? 40.107 25.869 -0.349 1.00 58.38 320 THR A N 1
ATOM 2534 C CA . THR A 1 320 ? 41.369 26.301 -0.981 1.00 58.38 320 THR A CA 1
ATOM 2535 C C . THR A 1 320 ? 42.142 25.184 -1.690 1.00 58.38 320 THR A C 1
ATOM 2537 O O . THR A 1 320 ? 43.076 25.491 -2.425 1.00 58.38 320 THR A O 1
ATOM 2540 N N . THR A 1 321 ? 41.787 23.907 -1.490 1.00 59.44 321 THR A N 1
ATOM 2541 C CA . THR A 1 321 ? 42.630 22.768 -1.914 1.00 59.44 321 THR A CA 1
ATOM 2542 C C . THR A 1 321 ? 41.937 21.679 -2.736 1.00 59.44 321 THR A C 1
ATOM 2544 O O . THR A 1 321 ? 42.638 20.882 -3.355 1.00 59.44 321 THR A O 1
ATOM 2547 N N . ASP A 1 322 ? 40.603 21.621 -2.799 1.00 67.38 322 ASP A N 1
ATOM 2548 C CA . ASP A 1 322 ? 39.887 20.580 -3.554 1.00 67.38 322 ASP A CA 1
ATOM 2549 C C . ASP A 1 322 ? 38.890 21.186 -4.558 1.00 67.38 322 ASP A C 1
ATOM 2551 O O . ASP A 1 322 ? 37.704 21.367 -4.273 1.00 67.38 322 ASP A O 1
ATOM 2555 N N . ILE A 1 323 ? 39.385 21.464 -5.769 1.00 77.44 323 ILE A N 1
ATOM 2556 C CA . ILE A 1 323 ? 38.564 21.859 -6.924 1.00 77.44 323 ILE A CA 1
ATOM 2557 C C . ILE A 1 323 ? 38.008 20.599 -7.597 1.00 77.44 323 ILE A C 1
ATOM 2559 O O . ILE A 1 323 ? 38.759 19.708 -8.025 1.00 77.44 323 ILE A O 1
ATOM 2563 N N . VAL A 1 324 ? 36.679 20.519 -7.709 1.00 82.56 324 VAL A N 1
ATOM 2564 C CA . VAL A 1 324 ? 35.981 19.401 -8.353 1.00 82.56 324 VAL A CA 1
ATOM 2565 C C . VAL A 1 324 ? 35.146 19.917 -9.515 1.00 82.56 324 VAL A C 1
ATOM 2567 O O . VAL A 1 324 ? 34.228 20.710 -9.338 1.00 82.56 324 VAL A O 1
ATOM 2570 N N . GLY A 1 325 ? 35.435 19.407 -10.710 1.00 86.31 325 GLY A N 1
ATOM 2571 C CA . GLY A 1 325 ? 34.603 19.611 -11.888 1.00 86.31 325 GLY A CA 1
ATOM 2572 C C . GLY A 1 325 ? 33.527 18.536 -11.992 1.00 86.31 325 GLY A C 1
ATOM 2573 O O . GLY A 1 325 ? 33.785 17.355 -11.730 1.00 86.31 325 GLY A O 1
ATOM 2574 N N . SER A 1 326 ? 32.327 18.917 -12.402 1.00 88.69 326 SER A N 1
ATOM 2575 C CA . SER A 1 326 ? 31.243 17.992 -12.708 1.00 88.69 326 SER A CA 1
ATOM 2576 C C . SER A 1 326 ? 30.797 18.151 -14.157 1.00 88.69 326 SER A C 1
ATOM 2578 O O . SER A 1 326 ? 30.768 19.251 -14.699 1.00 88.69 326 SER A O 1
ATOM 2580 N N . MET A 1 327 ? 30.495 17.022 -14.794 1.00 90.75 327 MET A N 1
ATOM 2581 C CA . MET A 1 327 ? 29.929 16.962 -16.134 1.00 90.75 327 MET A CA 1
ATOM 2582 C C . MET A 1 327 ? 28.601 16.227 -16.057 1.00 90.75 327 MET A C 1
ATOM 2584 O O . MET A 1 327 ? 28.557 15.052 -15.666 1.00 90.75 327 MET A O 1
ATOM 2588 N N . VAL A 1 328 ? 27.538 16.918 -16.447 1.00 91.19 328 VAL A N 1
ATOM 2589 C CA . VAL A 1 328 ? 26.206 16.340 -16.622 1.00 91.19 328 VAL A CA 1
ATOM 2590 C C . VAL A 1 328 ? 25.888 16.261 -18.105 1.00 91.19 328 VAL A C 1
ATOM 2592 O O . VAL A 1 328 ? 26.355 17.074 -18.900 1.00 91.19 328 VAL A O 1
ATOM 2595 N N . VAL A 1 329 ? 25.125 15.244 -18.481 1.00 88.31 329 VAL A N 1
ATOM 2596 C CA . VAL A 1 329 ? 24.840 14.937 -19.881 1.00 88.31 329 VAL A CA 1
ATOM 2597 C C . VAL A 1 329 ? 23.341 14.851 -20.070 1.00 88.31 329 VAL A C 1
ATOM 2599 O O . VAL A 1 329 ? 22.659 14.141 -19.329 1.00 88.31 329 VAL A O 1
ATOM 2602 N N . PHE A 1 330 ? 22.852 15.542 -21.088 1.00 85.69 330 PHE A N 1
ATOM 2603 C CA . PHE A 1 330 ? 21.508 15.397 -21.608 1.00 85.69 330 PHE A CA 1
ATOM 2604 C C . PHE A 1 330 ? 21.569 14.808 -23.015 1.00 85.69 330 PHE A C 1
ATOM 2606 O O . PHE A 1 330 ? 22.417 15.192 -23.818 1.00 85.69 330 PHE A O 1
ATOM 2613 N N . GLU A 1 331 ? 20.669 13.878 -23.301 1.00 84.88 331 GLU A N 1
ATOM 2614 C CA . GLU A 1 331 ? 20.468 13.277 -24.618 1.00 84.88 331 GLU A CA 1
ATOM 2615 C C . GLU A 1 331 ? 18.968 13.343 -24.925 1.00 84.88 331 GLU A C 1
ATOM 2617 O O . GLU A 1 331 ? 18.154 13.008 -24.064 1.00 84.88 331 GLU A O 1
ATOM 2622 N N . ASP A 1 332 ? 18.589 13.892 -26.077 1.00 82.94 332 ASP A N 1
ATOM 2623 C CA . ASP A 1 332 ? 17.205 14.223 -26.452 1.00 82.94 332 ASP A CA 1
ATOM 2624 C C . ASP A 1 332 ? 16.454 15.018 -25.367 1.00 82.94 332 ASP A C 1
ATOM 2626 O O . ASP A 1 332 ? 15.293 14.749 -25.032 1.00 82.94 332 ASP A O 1
ATOM 2630 N N . ALA A 1 333 ? 17.151 15.992 -24.771 1.00 81.19 333 ALA A N 1
ATOM 2631 C CA . ALA A 1 333 ? 16.691 16.800 -23.638 1.00 81.19 333 ALA A CA 1
ATOM 2632 C C . ALA A 1 333 ? 16.301 15.996 -22.374 1.00 81.19 333 ALA A C 1
ATOM 2634 O O . ALA A 1 333 ? 15.608 16.518 -21.499 1.00 81.19 333 ALA A O 1
ATOM 2635 N N . LEU A 1 334 ? 16.764 14.746 -22.238 1.00 78.56 334 LEU A N 1
ATOM 2636 C CA . LEU A 1 334 ? 16.634 13.937 -21.021 1.00 78.56 334 LEU A CA 1
ATOM 2637 C C . LEU A 1 334 ? 17.983 13.734 -20.321 1.00 78.56 334 LEU A C 1
ATOM 2639 O O . LEU A 1 334 ? 18.995 13.535 -20.989 1.00 78.56 334 LEU A O 1
ATOM 2643 N N . PRO A 1 335 ? 18.024 13.719 -18.976 1.00 77.31 335 PRO A N 1
ATOM 2644 C CA . PRO A 1 335 ? 19.256 13.451 -18.241 1.00 77.31 335 PRO A CA 1
ATOM 2645 C C . PRO A 1 335 ? 19.784 12.025 -18.476 1.00 77.31 335 PRO A C 1
ATOM 2647 O O . PRO A 1 335 ? 19.169 11.046 -18.048 1.00 77.31 335 PRO A O 1
ATOM 2650 N N . LYS A 1 336 ? 20.982 11.891 -19.052 1.00 81.81 336 LYS A N 1
ATOM 2651 C CA . LYS A 1 336 ? 21.679 10.609 -19.237 1.00 81.81 336 LYS A CA 1
ATOM 2652 C C . LYS A 1 336 ? 22.647 10.349 -18.083 1.00 81.81 336 LYS A C 1
ATOM 2654 O O . LYS A 1 336 ? 23.859 10.537 -18.189 1.00 81.81 336 LYS A O 1
ATOM 2659 N N . LYS A 1 337 ? 22.101 9.924 -16.937 1.00 75.62 337 LYS A N 1
ATOM 2660 C CA . LYS A 1 337 ? 22.854 9.773 -15.670 1.00 75.62 337 LYS A CA 1
ATOM 2661 C C . LYS A 1 337 ? 24.046 8.813 -15.754 1.00 75.62 337 LYS A C 1
ATOM 2663 O O . LYS A 1 337 ? 25.040 9.036 -15.065 1.00 75.62 337 LYS A O 1
ATOM 2668 N N . SER A 1 338 ? 23.975 7.780 -16.596 1.00 76.50 338 SER A N 1
ATOM 2669 C CA . SER A 1 338 ? 25.081 6.836 -16.840 1.00 76.50 338 SER A CA 1
ATOM 2670 C C . SER A 1 338 ? 26.361 7.523 -17.326 1.00 76.50 338 SER A C 1
ATOM 2672 O O . SER A 1 338 ? 27.472 7.045 -17.080 1.00 76.50 338 SER A O 1
ATOM 2674 N N . ASP A 1 339 ? 26.217 8.673 -17.983 1.00 83.12 339 ASP A N 1
ATOM 2675 C CA . ASP A 1 339 ? 27.306 9.395 -18.635 1.00 83.12 339 ASP A CA 1
ATOM 2676 C C . ASP A 1 339 ? 27.862 10.524 -17.761 1.00 83.12 339 ASP A C 1
ATOM 2678 O O . ASP A 1 339 ? 28.820 11.188 -18.149 1.00 83.12 339 ASP A O 1
ATOM 2682 N N . TYR A 1 340 ? 27.323 10.723 -16.554 1.00 86.94 340 TYR A N 1
ATOM 2683 C CA . TYR A 1 340 ? 27.794 11.765 -15.646 1.00 86.94 340 TYR A CA 1
ATOM 2684 C C . TYR A 1 340 ? 29.219 11.463 -15.196 1.00 86.94 340 TYR A C 1
ATOM 2686 O O . TYR A 1 340 ? 29.562 10.320 -14.873 1.00 86.94 340 TYR A O 1
ATOM 2694 N N . ARG A 1 341 ? 30.072 12.483 -15.142 1.00 88.38 341 ARG A N 1
ATOM 2695 C CA . ARG A 1 341 ? 31.463 12.325 -14.700 1.00 88.38 341 ARG A CA 1
ATOM 2696 C C . ARG A 1 341 ? 31.829 13.400 -13.694 1.00 88.38 341 ARG A C 1
ATOM 2698 O O . ARG A 1 341 ? 31.331 14.519 -13.737 1.00 88.38 341 ARG A O 1
ATOM 2705 N N . LYS A 1 342 ? 32.725 13.035 -12.784 1.00 87.69 342 LYS A N 1
ATOM 2706 C CA . LYS A 1 342 ? 33.372 13.958 -11.854 1.00 87.69 342 LYS A CA 1
ATOM 2707 C C . LYS A 1 342 ? 34.861 13.970 -12.153 1.00 87.69 342 LYS A C 1
ATOM 2709 O O . LYS A 1 342 ? 35.469 12.913 -12.330 1.00 87.69 342 LYS A O 1
ATOM 2714 N N . PHE A 1 343 ? 35.435 15.158 -12.197 1.00 84.62 343 PHE A N 1
ATOM 2715 C CA . PHE A 1 343 ? 36.835 15.396 -12.489 1.00 84.62 343 PHE A CA 1
ATOM 2716 C C . PHE A 1 343 ? 37.485 15.987 -11.247 1.00 84.62 343 PHE A C 1
ATOM 2718 O O . PHE A 1 343 ? 37.160 17.097 -10.835 1.00 84.62 343 PHE A O 1
ATOM 2725 N N . LYS A 1 344 ? 38.414 15.241 -10.644 1.00 84.38 344 LYS A N 1
ATOM 2726 C CA . LYS A 1 344 ? 39.326 15.825 -9.661 1.00 84.38 344 LYS A CA 1
ATOM 2727 C C . LYS A 1 344 ? 40.433 16.556 -10.422 1.00 84.38 344 LYS A C 1
ATOM 2729 O O . LYS A 1 344 ? 41.119 15.912 -11.232 1.00 84.38 344 LYS A O 1
ATOM 2734 N N . MET A 1 345 ? 40.558 17.862 -10.191 1.00 81.31 345 MET A N 1
ATOM 2735 C CA . MET A 1 345 ? 41.591 18.691 -10.816 1.00 81.31 345 MET A CA 1
ATOM 2736 C C . MET A 1 345 ? 42.939 18.408 -10.164 1.00 81.31 345 MET A C 1
ATOM 2738 O O . MET A 1 345 ? 43.011 18.148 -8.962 1.00 81.31 345 MET A O 1
ATOM 2742 N N . ARG A 1 346 ? 43.996 18.351 -10.980 1.00 71.69 346 ARG A N 1
ATOM 2743 C CA . ARG A 1 346 ? 45.341 17.961 -10.518 1.00 71.69 346 ARG A CA 1
ATOM 2744 C C . ARG A 1 346 ? 46.413 18.990 -10.845 1.00 71.69 346 ARG A C 1
ATOM 2746 O O . ARG A 1 346 ? 47.461 18.949 -10.214 1.00 71.69 346 ARG A O 1
ATOM 2753 N N . SER A 1 347 ? 46.185 19.844 -11.842 1.00 61.41 347 SER A N 1
ATOM 2754 C CA . SER A 1 347 ? 47.254 20.643 -12.454 1.00 61.41 347 SER A CA 1
ATOM 2755 C C . SER A 1 347 ? 47.159 22.152 -12.218 1.00 61.41 347 SER A C 1
ATOM 2757 O O . SER A 1 347 ? 48.005 22.889 -12.714 1.00 61.41 347 SER A O 1
ATOM 2759 N N . VAL A 1 348 ? 46.179 22.615 -11.437 1.00 60.66 348 VAL A N 1
ATOM 2760 C CA . VAL A 1 348 ? 45.940 24.045 -11.198 1.00 60.66 348 VAL A CA 1
ATOM 2761 C C . VAL A 1 348 ? 46.366 24.414 -9.776 1.00 60.66 348 VAL A C 1
ATOM 2763 O O . VAL A 1 348 ? 45.846 23.863 -8.806 1.00 60.66 348 VAL A O 1
ATOM 2766 N N . ALA A 1 349 ? 47.340 25.318 -9.653 1.00 55.19 349 ALA A N 1
ATOM 2767 C CA . ALA A 1 349 ? 47.747 25.902 -8.378 1.00 55.19 349 ALA A CA 1
ATOM 2768 C C . ALA A 1 349 ? 46.922 27.174 -8.119 1.00 55.19 349 ALA A C 1
ATOM 2770 O O . ALA A 1 349 ? 47.050 28.147 -8.857 1.00 55.19 349 ALA A O 1
ATOM 2771 N N . GLY A 1 350 ? 46.089 27.164 -7.074 1.00 62.41 350 GLY A N 1
ATOM 2772 C CA . GLY A 1 350 ? 45.188 28.274 -6.729 1.00 62.41 350 GLY A CA 1
ATOM 2773 C C . GLY A 1 350 ? 43.766 28.128 -7.289 1.00 62.41 350 GLY A C 1
ATOM 2774 O O . GLY A 1 350 ? 43.447 27.152 -7.965 1.00 62.41 350 GLY A O 1
ATOM 2775 N N . GLN A 1 351 ? 42.894 29.090 -6.969 1.00 63.81 351 GLN A N 1
ATOM 2776 C CA . GLN A 1 351 ? 41.513 29.158 -7.468 1.00 63.81 351 GLN A CA 1
ATOM 2777 C C . GLN A 1 351 ? 41.489 29.794 -8.865 1.00 63.81 351 GLN A C 1
ATOM 2779 O O . GLN A 1 351 ? 41.213 30.982 -9.009 1.00 63.81 351 GLN A O 1
ATOM 2784 N N . ASP A 1 352 ? 41.828 29.008 -9.886 1.00 75.62 352 ASP A N 1
ATOM 2785 C CA . ASP A 1 352 ? 41.667 29.399 -11.290 1.00 75.62 352 ASP A CA 1
ATOM 2786 C C . ASP A 1 352 ? 40.651 28.477 -11.978 1.00 75.62 352 ASP A C 1
ATOM 2788 O O . ASP A 1 352 ? 40.946 27.350 -12.405 1.00 75.62 352 ASP A O 1
ATOM 2792 N N . ASP A 1 353 ? 39.419 28.974 -12.059 1.00 76.94 353 ASP A N 1
ATOM 2793 C CA . ASP A 1 353 ? 38.288 28.260 -12.644 1.00 76.94 353 ASP A CA 1
ATOM 2794 C C . ASP A 1 353 ? 38.440 28.113 -14.168 1.00 76.94 353 ASP A C 1
ATOM 2796 O O . ASP A 1 353 ? 38.038 27.096 -14.737 1.00 76.94 353 ASP A O 1
ATOM 2800 N N . PHE A 1 354 ? 39.097 29.061 -14.847 1.00 82.75 354 PHE A N 1
ATOM 2801 C CA . PHE A 1 354 ? 39.316 28.988 -16.294 1.00 82.75 354 PHE A CA 1
ATOM 2802 C C . PHE A 1 354 ? 40.333 27.904 -16.649 1.00 82.75 354 PHE A C 1
ATOM 2804 O O . PHE A 1 354 ? 40.088 27.083 -17.541 1.00 82.75 354 PHE A O 1
ATOM 2811 N N . ALA A 1 355 ? 41.449 27.849 -15.919 1.00 82.75 355 ALA A N 1
ATOM 2812 C CA . ALA A 1 355 ? 42.446 26.796 -16.089 1.00 82.75 355 ALA A CA 1
ATOM 2813 C C . ALA A 1 355 ? 41.854 25.409 -15.789 1.00 82.75 355 ALA A C 1
ATOM 2815 O O . ALA A 1 355 ? 42.084 24.451 -16.535 1.00 82.75 355 ALA A O 1
ATOM 2816 N N . SER A 1 356 ? 41.025 25.318 -14.747 1.00 84.62 356 SER A N 1
ATOM 2817 C CA . SER A 1 356 ? 40.330 24.089 -14.352 1.00 84.62 356 SER A CA 1
ATOM 2818 C C . SER A 1 356 ? 39.321 23.624 -15.413 1.00 84.62 356 SER A C 1
ATOM 2820 O O . SER A 1 356 ? 39.252 22.431 -15.730 1.00 84.62 356 SER A O 1
ATOM 2822 N N . MET A 1 357 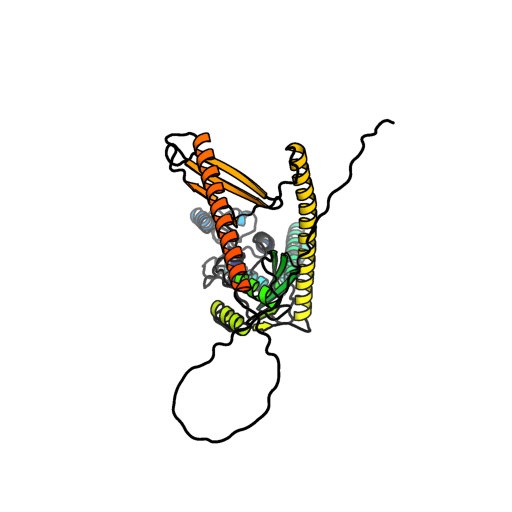? 38.585 24.553 -16.034 1.00 87.94 357 MET A N 1
ATOM 2823 C CA . MET A 1 357 ? 37.661 24.245 -17.132 1.00 87.94 357 MET A CA 1
ATOM 2824 C C . MET A 1 357 ? 38.417 23.747 -18.367 1.00 87.94 357 MET A C 1
ATOM 2826 O O . MET A 1 357 ? 38.044 22.733 -18.963 1.00 87.94 357 MET A O 1
ATOM 2830 N N . GLY A 1 358 ? 39.527 24.406 -18.708 1.00 88.56 358 GLY A N 1
ATOM 2831 C CA . GLY A 1 358 ? 40.403 23.998 -19.803 1.00 88.56 358 GLY A CA 1
ATOM 2832 C C . GLY A 1 358 ? 41.006 22.602 -19.603 1.00 88.56 358 GLY A C 1
ATOM 2833 O O . GLY A 1 358 ? 41.042 21.812 -20.550 1.00 88.56 358 GLY A O 1
ATOM 2834 N N . GLU A 1 359 ? 41.442 22.260 -18.382 1.00 88.00 359 GLU A N 1
ATOM 2835 C CA . GLU A 1 359 ? 41.920 20.908 -18.044 1.00 88.00 359 GLU A CA 1
ATOM 2836 C C . GLU A 1 359 ? 40.816 19.863 -18.275 1.00 88.00 359 GLU A C 1
ATOM 2838 O O . GLU A 1 359 ? 41.039 18.843 -18.936 1.00 88.00 359 GLU A O 1
ATOM 2843 N N . MET A 1 360 ? 39.616 20.131 -17.758 1.00 88.62 360 MET A N 1
ATOM 2844 C CA . MET A 1 360 ? 38.468 19.228 -17.825 1.00 88.62 360 MET A CA 1
ATOM 2845 C C . MET A 1 360 ? 38.039 18.933 -19.263 1.00 88.62 360 MET A C 1
ATOM 2847 O O . MET A 1 360 ? 37.946 17.763 -19.649 1.00 88.62 360 MET A O 1
ATOM 2851 N N . ILE A 1 361 ? 37.844 19.982 -20.066 1.00 91.50 361 ILE A N 1
ATOM 2852 C CA . ILE A 1 361 ? 37.451 19.881 -21.476 1.00 91.50 361 ILE A CA 1
ATOM 2853 C C . ILE A 1 361 ? 38.511 19.098 -22.257 1.00 91.50 361 ILE A C 1
ATOM 2855 O O . ILE A 1 361 ? 38.188 18.123 -22.939 1.00 91.50 361 ILE A O 1
ATOM 2859 N N . ARG A 1 362 ? 39.796 19.442 -22.093 1.00 90.56 362 ARG A N 1
ATOM 2860 C CA . ARG A 1 362 ? 40.896 18.757 -22.788 1.00 90.56 362 ARG A CA 1
ATOM 2861 C C . ARG A 1 362 ? 40.932 17.266 -22.456 1.00 90.56 362 ARG A C 1
ATOM 2863 O O . ARG A 1 362 ? 41.014 16.438 -23.359 1.00 90.56 362 ARG A O 1
ATOM 2870 N N . ARG A 1 363 ? 40.814 16.901 -21.175 1.00 89.88 363 ARG A N 1
ATOM 2871 C CA . ARG A 1 363 ? 40.803 15.495 -20.733 1.00 89.88 363 ARG A CA 1
ATOM 2872 C C . ARG A 1 363 ? 39.598 14.727 -21.276 1.00 89.88 363 ARG A C 1
ATOM 2874 O O . ARG A 1 363 ? 39.741 13.566 -21.663 1.00 89.88 363 ARG A O 1
ATOM 2881 N N . ARG A 1 364 ? 38.418 15.351 -21.303 1.00 90.69 364 ARG A N 1
ATOM 2882 C CA . ARG A 1 364 ? 37.185 14.733 -21.801 1.00 90.69 364 ARG A CA 1
ATOM 2883 C C . ARG A 1 364 ? 37.248 14.458 -23.303 1.00 90.69 364 ARG A C 1
ATOM 2885 O O . ARG A 1 364 ? 36.951 13.331 -23.709 1.00 90.69 364 ARG A O 1
ATOM 2892 N N . PHE A 1 365 ? 37.672 15.436 -24.102 1.00 90.81 365 PHE A N 1
ATOM 2893 C CA . PHE A 1 365 ? 37.763 15.277 -25.554 1.00 90.81 365 PHE A CA 1
ATOM 2894 C C . PHE A 1 365 ? 38.946 14.411 -25.989 1.00 90.81 365 PHE A C 1
ATOM 2896 O O . PHE A 1 365 ? 38.791 13.628 -26.922 1.00 90.81 365 PHE A O 1
ATOM 2903 N N . GLN A 1 366 ? 40.081 14.442 -25.280 1.00 90.25 366 GLN A N 1
ATOM 2904 C CA . GLN A 1 366 ? 41.185 13.514 -25.552 1.00 90.25 366 GLN A CA 1
ATOM 2905 C C . GLN A 1 366 ? 40.728 12.060 -25.399 1.00 90.25 366 GLN A C 1
ATOM 2907 O O . GLN A 1 366 ? 40.923 11.239 -26.291 1.00 90.25 366 GLN A O 1
ATOM 2912 N N . ARG A 1 367 ? 40.030 11.758 -24.299 1.00 87.88 367 ARG A N 1
ATOM 2913 C CA . ARG A 1 367 ? 39.484 10.421 -24.068 1.00 87.88 367 ARG A CA 1
ATOM 2914 C C . ARG A 1 367 ? 38.445 10.026 -25.119 1.00 87.88 367 ARG A C 1
ATOM 2916 O O . ARG A 1 367 ? 38.429 8.875 -25.539 1.00 87.88 367 ARG A O 1
ATOM 2923 N N . TYR A 1 368 ? 37.599 10.964 -25.545 1.00 86.12 368 TYR A N 1
ATOM 2924 C CA . TYR A 1 368 ? 36.642 10.723 -26.626 1.00 86.12 368 TYR A CA 1
ATOM 2925 C C . TYR A 1 368 ? 37.349 10.329 -27.930 1.00 86.12 368 TYR A C 1
ATOM 2927 O O . TYR A 1 368 ? 36.984 9.331 -28.545 1.00 86.12 368 TYR A O 1
ATOM 2935 N N . LEU A 1 369 ? 38.398 11.059 -28.322 1.00 88.31 369 LEU A N 1
ATOM 2936 C CA . LEU A 1 369 ? 39.186 10.740 -29.516 1.00 88.31 369 LEU A CA 1
ATOM 2937 C C . LEU A 1 369 ? 39.854 9.361 -29.413 1.00 88.31 369 LEU A C 1
ATOM 2939 O O . LEU A 1 369 ? 39.833 8.602 -30.383 1.00 88.31 369 LEU A O 1
ATOM 2943 N N . ASP A 1 370 ? 40.383 9.007 -28.239 1.00 85.19 370 ASP A N 1
ATOM 2944 C CA . ASP A 1 370 ? 40.992 7.695 -27.998 1.00 85.19 370 ASP A CA 1
ATOM 2945 C C . ASP A 1 370 ? 39.965 6.550 -28.096 1.00 85.19 370 ASP A C 1
ATOM 2947 O O . ASP A 1 370 ? 40.269 5.474 -28.619 1.00 85.19 370 ASP A O 1
ATOM 2951 N N . GLU A 1 371 ? 38.745 6.759 -27.591 1.00 80.19 371 GLU A N 1
ATOM 2952 C CA . GLU A 1 371 ? 37.641 5.792 -27.655 1.00 80.19 371 GLU A CA 1
ATOM 2953 C C . GLU A 1 371 ? 37.158 5.604 -29.106 1.00 80.19 371 GLU A C 1
ATOM 2955 O O . GLU A 1 371 ? 37.100 4.470 -29.589 1.00 80.19 371 GLU A O 1
ATOM 2960 N N . VAL A 1 372 ? 36.956 6.699 -29.847 1.00 76.44 372 VAL A N 1
ATOM 2961 C CA . VAL A 1 372 ? 36.581 6.670 -31.274 1.00 76.44 372 VAL A CA 1
ATOM 2962 C C . VAL A 1 372 ? 37.672 6.022 -32.138 1.00 76.44 372 VAL A C 1
ATOM 2964 O O . VAL A 1 372 ? 37.373 5.263 -33.065 1.00 76.44 372 VAL A O 1
ATOM 2967 N N . GLY A 1 373 ? 38.949 6.284 -31.845 1.00 74.19 373 GLY A N 1
ATOM 2968 C CA . GLY A 1 373 ? 40.082 5.664 -32.539 1.00 74.19 373 GLY A CA 1
ATOM 2969 C C . GLY A 1 373 ? 40.116 4.145 -32.353 1.00 74.19 373 GLY A C 1
ATOM 2970 O O . GLY A 1 373 ? 40.223 3.394 -33.325 1.00 74.19 373 GLY A O 1
ATOM 2971 N N . LYS A 1 374 ? 39.923 3.674 -31.115 1.00 71.75 374 LYS A N 1
ATOM 2972 C CA . LYS A 1 374 ? 39.868 2.239 -30.792 1.00 71.75 374 LYS A CA 1
ATOM 2973 C C . LYS A 1 374 ? 38.699 1.532 -31.468 1.00 71.75 374 LYS A C 1
ATOM 2975 O O . LYS A 1 374 ? 38.850 0.382 -31.883 1.00 71.75 374 LYS A O 1
ATOM 2980 N N . GLU A 1 375 ? 37.555 2.196 -31.591 1.00 65.69 375 GLU A N 1
ATOM 2981 C CA . GLU A 1 375 ? 36.360 1.648 -32.230 1.00 65.69 375 GLU A CA 1
ATOM 2982 C C . GLU A 1 375 ? 36.529 1.511 -33.749 1.00 65.69 375 GLU A C 1
ATOM 2984 O O . GLU A 1 375 ? 36.243 0.449 -34.311 1.00 65.69 375 GLU A O 1
ATOM 2989 N N . LYS A 1 376 ? 37.142 2.509 -34.403 1.00 62.19 376 LYS A N 1
ATOM 2990 C CA . LYS A 1 376 ? 37.556 2.421 -35.816 1.00 62.19 376 LYS A CA 1
ATOM 2991 C C . LYS A 1 376 ? 38.570 1.298 -36.056 1.00 62.19 376 LYS A C 1
ATOM 2993 O O . LYS A 1 376 ? 38.447 0.564 -37.038 1.00 62.19 376 LYS A O 1
ATOM 2998 N N . ASP A 1 377 ? 39.522 1.099 -35.147 1.00 63.97 377 ASP A N 1
ATOM 2999 C CA . ASP A 1 377 ? 40.482 -0.009 -35.224 1.00 63.97 377 ASP A CA 1
ATOM 3000 C C . ASP A 1 377 ? 39.841 -1.379 -34.962 1.00 63.97 377 ASP A C 1
ATOM 3002 O O . ASP A 1 377 ? 40.292 -2.401 -35.489 1.00 63.97 377 ASP A O 1
ATOM 3006 N N . ARG A 1 378 ? 38.782 -1.442 -34.150 1.00 60.09 378 ARG A N 1
ATOM 3007 C CA . ARG A 1 378 ? 37.998 -2.666 -33.923 1.00 60.09 378 ARG A CA 1
ATOM 3008 C C . ARG A 1 378 ? 37.170 -3.022 -35.158 1.00 60.09 378 ARG A C 1
ATOM 3010 O O . ARG A 1 378 ? 37.189 -4.175 -35.586 1.00 60.09 378 ARG A O 1
ATOM 3017 N N . ALA A 1 379 ? 36.532 -2.028 -35.777 1.00 55.00 379 ALA A N 1
ATOM 3018 C CA . ALA A 1 379 ? 35.793 -2.179 -37.027 1.00 55.00 379 ALA A CA 1
ATOM 3019 C C . ALA A 1 379 ? 36.712 -2.593 -38.192 1.00 55.00 379 ALA A C 1
ATOM 3021 O O . ALA A 1 379 ? 36.385 -3.520 -38.930 1.00 55.00 379 ALA A O 1
ATOM 3022 N N . ARG A 1 380 ? 37.908 -1.995 -38.308 1.00 58.09 380 ARG A N 1
ATOM 3023 C CA . ARG A 1 380 ? 38.932 -2.390 -39.296 1.00 58.09 380 ARG A CA 1
ATOM 3024 C C . ARG A 1 380 ? 39.420 -3.828 -39.108 1.00 58.09 380 ARG A C 1
ATOM 3026 O O . ARG A 1 380 ? 39.537 -4.560 -40.088 1.00 58.09 380 ARG A O 1
ATOM 3033 N N . ARG A 1 381 ? 39.664 -4.261 -37.866 1.00 55.78 381 ARG A N 1
ATOM 3034 C CA . ARG A 1 381 ? 40.065 -5.649 -37.554 1.00 55.78 381 ARG A CA 1
ATOM 3035 C C . ARG A 1 381 ? 38.950 -6.664 -37.821 1.00 55.78 381 ARG A C 1
ATOM 3037 O O . ARG A 1 381 ? 39.235 -7.756 -38.303 1.00 55.78 381 ARG A O 1
ATOM 3044 N N . SER A 1 382 ? 37.695 -6.290 -37.574 1.00 50.22 382 SER A N 1
ATOM 3045 C CA . SER A 1 382 ? 36.516 -7.085 -37.948 1.00 50.22 382 SER A CA 1
ATOM 3046 C C . SER A 1 382 ? 36.413 -7.261 -39.471 1.00 50.22 382 SER A C 1
ATOM 3048 O O . SER A 1 382 ? 36.270 -8.380 -39.965 1.00 50.22 382 SER A O 1
ATOM 3050 N N . TRP A 1 383 ? 36.616 -6.180 -40.232 1.00 48.09 383 TRP A N 1
ATOM 3051 C CA . TRP A 1 383 ? 36.614 -6.208 -41.699 1.00 48.09 383 TRP A CA 1
ATOM 3052 C C . TRP A 1 383 ? 37.773 -7.029 -42.293 1.00 48.09 383 TRP A C 1
ATOM 3054 O O . TRP A 1 383 ? 37.565 -7.803 -43.225 1.00 48.09 383 TRP A O 1
ATOM 3064 N N . ALA A 1 384 ? 38.979 -6.939 -41.722 1.00 50.97 384 ALA A N 1
ATOM 3065 C CA . ALA A 1 384 ? 40.129 -7.751 -42.139 1.00 50.97 384 ALA A CA 1
ATOM 3066 C C . ALA A 1 384 ? 39.938 -9.260 -41.858 1.00 50.97 384 ALA A C 1
ATOM 3068 O O . ALA A 1 384 ? 40.408 -10.108 -42.621 1.00 50.97 384 ALA A O 1
ATOM 3069 N N . CYS A 1 385 ? 39.203 -9.613 -40.798 1.00 48.50 385 CYS A N 1
ATOM 3070 C CA . CYS A 1 385 ? 38.845 -10.998 -40.472 1.00 48.50 385 CYS A CA 1
ATOM 3071 C C . CYS A 1 385 ? 37.800 -11.578 -41.450 1.00 48.50 385 CYS A C 1
ATOM 3073 O O . CYS A 1 385 ? 37.851 -12.757 -41.797 1.00 48.50 385 CYS A O 1
ATOM 3075 N N . LEU A 1 386 ? 36.887 -10.738 -41.953 1.00 48.53 386 LEU A N 1
ATOM 3076 C CA . LEU A 1 386 ? 35.917 -11.102 -42.994 1.00 48.53 386 LEU A CA 1
ATOM 3077 C C . LEU A 1 386 ? 36.564 -11.217 -44.386 1.00 48.53 386 LEU A C 1
ATOM 3079 O O . LEU A 1 386 ? 36.245 -12.142 -45.125 1.00 48.53 386 LEU A O 1
ATOM 3083 N N . ALA A 1 387 ? 37.515 -10.341 -44.724 1.00 47.56 387 ALA A N 1
ATOM 3084 C CA . ALA A 1 387 ? 38.204 -10.349 -46.020 1.00 47.56 387 ALA A CA 1
ATOM 3085 C C . ALA A 1 387 ? 39.231 -11.492 -46.193 1.00 47.56 387 ALA A C 1
ATOM 3087 O O . ALA A 1 387 ? 39.564 -11.852 -47.319 1.00 47.56 387 ALA A O 1
ATOM 3088 N N . SER A 1 388 ? 39.727 -12.087 -45.101 1.00 47.84 388 SER A N 1
ATOM 3089 C CA . SER A 1 388 ? 40.701 -13.196 -45.130 1.00 47.84 388 SER A CA 1
ATOM 3090 C C . SER A 1 388 ? 40.067 -14.595 -45.196 1.00 47.84 388 SER A C 1
ATOM 3092 O O . SER A 1 388 ? 40.767 -15.578 -45.450 1.00 47.84 388 SER A O 1
ATOM 3094 N N . ARG A 1 389 ? 38.739 -14.717 -45.048 1.00 46.44 389 ARG A N 1
ATOM 3095 C CA . ARG A 1 389 ? 38.016 -15.970 -45.315 1.00 46.44 389 ARG A CA 1
ATOM 3096 C C . ARG A 1 389 ? 37.651 -16.051 -46.797 1.00 46.44 389 ARG A C 1
ATOM 3098 O O . ARG A 1 389 ? 36.563 -15.664 -47.207 1.00 46.44 389 ARG A O 1
ATOM 3105 N N . SER A 1 390 ? 38.567 -16.585 -47.604 1.00 39.31 390 SER A N 1
ATOM 3106 C CA . SER A 1 390 ? 38.252 -16.994 -48.976 1.00 39.31 390 SER A CA 1
ATOM 3107 C C . SER A 1 390 ? 37.196 -18.110 -48.959 1.00 39.31 390 SER A C 1
ATOM 3109 O O . SER A 1 390 ? 37.450 -19.241 -48.544 1.00 39.31 390 SER A O 1
ATOM 3111 N N . CYS A 1 391 ? 35.978 -17.783 -49.392 1.00 35.72 391 CYS A N 1
ATOM 3112 C CA . CYS A 1 391 ? 34.929 -18.755 -49.680 1.00 35.72 391 CYS A CA 1
ATOM 3113 C C . CYS A 1 391 ? 35.376 -19.650 -50.842 1.00 35.72 391 CYS A C 1
ATOM 3115 O O . CYS A 1 391 ? 35.241 -19.285 -52.008 1.00 35.72 391 CYS A O 1
ATOM 3117 N N . ARG A 1 392 ? 35.907 -20.836 -50.533 1.00 31.50 392 ARG A N 1
ATOM 3118 C CA . ARG A 1 392 ? 36.126 -21.893 -51.523 1.00 31.50 392 ARG A CA 1
ATOM 3119 C C . ARG A 1 392 ? 34.832 -22.702 -51.652 1.00 31.50 392 ARG A C 1
ATOM 3121 O O . ARG A 1 392 ? 34.527 -23.529 -50.799 1.00 31.50 392 ARG A O 1
ATOM 3128 N N . TRP A 1 393 ? 34.059 -22.426 -52.700 1.00 28.94 393 TRP A N 1
ATOM 3129 C CA . TRP A 1 393 ? 32.940 -23.271 -53.132 1.00 28.94 393 TRP A CA 1
ATOM 3130 C C . TRP A 1 393 ? 33.476 -24.634 -53.611 1.00 28.94 393 TRP A C 1
ATOM 3132 O O . TRP A 1 393 ? 34.427 -24.644 -54.397 1.00 28.94 393 TRP A O 1
ATOM 3142 N N . PRO A 1 394 ? 32.912 -25.783 -53.192 1.00 31.86 394 PRO A N 1
ATOM 3143 C CA . PRO A 1 394 ? 33.300 -27.070 -53.751 1.00 31.86 394 PRO A CA 1
ATOM 3144 C C . PRO A 1 394 ? 32.539 -27.315 -55.062 1.00 31.86 394 PRO A C 1
ATOM 3146 O O . PRO A 1 394 ? 31.324 -27.511 -55.065 1.00 31.86 394 PRO A O 1
ATOM 3149 N N . SER A 1 395 ? 33.260 -27.301 -56.184 1.00 32.03 395 SER A N 1
ATOM 3150 C CA . SER A 1 395 ? 32.782 -27.837 -57.460 1.00 32.03 395 SER A CA 1
ATOM 3151 C C . SER A 1 395 ? 32.800 -29.371 -57.426 1.00 32.03 395 SER A C 1
ATOM 3153 O O . SER A 1 395 ? 33.656 -29.997 -56.802 1.00 32.03 395 SER A O 1
ATOM 3155 N N . GLY A 1 396 ? 31.780 -29.973 -58.035 1.00 30.19 396 GLY A N 1
ATOM 3156 C CA . GLY A 1 396 ? 31.407 -31.364 -57.815 1.00 30.19 396 GLY A CA 1
ATOM 3157 C C . GLY A 1 396 ? 32.178 -32.441 -58.587 1.00 30.19 396 GLY A C 1
ATOM 3158 O O . GLY A 1 396 ? 32.898 -32.202 -59.550 1.00 30.19 396 GLY A O 1
ATOM 3159 N N . SER A 1 397 ? 31.854 -33.666 -58.166 1.00 31.45 397 SER A N 1
ATOM 3160 C CA . SER A 1 397 ? 31.949 -34.964 -58.848 1.00 31.45 397 SER A CA 1
ATOM 3161 C C . SER A 1 397 ? 33.334 -35.526 -59.199 1.00 31.45 397 SER A C 1
ATOM 3163 O O . SER A 1 397 ? 34.010 -35.053 -60.106 1.00 31.45 397 SER A O 1
ATOM 3165 N N . LYS A 1 398 ? 33.663 -36.670 -58.581 1.00 30.81 398 LYS A N 1
ATOM 3166 C CA . LYS A 1 398 ? 34.063 -37.897 -59.294 1.00 30.81 398 LYS A CA 1
ATOM 3167 C C . LYS A 1 398 ? 33.902 -39.134 -58.396 1.00 30.81 398 LYS A C 1
ATOM 3169 O O . LYS A 1 398 ? 34.178 -39.104 -57.202 1.00 30.81 398 LYS A O 1
ATOM 3174 N N . ARG A 1 399 ? 33.360 -40.182 -59.020 1.00 28.39 399 ARG A N 1
ATOM 3175 C CA . ARG A 1 399 ? 33.041 -41.530 -58.520 1.00 28.39 399 ARG A CA 1
ATOM 3176 C C . ARG A 1 399 ? 34.296 -42.380 -58.269 1.00 28.39 399 ARG A C 1
ATOM 3178 O O . ARG A 1 399 ? 35.251 -42.229 -59.018 1.00 28.39 399 ARG A O 1
ATOM 3185 N N . SER A 1 400 ? 34.140 -43.335 -57.332 1.00 26.78 400 SER A N 1
ATOM 3186 C CA . SER A 1 400 ? 34.671 -44.727 -57.268 1.00 26.78 400 SER A CA 1
ATOM 3187 C C . SER A 1 400 ? 36.191 -44.935 -57.390 1.00 26.78 400 SER A C 1
ATOM 3189 O O . SER A 1 400 ? 36.799 -44.415 -58.309 1.00 26.78 400 SER A O 1
ATOM 3191 N N . THR A 1 401 ? 36.879 -45.714 -56.552 1.00 29.53 401 THR A N 1
ATOM 3192 C CA . THR A 1 401 ? 36.653 -47.121 -56.148 1.00 29.53 401 THR A CA 1
ATOM 3193 C C . THR A 1 401 ? 37.429 -47.441 -54.851 1.00 29.53 401 THR A C 1
ATOM 3195 O O . THR A 1 401 ? 38.487 -46.862 -54.621 1.00 29.53 401 THR A O 1
ATOM 3198 N N . GLY A 1 402 ? 36.932 -48.368 -54.018 1.00 23.98 402 GLY A N 1
ATOM 3199 C CA . GLY A 1 402 ? 37.686 -48.960 -52.885 1.00 23.98 402 GLY A CA 1
ATOM 3200 C C . GLY A 1 402 ? 38.706 -50.030 -53.336 1.00 23.98 402 GLY A C 1
ATOM 3201 O O . GLY A 1 402 ? 39.014 -50.045 -54.529 1.00 23.98 402 GLY A O 1
ATOM 3202 N N . PRO A 1 403 ? 39.161 -50.979 -52.475 1.00 43.81 403 PRO A N 1
ATOM 3203 C CA . PRO A 1 403 ? 38.805 -51.214 -51.061 1.00 43.81 403 PRO A CA 1
ATOM 3204 C C . PRO A 1 403 ? 39.998 -51.554 -50.113 1.00 43.81 403 PRO A C 1
ATOM 3206 O O . PRO A 1 403 ? 41.127 -51.711 -50.562 1.00 43.81 403 PRO A O 1
ATOM 3209 N N . ALA A 1 404 ? 39.691 -51.726 -48.812 1.00 27.25 404 ALA A N 1
ATOM 3210 C CA . ALA A 1 404 ? 40.200 -52.751 -47.864 1.00 27.25 404 ALA A CA 1
ATOM 3211 C C . ALA A 1 404 ? 40.588 -52.219 -46.460 1.00 27.25 404 ALA A C 1
ATOM 3213 O O . ALA A 1 404 ? 41.408 -51.321 -46.300 1.00 27.25 404 ALA A O 1
ATOM 3214 N N . SER A 1 405 ? 39.951 -52.810 -45.445 1.00 25.61 405 SER A N 1
ATOM 3215 C CA . SER A 1 405 ? 40.128 -52.656 -43.983 1.00 25.61 405 SER A CA 1
ATOM 3216 C C . SER A 1 405 ? 41.236 -53.613 -43.443 1.00 25.61 405 SER A C 1
ATOM 3218 O O . SER A 1 405 ? 41.855 -54.259 -44.288 1.00 25.61 405 SER A O 1
ATOM 3220 N N . PRO A 1 406 ? 41.459 -53.853 -42.114 1.00 43.47 406 PRO A N 1
ATOM 3221 C CA . PRO A 1 406 ? 40.874 -53.256 -40.891 1.00 43.47 406 PRO A CA 1
ATOM 3222 C C . PRO A 1 406 ? 41.829 -53.003 -39.668 1.00 43.47 406 PRO A C 1
ATOM 3224 O O . PRO A 1 406 ? 42.881 -53.616 -39.527 1.00 43.47 406 PRO A O 1
ATOM 3227 N N . ASN A 1 407 ? 41.292 -52.246 -38.688 1.00 31.92 407 ASN A N 1
ATOM 3228 C CA . ASN A 1 407 ? 41.377 -52.424 -37.210 1.00 31.92 407 ASN A CA 1
ATOM 3229 C C . ASN A 1 407 ? 42.480 -51.723 -36.343 1.00 31.92 407 ASN A C 1
ATOM 3231 O O . ASN A 1 407 ? 43.423 -51.171 -36.896 1.00 31.92 407 ASN A O 1
ATOM 3235 N N . PRO A 1 408 ? 42.315 -51.594 -34.992 1.00 41.88 408 PRO A N 1
ATOM 3236 C CA . PRO A 1 408 ? 41.888 -50.335 -34.338 1.00 41.88 408 PRO A CA 1
ATOM 3237 C C . PRO A 1 408 ? 42.766 -49.886 -33.134 1.00 41.88 408 PRO A C 1
ATOM 3239 O O . PRO A 1 408 ? 43.469 -50.707 -32.561 1.00 41.88 408 PRO A O 1
ATOM 3242 N N . ALA A 1 409 ? 42.653 -48.628 -32.660 1.00 27.73 409 ALA A N 1
ATOM 3243 C CA . ALA A 1 409 ? 42.845 -48.266 -31.235 1.00 27.73 409 ALA A CA 1
ATOM 3244 C C . ALA A 1 409 ? 42.564 -46.780 -30.890 1.00 27.73 409 ALA A C 1
ATOM 3246 O O . ALA A 1 409 ? 43.157 -45.861 -31.440 1.00 27.73 409 ALA A O 1
ATOM 3247 N N . SER A 1 410 ? 41.734 -46.605 -29.855 1.00 26.97 410 SER A N 1
ATOM 3248 C CA . SER A 1 410 ? 41.820 -45.633 -28.746 1.00 26.97 410 SER A CA 1
ATOM 3249 C C . SER A 1 410 ? 41.713 -44.101 -28.941 1.00 26.97 410 SER A C 1
ATOM 3251 O O . SER A 1 410 ? 42.607 -43.434 -29.447 1.00 26.97 410 SER A O 1
ATOM 3253 N N . SER A 1 411 ? 40.723 -43.564 -28.211 1.00 27.30 411 SER A N 1
ATOM 3254 C CA . SER A 1 411 ? 40.803 -42.437 -27.253 1.00 27.30 411 SER A CA 1
ATOM 3255 C C . SER A 1 411 ? 40.252 -41.041 -27.629 1.00 27.30 411 SER A C 1
ATOM 3257 O O . SER A 1 411 ? 40.755 -40.343 -28.494 1.00 27.30 411 SER A O 1
ATOM 3259 N N . ARG A 1 412 ? 39.231 -40.657 -26.836 1.00 27.89 412 ARG A N 1
ATOM 3260 C CA . ARG A 1 412 ? 38.943 -39.360 -26.176 1.00 27.89 412 ARG A CA 1
ATOM 3261 C C . ARG A 1 412 ? 38.890 -38.064 -27.012 1.00 27.89 412 ARG A C 1
ATOM 3263 O O . ARG A 1 412 ? 39.907 -37.552 -27.454 1.00 27.89 412 ARG A O 1
ATOM 3270 N N . GLY A 1 413 ? 37.721 -37.409 -26.990 1.00 27.73 413 GLY A N 1
ATOM 3271 C CA . GLY A 1 413 ? 37.582 -35.956 -27.199 1.00 27.73 413 GLY A CA 1
ATOM 3272 C C . GLY A 1 413 ? 36.161 -35.527 -27.591 1.00 27.73 413 GLY A C 1
ATOM 3273 O O . GLY A 1 413 ? 35.699 -35.873 -28.670 1.00 27.73 413 GLY A O 1
ATOM 3274 N N . GLY A 1 414 ? 35.452 -34.800 -26.715 1.00 25.30 414 GLY A N 1
ATOM 3275 C CA . GLY A 1 414 ? 34.077 -34.319 -26.949 1.00 25.30 414 GLY A CA 1
ATOM 3276 C C . GLY A 1 414 ? 33.974 -33.129 -27.926 1.00 25.30 414 GLY A C 1
ATOM 3277 O O . GLY A 1 414 ? 34.976 -32.450 -28.155 1.00 25.30 414 GLY A O 1
ATOM 3278 N N . PRO A 1 415 ? 32.785 -32.823 -28.494 1.00 34.59 415 PRO A N 1
ATOM 3279 C CA . PRO A 1 415 ? 32.651 -31.761 -29.487 1.00 34.59 415 PRO A CA 1
ATOM 3280 C C . PRO A 1 415 ? 32.104 -30.450 -28.893 1.00 34.59 415 PRO A C 1
ATOM 3282 O O . PRO A 1 415 ? 31.025 -30.413 -28.305 1.00 34.59 415 PRO A O 1
ATOM 3285 N N . LYS A 1 416 ? 3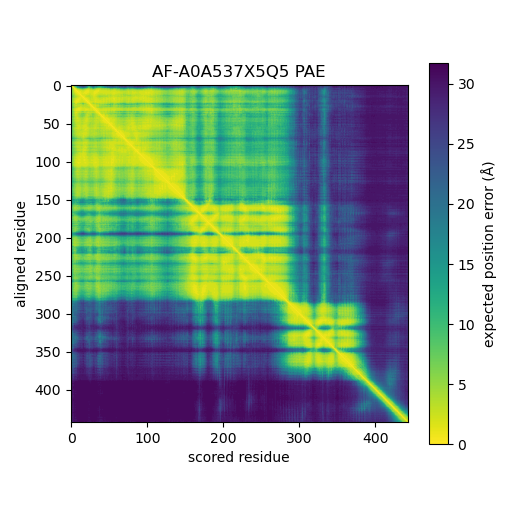2.808 -29.339 -29.146 1.00 27.70 416 LYS A N 1
ATOM 3286 C CA . LYS A 1 416 ? 32.222 -27.988 -29.164 1.00 27.70 416 LYS A CA 1
ATOM 3287 C C . LYS A 1 416 ? 31.627 -27.749 -30.557 1.00 27.70 416 LYS A C 1
ATOM 3289 O O . LYS A 1 416 ? 32.358 -27.794 -31.543 1.00 27.70 416 LYS A O 1
ATOM 3294 N N . ARG A 1 417 ? 30.318 -27.493 -30.647 1.00 29.25 417 ARG A N 1
ATOM 3295 C CA . ARG A 1 417 ? 29.649 -27.039 -31.878 1.00 29.25 417 ARG A CA 1
ATOM 3296 C C . ARG A 1 417 ? 29.581 -25.513 -31.900 1.00 29.25 417 ARG A C 1
ATOM 3298 O O . ARG A 1 417 ? 29.101 -24.893 -30.959 1.00 29.25 417 ARG A O 1
ATOM 3305 N N . SER A 1 418 ? 30.063 -24.940 -32.995 1.00 24.56 418 SER A N 1
ATOM 3306 C CA . SER A 1 418 ? 29.909 -23.546 -33.406 1.00 24.56 418 SER A CA 1
ATOM 3307 C C . SER A 1 418 ? 28.562 -23.342 -34.107 1.00 24.56 418 SER A C 1
ATOM 3309 O O . SER A 1 418 ? 28.237 -24.102 -35.020 1.00 24.56 418 SER A O 1
ATOM 3311 N N . ILE A 1 419 ? 27.821 -22.298 -33.739 1.00 27.56 419 ILE A N 1
ATOM 3312 C CA . ILE A 1 419 ? 26.666 -21.793 -34.490 1.00 27.56 419 ILE A CA 1
ATOM 3313 C C . ILE A 1 419 ? 27.139 -20.583 -35.308 1.00 27.56 419 ILE A C 1
ATOM 3315 O O . ILE A 1 419 ? 27.664 -19.620 -34.752 1.00 27.56 419 ILE A O 1
ATOM 3319 N N . CYS A 1 420 ? 26.996 -20.658 -36.632 1.00 23.36 420 CYS A N 1
ATOM 3320 C CA . CYS A 1 420 ? 27.151 -19.532 -37.553 1.00 23.36 420 CYS A CA 1
ATOM 3321 C C . CYS A 1 420 ? 25.792 -18.840 -37.720 1.00 23.36 420 CYS A C 1
ATOM 3323 O O . CYS A 1 420 ? 24.840 -19.498 -38.126 1.00 23.36 420 CYS A O 1
ATOM 3325 N N . CYS A 1 421 ? 25.727 -17.525 -37.494 1.00 26.31 421 CYS A N 1
ATOM 3326 C CA . CYS A 1 421 ? 24.628 -16.683 -37.969 1.00 26.31 421 CYS A CA 1
ATOM 3327 C C . CYS A 1 421 ? 25.109 -15.827 -39.145 1.00 26.31 421 CYS A C 1
ATOM 3329 O O . CYS A 1 421 ? 26.055 -15.049 -39.034 1.00 26.31 421 CYS A O 1
ATOM 3331 N N . SER A 1 422 ? 24.443 -16.018 -40.278 1.00 26.89 422 SER A N 1
ATOM 3332 C CA . SER A 1 422 ? 24.476 -15.207 -41.490 1.00 26.89 422 SER A CA 1
ATOM 3333 C C . SER A 1 422 ? 23.499 -14.035 -41.373 1.00 26.89 422 SER A C 1
ATOM 3335 O O . SER A 1 422 ? 22.351 -14.246 -40.993 1.00 26.89 422 SER A O 1
ATOM 3337 N N . GLY A 1 423 ? 23.915 -12.831 -41.771 1.00 26.06 423 GLY A N 1
ATOM 3338 C CA . GLY A 1 423 ? 23.029 -11.672 -41.911 1.00 26.06 423 GLY A CA 1
ATOM 3339 C C . GLY A 1 423 ? 23.708 -10.551 -42.695 1.00 26.06 423 GLY A C 1
ATOM 3340 O O . GLY A 1 423 ? 24.676 -9.958 -42.235 1.00 26.06 423 GLY A O 1
ATOM 3341 N N . SER A 1 424 ? 23.235 -10.338 -43.917 1.00 25.97 424 SER A N 1
ATOM 3342 C CA . SER A 1 424 ? 23.750 -9.480 -44.988 1.00 25.97 424 SER A CA 1
ATOM 3343 C C . SER A 1 424 ? 23.407 -7.996 -44.823 1.00 25.97 424 SER A C 1
ATOM 3345 O O . SER A 1 424 ? 22.264 -7.677 -44.513 1.00 25.97 424 SER A O 1
ATOM 3347 N N . VAL A 1 425 ? 24.332 -7.091 -45.177 1.00 26.86 425 VAL A N 1
ATOM 3348 C CA . VAL A 1 425 ? 24.011 -5.680 -45.470 1.00 26.86 425 VAL A CA 1
ATOM 3349 C C . VAL A 1 425 ? 24.632 -5.277 -46.809 1.00 26.86 425 VAL A C 1
ATOM 3351 O O . VAL A 1 425 ? 25.849 -5.284 -46.988 1.00 26.86 425 VAL A O 1
ATOM 3354 N N . THR A 1 426 ? 23.761 -4.943 -47.757 1.00 28.95 426 THR A N 1
ATOM 3355 C CA . THR A 1 426 ? 24.041 -4.361 -49.074 1.00 28.95 426 THR A CA 1
ATOM 3356 C C . THR A 1 426 ? 24.424 -2.881 -48.959 1.00 28.95 426 THR A C 1
ATOM 3358 O O . THR A 1 426 ? 23.753 -2.115 -48.273 1.00 28.95 426 THR A O 1
ATOM 3361 N N . ARG A 1 427 ? 25.478 -2.461 -49.670 1.00 25.12 427 ARG A N 1
ATOM 3362 C CA . ARG A 1 427 ? 25.860 -1.051 -49.887 1.00 25.12 427 ARG A CA 1
ATOM 3363 C C . ARG A 1 427 ? 25.163 -0.501 -51.138 1.00 25.12 427 ARG A C 1
ATOM 3365 O O . ARG A 1 427 ? 25.223 -1.184 -52.159 1.00 25.12 427 ARG A O 1
ATOM 3372 N N . PRO A 1 428 ? 24.684 0.753 -51.142 1.00 30.91 428 PRO A N 1
ATOM 3373 C CA . PRO A 1 428 ? 24.546 1.525 -52.367 1.00 30.91 428 PRO A CA 1
ATOM 3374 C C . PRO A 1 428 ? 25.680 2.554 -52.488 1.00 30.91 428 PRO A C 1
ATOM 3376 O O . PRO A 1 428 ? 26.010 3.287 -51.557 1.00 30.91 428 PRO A O 1
ATOM 3379 N N . THR A 1 429 ? 26.303 2.562 -53.658 1.00 32.28 429 THR A N 1
ATOM 3380 C CA . THR A 1 429 ? 27.330 3.494 -54.128 1.00 32.28 429 THR A CA 1
ATOM 3381 C C . THR A 1 429 ? 26.712 4.692 -54.848 1.00 32.28 429 THR A C 1
ATOM 3383 O O . THR A 1 429 ? 25.803 4.499 -55.646 1.00 32.28 429 THR A O 1
ATOM 3386 N N . GLY A 1 430 ? 27.336 5.865 -54.699 1.00 28.75 430 GLY A N 1
ATOM 3387 C CA . GLY A 1 430 ? 27.539 6.805 -55.811 1.00 28.75 430 GLY A CA 1
ATOM 3388 C C . GLY A 1 430 ? 26.579 7.995 -55.925 1.00 28.75 430 GLY A C 1
ATOM 3389 O O . GLY A 1 430 ? 25.419 7.839 -56.279 1.00 28.75 430 GLY A O 1
ATOM 3390 N N . LEU A 1 431 ? 27.135 9.195 -55.718 1.00 31.31 431 LEU A N 1
ATOM 3391 C CA . LEU A 1 431 ? 26.669 10.464 -56.299 1.00 31.31 431 LEU A CA 1
ATOM 3392 C C . LEU A 1 431 ? 26.727 10.427 -57.841 1.00 31.31 431 LEU A C 1
ATOM 3394 O O . LEU A 1 431 ? 27.514 9.658 -58.402 1.00 31.31 431 LEU A O 1
ATOM 3398 N N . PRO A 1 432 ? 26.007 11.339 -58.520 1.00 36.25 432 PRO A N 1
ATOM 3399 C CA . PRO A 1 432 ? 26.749 12.407 -59.196 1.00 36.25 432 PRO A CA 1
ATOM 3400 C C . PRO A 1 432 ? 26.117 13.813 -59.108 1.00 36.25 432 PRO A C 1
ATOM 3402 O O . PRO A 1 432 ? 24.971 14.015 -58.724 1.00 36.25 432 PRO A O 1
ATOM 3405 N N . SER A 1 433 ? 26.967 14.772 -59.464 1.00 31.53 433 SER A N 1
ATOM 3406 C CA . SER A 1 433 ? 26.880 16.236 -59.489 1.00 31.53 433 SER A CA 1
ATOM 3407 C C . SER A 1 433 ? 26.038 16.867 -60.614 1.00 31.53 433 SER A C 1
ATOM 3409 O O . SER A 1 433 ? 25.949 16.304 -61.701 1.00 31.53 433 SER A O 1
ATOM 3411 N N . GLY A 1 434 ? 25.627 18.129 -60.395 1.00 26.70 434 GLY A N 1
ATOM 3412 C CA . GLY A 1 434 ? 25.224 19.133 -61.404 1.00 26.70 434 GLY A CA 1
ATOM 3413 C C . GLY A 1 434 ? 23.737 19.495 -61.303 1.00 26.70 434 GLY A C 1
ATOM 3414 O O . GLY A 1 434 ? 22.890 18.637 -61.474 1.00 26.70 434 GLY A O 1
ATOM 3415 N N . THR A 1 435 ? 23.310 20.732 -61.044 1.00 29.88 435 THR A N 1
ATOM 3416 C CA . THR A 1 435 ? 23.442 21.883 -61.953 1.00 29.88 435 THR A CA 1
ATOM 3417 C C . THR A 1 435 ? 23.031 23.192 -61.256 1.00 29.88 435 THR A C 1
ATOM 3419 O O . THR A 1 435 ? 22.316 23.202 -60.259 1.00 29.88 435 THR A O 1
ATOM 3422 N N . SER A 1 436 ? 23.528 24.293 -61.805 1.00 29.33 436 SER A N 1
ATOM 3423 C CA . SER A 1 436 ? 23.426 25.693 -61.390 1.00 29.33 436 SER A CA 1
ATOM 3424 C C . SER A 1 436 ? 22.116 26.423 -61.751 1.00 29.33 436 SER A C 1
ATOM 3426 O O . SER A 1 436 ? 21.555 26.157 -62.810 1.00 29.33 436 SER A O 1
ATOM 3428 N N . ALA A 1 437 ? 21.842 27.485 -60.964 1.00 29.47 437 ALA A N 1
ATOM 3429 C CA . ALA A 1 437 ? 21.154 28.763 -61.279 1.00 29.47 437 ALA A CA 1
ATOM 3430 C C . ALA A 1 437 ? 19.611 28.856 -61.112 1.00 29.47 437 ALA A C 1
ATOM 3432 O O . ALA A 1 437 ? 18.933 27.844 -61.243 1.00 29.47 437 ALA A O 1
ATOM 3433 N N . PRO A 1 438 ? 19.012 30.067 -60.956 1.00 43.12 438 PRO A N 1
ATOM 3434 C CA . PRO A 1 438 ? 19.525 31.333 -60.404 1.00 43.12 438 PRO A CA 1
ATOM 3435 C C . PRO A 1 438 ? 18.580 32.022 -59.382 1.00 43.12 438 PRO A C 1
ATOM 3437 O O . PRO A 1 438 ? 17.417 31.679 -59.194 1.00 43.12 438 PRO A O 1
ATOM 3440 N N . SER A 1 439 ? 19.119 33.073 -58.764 1.00 39.94 439 SER A N 1
ATOM 3441 C CA . SER A 1 439 ? 18.435 34.154 -58.048 1.00 39.94 439 SER A CA 1
ATOM 3442 C C . SER A 1 439 ? 17.280 34.800 -58.830 1.00 39.94 439 SER A C 1
ATOM 3444 O O . SER A 1 439 ? 17.460 35.179 -59.987 1.00 39.94 439 SER A O 1
ATOM 3446 N N . GLY A 1 440 ? 16.154 35.049 -58.153 1.00 29.16 440 GLY A N 1
ATOM 3447 C CA . GLY A 1 440 ? 15.073 35.896 -58.662 1.00 29.16 440 GLY A CA 1
ATOM 3448 C C . GLY A 1 440 ? 13.942 36.117 -57.651 1.00 29.16 440 GLY A C 1
ATOM 3449 O O . GLY A 1 440 ? 12.998 35.340 -57.591 1.00 29.16 440 GLY A O 1
ATOM 3450 N N . ARG A 1 441 ? 14.029 37.204 -56.878 1.00 36.25 441 ARG A N 1
ATOM 3451 C CA . ARG A 1 441 ? 12.877 38.020 -56.434 1.00 36.25 441 ARG A CA 1
ATOM 3452 C C . ARG A 1 441 ? 12.891 39.276 -57.322 1.00 36.25 441 ARG A C 1
ATOM 3454 O O . ARG A 1 441 ? 14.000 39.701 -57.656 1.00 36.25 441 ARG A O 1
ATOM 3461 N N . PRO A 1 442 ? 11.745 39.866 -57.716 1.00 45.44 442 PRO A N 1
ATOM 3462 C CA . PRO A 1 442 ? 10.846 40.530 -56.759 1.00 45.44 442 PRO A CA 1
ATOM 3463 C C . PRO A 1 442 ? 9.337 40.442 -57.088 1.00 45.44 442 PRO A C 1
ATOM 3465 O O . PRO A 1 442 ? 8.950 40.062 -58.190 1.00 45.44 442 PRO A O 1
ATOM 3468 N N . GLY A 1 443 ? 8.504 40.832 -56.115 1.00 37.03 443 GLY A N 1
ATOM 3469 C CA . GLY A 1 443 ? 7.041 40.906 -56.196 1.00 37.03 443 GLY A CA 1
ATOM 3470 C C . GLY A 1 443 ? 6.407 40.644 -54.846 1.00 37.03 443 GLY A C 1
ATOM 3471 O O . GLY A 1 443 ? 6.148 39.453 -54.577 1.00 37.03 443 GLY A O 1
#

Solvent-accessible surface area (backbone atoms only — not comparable to full-atom values): 25556 Å² total; per-residue (Å²): 131,87,80,51,34,36,30,27,46,34,35,33,67,72,42,86,76,45,37,47,46,83,44,65,63,87,87,57,90,60,44,48,75,46,62,54,25,62,46,63,62,66,53,49,55,52,49,63,53,45,21,67,77,31,41,44,42,60,72,55,70,73,57,43,54,49,18,41,74,68,61,44,80,49,71,51,35,79,72,52,33,20,55,35,64,49,57,62,71,34,55,64,68,61,50,46,48,39,49,50,51,47,49,40,37,75,74,64,56,46,65,67,57,53,54,50,46,52,52,53,23,50,53,26,46,76,70,67,38,54,72,59,18,50,53,38,50,52,48,51,54,44,50,50,58,52,49,65,62,52,47,68,62,43,100,53,74,41,45,30,34,38,43,24,61,29,66,68,82,57,36,34,15,36,22,37,38,34,27,49,62,13,16,57,46,24,56,49,78,46,81,43,78,42,91,59,96,60,53,74,28,47,48,46,35,54,47,51,46,60,42,55,65,32,64,67,22,44,50,14,66,69,59,53,50,32,37,37,31,86,61,70,40,51,64,50,68,62,51,34,52,53,50,13,63,66,50,72,46,81,38,46,80,44,64,61,86,61,65,55,65,23,54,52,46,51,54,35,35,49,53,4,43,52,52,28,52,52,51,51,50,53,47,52,55,48,48,57,49,40,55,48,52,34,46,52,51,15,65,76,70,70,47,96,59,57,67,49,66,45,76,48,79,48,79,46,72,63,72,89,81,48,50,37,35,39,36,48,33,29,45,73,81,36,82,38,70,91,68,45,47,74,42,80,70,84,86,71,90,65,97,49,68,66,61,48,49,53,52,51,52,52,56,53,51,54,51,49,52,54,52,54,49,51,50,52,54,48,52,51,52,52,50,53,59,59,72,68,59,76,84,78,78,86,81,83,88,85,80,88,81,87,89,86,86,86,88,88,85,88,85,90,82,86,85,86,84,84,86,86,85,88,84,88,83,88,84,86,82,82,86,87,88,88,87,85,88,82,92,83,85,91,134

Sequence (443 aa):
RDDKSYPYLAVTLDEEVPRAMVVRGKKRKGVKYYGPFAHAYAIRDTLDLLIRVFPIRTSRPGVFERARRSGRPCLLYDIGRCSGPCVGAVTPEEYRKHVEDFCAFMDGAHEPVIRRLQAEMAAAAEALEFEKAARIRDQLAAVGRVIERQQMVTERPEDLDVIAFSGDQLEASFQVFFVRRGRVTGRKGFIVDKVEDLEPPELLASFLENLYGDPEGPTGTDVPREILVPVQPANEEVMREWLAMLRGTKVAIRVPERGAKRKLLATVEENAREAFSQSRLKRATDFAARARALNELKDHLGLDEAPLRIECYDISNLGTTDIVGSMVVFEDALPKKSDYRKFKMRSVAGQDDFASMGEMIRRRFQRYLDEVGKEKDRARRSWACLASRSCRWPSGSKRSTGPASPNPASSRGGPKRSICCSGSVTRPTGLPSGTSAPSGRPG

Secondary structure (DSSP, 8-state):
----SPEEEEE-TTSSS--EEEEES---TT-EEE---S-HHHHHHHHHHHTTTS------HHHHHHHHHH-PPPHHHHTTSS--GGGTSS-HHHHHHHHHHHHHHHHT--HHHHHHHHHHHHHHHHTT-HHHHHHHHHHHHHHHHHHHHT-BSSSS---EEEEEEEE-SSEEEEEEEEEETTEEEE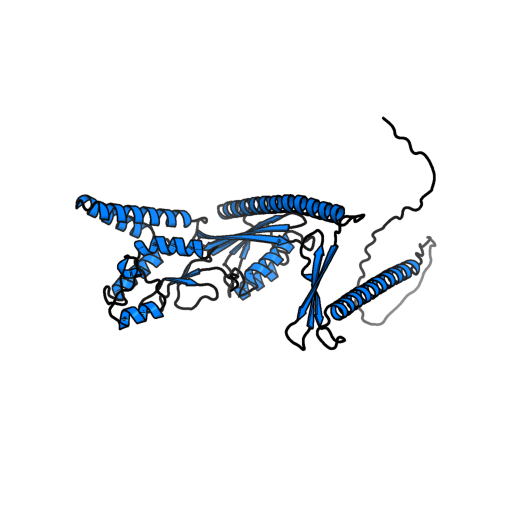EEEEEEE-SS---HHHHHHHHHHHHHS-TTSTTTT---SEEE-SSPPTTHHHHHHHHHHHHTS--EEE---SHHHHHHHHHHHHHHHHHHHHHHHHHHHHHHHHHHHHHHHHHHHT-SS--SEEEEEEEEEETTTEEEEEEEEEETTEE-GGG-EEEE--S--SS-HHHHHHHHHHHHHHHHHHHHHHHHHHHHHHHHHHHT-------------------------PPPPPPP-----PPPP--------------